Protein AF-A0A517ZFH4-F1 (afdb_monomer_lite)

Secondary structure (DSSP, 8-state):
------PPPHHHHHHHHHHHHHHHTT-PEEEEEPP-SSSS--EEEESSTT-SPPP---S-PPPPSS-TT----S---EEEEEEETTEEEEEEESS-HHHHHHHHHHHIIIII-TTS--EEEEEE-SS---PPPPPGGGG----HHHHHHHHHHHHHHHTT--SHHHHHHHHHHHHHHHHHHTT-HHHHHHHHHHHHHHHHHHTTS------------------------PPP--HHHHHHHHHHHHHHTT--STHHHHHHHHHHHHHHHHHHHHHHHHTT-HHHHHHHHHHHHHHHHHHHHHHHHHHHHHHHHHHHHHHHHHHHSPPPHHHHHHHHHHHHHHHTT-HHHHHHHHHHHHHHHHHHHHHH-HHHHHHHHHHHHHHHHHHHHHHHHHHHHHHHHHHHHHHHHHHHHHHHHHHTT--HHHHHIIIIIHHHHHHHHHHHHHHHHT---SSHHHHHHHHHHHHHHHHHHHTSHHHHHHHT-TT-----HHHHHHHHHHHHHHHHHHHHT-

Organism: NCBI:txid2528026

Foldseek 3Di:
DDDPQDDDDPVLLVVLVVVVCVLQVQAKKKWKFAPPPDPDTDIDIDRDPPPHDYPDPPDQDDDDDDDPPPPQRDDTWIWIWDDDSLETEIEIEDPDVVVVVVVVVVCCVPRVDVPRRRYYHYHYDNDYDDDDPDDPVSPPDQALVNLVVLLVVLVVLLVPADDPLSVLLVVLSVVLVVCSVVVVRVSSVVSSVVSVVSSVVRVPDDDDDDDDDDDDDDDDDDDDDDDPDDADDCVVVVVLLVVLVVLLVVDDDPCSVVLVVLSVVLVVLQVQLVVCVVVVVRVSSVVSSVVSSVSSVVSVVSSLVRLLVVLVVVVVVVVVVCVVPPDDPVLVVLNVVLVVCNVVVVSVSNVVSVVVSVVRSVVSVCVVCVPVVVVVVVVVVVVVLLVVLVVLQVVLLVLQVVLLVVQVVLLLVCLVLQCPPPDPVSVCCSPPVSVVLSVQLVVLSVQLNPQDDSDLVVSLVSNVVSLVSNVVSCPDVSVVCSCVDPSPRHHDSNVSNVVSSVSNVVSNCSVVVD

Structure (mmCIF, N/CA/C/O backbone):
data_AF-A0A517ZFH4-F1
#
_entry.id   AF-A0A517ZFH4-F1
#
loop_
_atom_site.group_PDB
_atom_site.id
_atom_site.type_symbol
_atom_site.label_atom_id
_atom_site.label_alt_id
_atom_site.label_comp_id
_atom_site.label_asym_id
_atom_site.label_entity_id
_atom_site.label_seq_id
_atom_site.pdbx_PDB_ins_code
_atom_site.Cartn_x
_atom_site.Cartn_y
_atom_site.Cartn_z
_atom_site.occupancy
_atom_site.B_iso_or_equiv
_atom_site.auth_seq_id
_atom_site.auth_comp_id
_atom_site.auth_asym_id
_atom_site.auth_atom_id
_atom_site.pdbx_PDB_model_num
ATOM 1 N N . MET A 1 1 ? -10.708 -43.869 -1.261 1.00 34.44 1 MET A N 1
ATOM 2 C CA . MET A 1 1 ? -10.411 -43.830 0.187 1.00 34.44 1 MET A CA 1
ATOM 3 C C . MET A 1 1 ? -10.477 -42.375 0.602 1.00 34.44 1 MET A C 1
ATOM 5 O O . MET A 1 1 ? -9.911 -41.559 -0.110 1.00 34.44 1 MET A O 1
ATOM 9 N N . GLY A 1 2 ? -11.260 -42.047 1.630 1.00 30.73 2 GLY A N 1
ATOM 10 C CA . GLY A 1 2 ? -11.529 -40.660 2.014 1.00 30.73 2 GLY A CA 1
ATOM 11 C C . GLY A 1 2 ? -10.288 -39.963 2.568 1.00 30.73 2 GLY A C 1
ATOM 12 O O . GLY A 1 2 ? -9.628 -40.500 3.455 1.00 30.73 2 GLY A O 1
ATOM 13 N N . GLU A 1 3 ? -9.986 -38.778 2.040 1.00 26.38 3 GLU A N 1
ATOM 14 C CA . GLU A 1 3 ? -8.969 -37.875 2.573 1.00 26.38 3 GLU A CA 1
ATOM 15 C C . GLU A 1 3 ? -9.517 -37.152 3.807 1.00 26.38 3 GLU A C 1
ATOM 17 O O . GLU A 1 3 ? -10.341 -36.242 3.722 1.00 26.38 3 GLU A O 1
ATOM 22 N N . THR A 1 4 ? -9.051 -37.552 4.984 1.00 27.14 4 THR A N 1
ATOM 23 C CA . THR A 1 4 ? -9.227 -36.788 6.219 1.00 27.14 4 THR A CA 1
ATOM 24 C C . THR A 1 4 ? -8.192 -35.664 6.266 1.00 27.14 4 THR A C 1
ATOM 26 O O . THR A 1 4 ? -7.078 -35.829 6.758 1.00 27.14 4 THR A O 1
ATOM 29 N N . ALA A 1 5 ? -8.563 -34.492 5.749 1.00 26.39 5 ALA A N 1
ATOM 30 C CA . ALA A 1 5 ? -7.772 -33.272 5.879 1.00 26.39 5 ALA A CA 1
ATOM 31 C C . ALA A 1 5 ? -7.990 -32.636 7.263 1.00 26.39 5 ALA A C 1
ATOM 33 O O . ALA A 1 5 ? -9.035 -32.045 7.537 1.00 26.39 5 ALA A O 1
ATOM 34 N N . VAL A 1 6 ? -6.990 -32.719 8.143 1.00 29.28 6 VAL A N 1
ATOM 35 C CA . VAL A 1 6 ? -6.984 -31.966 9.407 1.00 29.28 6 VAL A CA 1
ATOM 36 C C . VAL A 1 6 ? -6.499 -30.539 9.121 1.00 29.28 6 VAL A C 1
ATOM 38 O O . VAL A 1 6 ? -5.356 -30.324 8.715 1.00 29.28 6 VAL A O 1
ATOM 41 N N . LYS A 1 7 ? -7.381 -29.546 9.292 1.00 30.83 7 LYS A N 1
ATOM 42 C CA . LYS A 1 7 ? -7.046 -28.115 9.194 1.00 30.83 7 LYS A CA 1
ATOM 43 C C . LYS A 1 7 ? -6.398 -27.653 10.503 1.00 30.83 7 LYS A C 1
ATOM 45 O O . LYS A 1 7 ? -7.055 -27.649 11.538 1.00 30.83 7 LYS A O 1
ATOM 50 N N . LEU A 1 8 ? -5.134 -27.240 10.438 1.00 32.59 8 LEU A N 1
ATOM 51 C CA . LEU A 1 8 ? -4.466 -26.527 11.531 1.00 32.59 8 LEU A CA 1
ATOM 52 C C . LEU A 1 8 ? -4.797 -25.029 11.482 1.00 32.59 8 LEU A C 1
ATOM 54 O O . LEU A 1 8 ? -5.097 -24.489 10.409 1.00 32.59 8 LEU A O 1
ATOM 58 N N . LYS A 1 9 ? -4.775 -24.378 12.649 1.00 34.81 9 LYS A N 1
ATOM 59 C CA . LYS A 1 9 ? -5.165 -22.969 12.822 1.00 34.81 9 LYS A CA 1
ATOM 60 C C . LYS A 1 9 ? -4.096 -22.031 12.236 1.00 34.81 9 LYS A C 1
ATOM 62 O O . LYS A 1 9 ? -2.939 -22.410 12.068 1.00 34.81 9 LYS A O 1
ATOM 67 N N . ALA A 1 10 ? -4.487 -20.802 11.893 1.00 35.16 10 ALA A N 1
ATOM 68 C CA . ALA A 1 10 ? -3.641 -19.830 11.186 1.00 35.16 10 ALA A CA 1
ATOM 69 C C . ALA A 1 10 ? -2.318 -19.507 11.912 1.00 35.16 10 ALA A C 1
ATOM 71 O O . ALA A 1 10 ? -1.290 -19.292 11.265 1.00 35.16 10 ALA A O 1
ATOM 72 N N . ASP A 1 11 ? -2.320 -19.566 13.241 1.00 32.66 11 ASP A N 1
ATOM 73 C CA . ASP A 1 11 ? -1.143 -19.269 14.061 1.00 32.66 11 ASP A CA 1
ATOM 74 C C . ASP A 1 11 ? -0.082 -20.381 13.960 1.00 32.66 11 ASP A C 1
ATOM 76 O O . ASP A 1 11 ? 1.118 -20.115 13.873 1.00 32.66 11 ASP A O 1
ATOM 80 N N . GLU A 1 12 ? -0.517 -21.639 13.826 1.00 34.69 12 GLU A N 1
ATOM 81 C CA . GLU A 1 12 ? 0.361 -22.801 13.629 1.00 34.69 12 GLU A CA 1
ATOM 82 C C . GLU A 1 12 ? 0.992 -22.802 12.225 1.00 34.69 12 GLU A C 1
ATOM 84 O O . GLU A 1 12 ? 2.136 -23.228 12.047 1.00 34.69 12 GLU A O 1
ATOM 89 N N . LEU A 1 13 ? 0.286 -22.249 11.230 1.00 35.91 13 LEU A N 1
ATOM 90 C CA . LEU A 1 13 ? 0.776 -22.023 9.863 1.00 35.91 13 LEU A CA 1
ATOM 91 C C . LEU A 1 13 ? 1.894 -20.972 9.809 1.00 35.91 13 LEU A C 1
ATOM 93 O O . LEU A 1 13 ? 2.847 -21.133 9.041 1.00 35.91 13 LEU A O 1
ATOM 97 N N . LYS A 1 14 ? 1.813 -19.920 10.632 1.00 39.94 14 LYS A N 1
ATOM 98 C CA . LYS A 1 14 ? 2.832 -18.861 10.703 1.00 39.94 14 LYS A CA 1
ATOM 99 C C . LYS A 1 14 ? 4.120 -19.384 11.353 1.00 39.94 14 LYS A C 1
ATOM 101 O O . LYS A 1 14 ? 5.196 -19.227 10.775 1.00 39.94 14 LYS A O 1
ATOM 106 N N . SER A 1 15 ? 4.018 -20.117 12.466 1.00 38.75 15 SER A N 1
ATOM 107 C CA . SER A 1 15 ? 5.176 -20.778 13.095 1.00 38.75 15 SER A CA 1
ATOM 108 C C . SER A 1 15 ? 5.778 -21.892 12.231 1.00 38.75 15 SER A C 1
ATOM 110 O O . SER A 1 15 ? 6.998 -22.062 12.220 1.00 38.75 15 SER A O 1
ATOM 112 N N . ALA A 1 16 ? 4.964 -22.635 11.472 1.00 35.94 16 ALA A N 1
ATOM 113 C CA . ALA A 1 16 ? 5.465 -23.622 10.517 1.00 35.94 16 ALA A CA 1
ATOM 114 C C . ALA A 1 16 ? 6.222 -22.961 9.353 1.00 35.94 16 ALA A C 1
ATOM 116 O O . ALA A 1 16 ? 7.283 -23.452 8.984 1.00 35.94 16 ALA A O 1
ATOM 117 N N . ARG A 1 17 ? 5.738 -21.826 8.825 1.00 40.16 17 ARG A N 1
ATOM 118 C CA . ARG A 1 17 ? 6.395 -21.047 7.756 1.00 40.16 17 ARG A CA 1
ATOM 119 C C . ARG A 1 17 ? 7.754 -20.494 8.189 1.00 40.16 17 ARG A C 1
ATOM 121 O O . ARG A 1 17 ? 8.728 -20.649 7.457 1.00 40.16 17 ARG A O 1
ATOM 128 N N . ILE A 1 18 ? 7.824 -19.898 9.378 1.00 39.94 18 ILE A N 1
ATOM 129 C CA . ILE A 1 18 ? 9.062 -19.325 9.929 1.00 39.94 18 ILE A CA 1
ATOM 130 C C . ILE A 1 18 ? 10.094 -20.429 10.185 1.00 39.94 18 ILE A C 1
ATOM 132 O O . ILE A 1 18 ? 11.263 -20.275 9.845 1.00 39.94 18 ILE A O 1
ATOM 136 N N . GLU A 1 19 ? 9.683 -21.582 10.717 1.00 41.09 19 GLU A N 1
ATOM 137 C CA . GLU A 1 19 ? 10.624 -22.680 10.946 1.00 41.09 19 GLU A CA 1
ATOM 138 C C . GLU A 1 19 ? 11.022 -23.448 9.682 1.00 41.09 19 GLU A C 1
ATOM 140 O O . GLU A 1 19 ? 12.183 -23.838 9.578 1.00 41.09 19 GLU A O 1
ATOM 145 N N . LEU A 1 20 ? 10.135 -23.623 8.693 1.00 39.12 20 LEU A N 1
ATOM 146 C CA . LEU A 1 20 ? 10.522 -24.187 7.390 1.00 39.12 20 LEU A CA 1
ATOM 147 C C . LEU A 1 20 ? 11.528 -23.264 6.687 1.00 39.12 20 LEU A C 1
ATOM 149 O O . LEU A 1 20 ? 12.528 -23.738 6.147 1.00 39.12 20 LEU A O 1
ATOM 153 N N . GLY A 1 21 ? 11.300 -21.948 6.770 1.00 41.97 21 GLY A N 1
ATOM 154 C CA . GLY A 1 21 ? 12.234 -20.914 6.330 1.00 41.97 21 GLY A CA 1
ATOM 155 C C . GLY A 1 21 ? 13.582 -21.001 7.047 1.00 41.97 21 GLY A C 1
ATOM 156 O O . GLY A 1 21 ? 14.613 -20.975 6.383 1.00 41.97 21 GLY A O 1
ATOM 157 N N . LYS A 1 22 ? 13.602 -21.223 8.370 1.00 45.28 22 LYS A N 1
ATOM 158 C CA . LYS A 1 22 ? 14.837 -21.420 9.159 1.00 45.28 22 LYS A CA 1
ATOM 159 C C . LYS A 1 22 ? 15.575 -22.721 8.811 1.00 45.28 22 LYS A C 1
ATOM 161 O O . LYS A 1 22 ? 16.802 -22.717 8.706 1.00 45.28 22 LYS A O 1
ATOM 166 N N . VAL A 1 23 ? 14.858 -23.828 8.598 1.00 39.47 23 VAL A N 1
ATOM 167 C CA . VAL A 1 23 ? 15.445 -25.144 8.269 1.00 39.47 23 VAL A CA 1
ATOM 168 C C . VAL A 1 23 ? 15.998 -25.175 6.840 1.00 39.47 23 VAL A C 1
ATOM 170 O O . VAL A 1 23 ? 17.067 -25.743 6.606 1.00 39.47 23 VAL A O 1
ATOM 173 N N . MET A 1 24 ? 15.313 -24.537 5.887 1.00 42.53 24 MET A N 1
ATOM 174 C CA . MET A 1 24 ? 15.740 -24.476 4.484 1.00 42.53 24 MET A CA 1
ATOM 175 C C . MET A 1 24 ? 16.587 -23.240 4.147 1.00 42.53 24 MET A C 1
ATOM 177 O O . MET A 1 24 ? 17.178 -23.191 3.069 1.00 42.53 24 MET A O 1
ATOM 181 N N . LYS A 1 25 ? 16.683 -22.258 5.056 1.00 47.97 25 LYS A N 1
ATOM 182 C CA . LYS A 1 25 ? 17.281 -20.928 4.822 1.00 47.97 25 LYS A CA 1
ATOM 183 C C . LYS A 1 25 ? 16.814 -20.288 3.504 1.00 47.97 25 LYS A C 1
ATOM 185 O O . LYS A 1 25 ? 17.628 -19.729 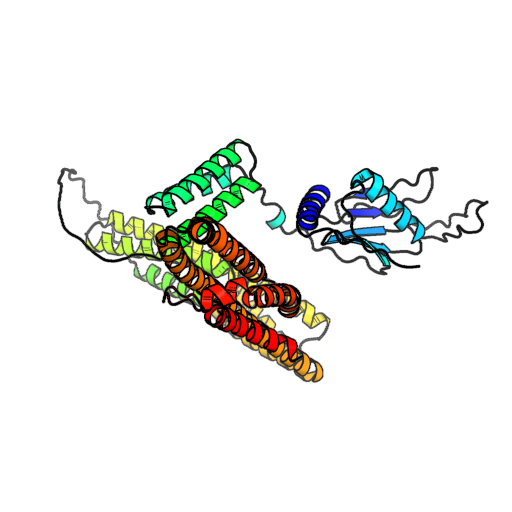2.779 1.00 47.97 25 LYS A O 1
ATOM 190 N N . GLY A 1 26 ? 15.544 -20.475 3.141 1.00 42.47 26 GLY A N 1
ATOM 191 C CA . GLY A 1 26 ? 14.984 -19.968 1.881 1.00 42.47 26 GLY A CA 1
ATOM 192 C C . GLY A 1 26 ? 15.511 -20.617 0.587 1.00 42.47 26 GLY A C 1
ATOM 193 O O . GLY A 1 26 ? 15.297 -20.056 -0.478 1.00 42.47 26 GLY A O 1
ATOM 194 N N . ARG A 1 27 ? 16.196 -21.775 0.627 1.00 48.06 27 ARG A N 1
ATOM 195 C CA . ARG A 1 27 ? 16.821 -22.388 -0.569 1.00 48.06 27 ARG A CA 1
ATOM 196 C C . ARG A 1 27 ? 16.187 -23.711 -0.982 1.00 48.06 27 ARG A C 1
ATOM 198 O O . ARG A 1 27 ? 15.834 -24.528 -0.134 1.00 48.06 27 ARG A O 1
ATOM 205 N N . ALA A 1 28 ? 16.147 -23.969 -2.288 1.00 47.41 28 ALA A N 1
ATOM 206 C CA . ALA A 1 28 ? 15.829 -25.285 -2.836 1.00 47.41 28 ALA A CA 1
ATOM 207 C C . ALA A 1 28 ? 16.928 -26.313 -2.489 1.00 47.41 28 ALA A C 1
ATOM 209 O O . ALA A 1 28 ? 18.120 -25.997 -2.506 1.00 47.41 28 ALA A O 1
ATOM 210 N N . LEU A 1 29 ? 16.538 -27.551 -2.164 1.00 49.41 29 LEU A N 1
ATOM 211 C CA . LEU A 1 29 ? 17.477 -28.648 -1.890 1.00 49.41 29 LEU A CA 1
ATOM 212 C C . LEU A 1 29 ? 17.551 -29.588 -3.095 1.00 49.41 29 LEU A C 1
ATOM 214 O O . LEU A 1 29 ? 16.540 -30.168 -3.497 1.00 49.41 29 LEU A O 1
ATOM 218 N N . TYR A 1 30 ? 18.760 -29.763 -3.631 1.00 51.75 30 TYR A N 1
ATOM 219 C CA . TYR A 1 30 ? 19.042 -30.654 -4.754 1.00 51.75 30 TYR A CA 1
ATOM 220 C C . TYR A 1 30 ? 19.502 -32.013 -4.234 1.00 51.75 30 TYR A C 1
ATOM 222 O O . TYR A 1 30 ? 20.381 -32.090 -3.370 1.00 51.75 30 TYR A O 1
ATOM 230 N N . PHE A 1 31 ? 18.960 -33.102 -4.776 1.00 53.38 31 PHE A N 1
ATOM 231 C CA . PHE A 1 31 ? 19.445 -34.445 -4.461 1.00 53.38 31 PHE A CA 1
ATOM 232 C C . PHE A 1 31 ? 19.487 -35.353 -5.687 1.00 53.38 31 PHE A C 1
ATOM 234 O O . PHE A 1 31 ? 18.813 -35.134 -6.694 1.00 53.38 31 PHE A O 1
ATOM 241 N N . GLY A 1 32 ? 20.301 -36.400 -5.574 1.00 47.62 32 GLY A N 1
ATOM 242 C CA . GLY A 1 32 ? 20.495 -37.407 -6.607 1.00 47.62 32 GLY A CA 1
ATOM 243 C C . GLY A 1 32 ? 20.708 -38.779 -5.988 1.00 47.62 32 GLY A C 1
ATOM 244 O O . GLY A 1 32 ? 21.475 -38.940 -5.030 1.00 47.62 32 GLY A O 1
ATOM 245 N N . LEU A 1 33 ? 19.998 -39.768 -6.527 1.00 47.47 33 LEU A N 1
ATOM 246 C CA . LEU A 1 33 ? 20.129 -41.166 -6.133 1.00 47.47 33 LEU A CA 1
ATOM 247 C C . LEU A 1 33 ? 21.378 -41.770 -6.799 1.00 47.47 33 LEU A C 1
ATOM 249 O O . LEU A 1 33 ? 21.444 -41.885 -8.022 1.00 47.47 33 LEU A O 1
ATOM 253 N N . MET A 1 34 ? 22.370 -42.180 -6.005 1.00 44.31 34 MET A N 1
ATOM 254 C CA . MET A 1 34 ? 23.492 -42.980 -6.507 1.00 44.31 34 MET A CA 1
ATOM 255 C C . MET A 1 34 ? 23.042 -44.444 -6.626 1.00 44.31 34 MET A C 1
ATOM 257 O O . MET A 1 34 ? 22.472 -44.991 -5.681 1.00 44.31 34 MET A O 1
ATOM 261 N N . ALA A 1 35 ? 23.290 -45.071 -7.778 1.00 43.19 35 ALA A N 1
ATOM 262 C CA . ALA A 1 35 ? 22.976 -46.481 -8.027 1.00 43.19 35 ALA A CA 1
ATOM 263 C C . ALA A 1 35 ? 23.593 -47.425 -6.954 1.00 43.19 35 ALA A C 1
ATOM 265 O O . ALA A 1 35 ? 24.574 -47.069 -6.290 1.00 43.19 35 ALA A O 1
ATOM 266 N N . PRO A 1 36 ? 23.015 -48.621 -6.739 1.00 42.28 36 PRO A N 1
ATOM 267 C CA . PRO A 1 36 ? 23.002 -49.304 -5.450 1.00 42.28 36 PRO A CA 1
ATOM 268 C C . PRO A 1 36 ? 24.233 -50.199 -5.255 1.00 42.28 36 PRO A C 1
ATOM 270 O O . PRO A 1 36 ? 24.170 -51.403 -5.464 1.00 42.28 36 PRO A O 1
ATOM 273 N N . SER A 1 37 ? 25.367 -49.646 -4.821 1.00 38.84 37 SER A N 1
ATOM 274 C CA . SER A 1 37 ? 26.514 -50.482 -4.413 1.00 38.84 37 SER A CA 1
ATOM 275 C C . SER A 1 37 ? 26.519 -50.851 -2.926 1.00 38.84 37 SER A C 1
ATOM 277 O O . SER A 1 37 ? 27.368 -51.615 -2.477 1.00 38.84 37 SER A O 1
ATOM 279 N N . SER A 1 38 ? 25.573 -50.353 -2.124 1.00 35.88 38 SER A N 1
ATOM 280 C CA . SER A 1 38 ? 25.474 -50.743 -0.716 1.00 35.88 38 SER A CA 1
ATOM 281 C C . SER A 1 38 ? 24.020 -50.819 -0.273 1.00 35.88 38 SER A C 1
ATOM 283 O O . SER A 1 38 ? 23.210 -49.998 -0.693 1.00 35.88 38 SER A O 1
ATOM 285 N N . LYS A 1 39 ? 23.708 -51.780 0.608 1.00 40.47 39 LYS A N 1
ATOM 286 C CA . LYS A 1 39 ? 22.386 -52.110 1.194 1.00 40.47 39 LYS A CA 1
ATOM 287 C C . LYS A 1 39 ? 21.603 -50.932 1.820 1.00 40.47 39 LYS A C 1
ATOM 289 O O . LYS A 1 39 ? 20.530 -51.126 2.377 1.00 40.47 39 LYS A O 1
ATOM 294 N N . LYS A 1 40 ? 22.139 -49.714 1.767 1.00 43.81 40 LYS A N 1
ATOM 295 C CA . LYS A 1 40 ? 21.511 -48.452 2.151 1.00 43.81 40 LYS A CA 1
ATOM 296 C C . LYS A 1 40 ? 21.807 -47.466 1.023 1.00 43.81 40 LYS A C 1
ATOM 298 O O . LYS A 1 40 ? 22.943 -47.010 0.912 1.00 43.81 40 LYS A O 1
ATOM 303 N N . GLY A 1 41 ? 20.828 -47.165 0.169 1.00 45.69 41 GLY A N 1
ATOM 304 C CA . GLY A 1 41 ? 20.985 -46.116 -0.842 1.00 45.69 41 GLY A CA 1
ATOM 305 C C . GLY A 1 41 ? 21.490 -44.836 -0.171 1.00 45.69 41 GLY A C 1
ATOM 306 O O . GLY A 1 41 ? 20.860 -44.336 0.761 1.00 45.69 41 GLY A O 1
ATOM 307 N N . LYS A 1 42 ? 22.674 -44.354 -0.566 1.00 45.91 42 LYS A N 1
ATOM 308 C CA . LYS A 1 42 ? 23.238 -43.110 -0.033 1.00 45.91 42 LYS A CA 1
ATOM 309 C C . LYS A 1 42 ? 22.742 -41.961 -0.900 1.00 45.91 42 LYS A C 1
ATOM 311 O O . LYS A 1 42 ? 23.104 -41.864 -2.069 1.00 45.91 42 LYS A O 1
ATOM 316 N N . PHE A 1 43 ? 21.920 -41.100 -0.314 1.00 48.97 43 PHE A N 1
ATOM 317 C CA . PHE A 1 43 ? 21.484 -39.856 -0.936 1.00 48.97 43 PHE A CA 1
ATOM 318 C C . PHE A 1 43 ? 22.571 -38.797 -0.758 1.00 48.97 43 PHE A C 1
ATOM 320 O O . PHE A 1 43 ? 23.033 -38.573 0.362 1.00 48.97 43 PHE A O 1
ATOM 327 N N . LYS A 1 44 ? 22.975 -38.139 -1.848 1.00 50.88 44 LYS A N 1
ATOM 328 C CA . LYS A 1 44 ? 23.700 -36.866 -1.757 1.00 50.88 44 LYS A CA 1
ATOM 329 C C . LYS A 1 44 ? 22.681 -35.739 -1.811 1.00 50.88 44 LYS A C 1
ATOM 331 O O . LYS A 1 44 ? 21.846 -35.722 -2.709 1.00 50.88 44 LYS A O 1
ATOM 336 N N . VAL A 1 45 ? 22.780 -34.820 -0.858 1.00 49.53 45 VAL A N 1
ATOM 337 C CA . VAL A 1 45 ? 21.986 -33.592 -0.799 1.00 49.53 45 VAL A CA 1
ATOM 338 C C . VAL A 1 45 ? 22.968 -32.432 -0.904 1.00 49.53 45 VAL A C 1
ATOM 340 O O . VAL A 1 45 ? 23.922 -32.386 -0.127 1.00 49.53 45 VAL A O 1
ATOM 343 N N . SER A 1 46 ? 22.766 -31.528 -1.860 1.00 48.28 46 SER A N 1
ATOM 344 C CA . SER A 1 46 ? 23.529 -30.281 -1.957 1.00 48.28 46 SER A CA 1
ATOM 345 C C . SER A 1 46 ? 22.599 -29.073 -1.961 1.00 48.28 46 SER A C 1
ATOM 347 O O . SER A 1 46 ? 21.451 -29.135 -2.402 1.00 48.28 46 SER A O 1
ATOM 349 N N . LYS A 1 47 ? 23.127 -27.968 -1.436 1.00 46.56 47 LYS A N 1
ATOM 350 C CA . LYS A 1 47 ? 22.512 -26.636 -1.482 1.00 46.56 47 LYS A CA 1
ATOM 351 C C . LYS A 1 47 ? 22.916 -25.860 -2.739 1.00 46.56 47 LYS A C 1
ATOM 353 O O . LYS A 1 47 ? 22.388 -24.777 -2.961 1.00 46.56 47 LYS A O 1
ATOM 358 N N . LEU A 1 48 ? 23.874 -26.381 -3.507 1.00 43.84 48 LEU A N 1
ATOM 359 C CA . LEU A 1 48 ? 24.389 -25.777 -4.729 1.00 43.84 48 LEU A CA 1
ATOM 360 C C . LEU A 1 48 ? 23.826 -26.520 -5.942 1.00 43.84 48 LEU A C 1
ATOM 362 O O . LEU A 1 48 ? 23.824 -27.755 -5.997 1.00 43.84 48 LEU A O 1
ATOM 366 N N . GLN A 1 49 ? 23.344 -25.756 -6.916 1.00 41.97 49 GLN A N 1
ATOM 367 C CA . GLN A 1 49 ? 22.869 -26.285 -8.188 1.00 41.97 49 GLN A CA 1
ATOM 368 C C . GLN A 1 49 ? 24.055 -26.898 -8.955 1.00 41.97 49 GLN A C 1
ATOM 370 O O . GLN A 1 49 ? 25.108 -26.280 -9.077 1.00 41.97 49 GLN A O 1
ATOM 375 N N . GLY A 1 50 ? 23.911 -28.139 -9.436 1.00 44.00 50 GLY A N 1
ATOM 376 C CA . GLY A 1 50 ? 24.943 -28.840 -10.224 1.00 44.00 50 GLY A CA 1
ATOM 377 C C . GLY A 1 50 ? 25.951 -29.692 -9.435 1.00 44.00 50 GLY A C 1
ATOM 378 O O . GLY A 1 50 ? 26.673 -30.494 -10.032 1.00 44.00 50 GLY A O 1
ATOM 379 N N . ASP A 1 51 ? 25.958 -29.602 -8.104 1.00 44.78 51 ASP A N 1
ATOM 380 C CA . ASP A 1 51 ? 26.890 -30.339 -7.232 1.00 44.78 51 ASP A CA 1
ATOM 381 C C . ASP A 1 51 ? 26.561 -31.839 -7.114 1.00 44.78 51 ASP A C 1
ATOM 383 O O . ASP A 1 51 ? 27.415 -32.685 -6.830 1.00 44.78 51 ASP A O 1
ATOM 387 N N . VAL A 1 52 ? 25.295 -32.193 -7.346 1.00 45.62 52 VAL A N 1
ATOM 388 C CA . VAL A 1 52 ? 24.833 -33.583 -7.348 1.00 45.62 52 VAL A CA 1
ATOM 389 C C . VAL A 1 52 ? 24.734 -34.087 -8.785 1.00 45.62 52 VAL A C 1
ATOM 391 O O . VAL A 1 52 ? 23.661 -34.122 -9.390 1.00 45.62 52 VAL A O 1
ATOM 394 N N . LYS A 1 53 ? 25.882 -34.481 -9.345 1.00 45.28 53 LYS A N 1
ATOM 395 C CA . LYS A 1 53 ? 25.949 -35.137 -10.658 1.00 45.28 53 LYS A CA 1
ATOM 396 C C . LYS A 1 53 ? 25.444 -36.584 -10.545 1.00 45.28 53 LYS A C 1
ATOM 398 O O . LYS A 1 53 ? 25.919 -37.310 -9.666 1.00 45.28 53 LYS A O 1
ATOM 403 N N . PRO A 1 54 ? 24.500 -37.027 -11.393 1.00 42.62 54 PRO A N 1
ATOM 404 C CA . PRO A 1 54 ? 24.072 -38.415 -11.400 1.00 42.62 54 PRO A CA 1
ATOM 405 C C . PRO A 1 54 ? 25.214 -39.278 -11.964 1.00 42.62 54 PRO A C 1
ATOM 407 O O . PRO A 1 54 ? 25.962 -38.810 -12.827 1.00 42.62 54 PRO A O 1
ATOM 410 N N . PRO A 1 55 ? 25.401 -40.518 -11.483 1.00 41.25 55 PRO A N 1
ATOM 411 C CA . PRO A 1 55 ? 26.381 -41.416 -12.078 1.00 41.25 55 PRO A CA 1
ATOM 412 C C . PRO A 1 55 ? 26.028 -41.669 -13.550 1.00 41.25 55 PRO A C 1
ATOM 414 O O . PRO A 1 55 ? 24.866 -41.894 -13.883 1.00 41.25 55 PRO A O 1
ATOM 417 N N . ASP A 1 56 ? 27.038 -41.622 -14.420 1.00 40.50 56 ASP A N 1
ATOM 418 C CA . ASP A 1 56 ? 26.883 -41.762 -15.869 1.00 40.50 56 ASP A CA 1
ATOM 419 C C . ASP A 1 56 ? 26.334 -43.171 -16.191 1.00 40.50 56 ASP A C 1
ATOM 421 O O . ASP A 1 56 ? 27.018 -44.184 -16.022 1.00 40.50 56 ASP A O 1
ATOM 425 N N . LEU A 1 57 ? 25.064 -43.259 -16.604 1.00 43.59 57 LEU A N 1
ATOM 426 C CA . LEU A 1 57 ? 24.305 -44.511 -16.787 1.00 43.59 57 LEU A CA 1
ATOM 427 C C . LEU A 1 57 ? 24.684 -45.276 -18.071 1.00 43.59 57 LEU A C 1
ATOM 429 O O . LEU A 1 57 ? 23.869 -45.985 -18.653 1.00 43.59 57 LEU A O 1
ATOM 433 N N . LYS A 1 58 ? 25.935 -45.177 -18.529 1.00 38.47 58 LYS A N 1
ATOM 434 C CA . LYS A 1 58 ? 26.402 -45.847 -19.757 1.00 38.47 58 LYS A CA 1
ATOM 435 C C . LYS A 1 58 ? 26.594 -47.362 -19.617 1.00 38.47 58 LYS A C 1
ATOM 437 O O . LYS A 1 58 ? 26.966 -48.017 -20.585 1.00 38.47 58 LYS A O 1
ATOM 442 N N . LYS A 1 59 ? 26.360 -47.945 -18.438 1.00 41.09 59 LYS A N 1
ATOM 443 C CA . LYS A 1 59 ? 26.435 -49.397 -18.223 1.00 41.09 59 LYS A CA 1
ATOM 444 C C . LYS A 1 59 ? 25.086 -49.920 -17.748 1.00 41.09 59 LYS A C 1
ATOM 446 O O . LYS A 1 59 ? 24.621 -49.559 -16.671 1.00 41.09 59 LYS A O 1
ATOM 451 N N . SER A 1 60 ? 24.479 -50.786 -18.555 1.00 39.25 60 SER A N 1
ATOM 452 C CA . SER A 1 60 ? 23.308 -51.575 -18.181 1.00 39.25 60 SER A CA 1
ATOM 453 C C . SER A 1 60 ? 23.640 -52.427 -16.952 1.00 39.25 60 SER A C 1
ATOM 455 O O . SER A 1 60 ? 24.474 -53.331 -17.032 1.00 39.25 60 SER A O 1
ATOM 457 N N . TYR A 1 61 ? 23.009 -52.142 -15.817 1.00 38.09 61 TYR A N 1
ATOM 458 C CA . TYR A 1 61 ? 23.094 -52.992 -14.631 1.00 38.09 61 TYR A CA 1
ATOM 459 C C . TYR A 1 61 ? 22.017 -54.076 -14.712 1.00 38.09 61 TYR A C 1
ATOM 461 O O . TYR A 1 61 ? 20.854 -53.770 -14.974 1.00 38.09 61 TYR A O 1
ATOM 469 N N . LYS A 1 62 ? 22.399 -55.341 -14.500 1.00 34.41 62 LYS A N 1
ATOM 470 C CA . LYS A 1 62 ? 21.424 -56.427 -14.343 1.00 34.41 62 LYS A CA 1
ATOM 471 C C . LYS A 1 62 ? 20.685 -56.249 -13.006 1.00 34.41 62 LYS A C 1
ATOM 473 O O . LYS A 1 62 ? 21.355 -55.973 -12.007 1.00 34.41 62 LYS A O 1
ATOM 478 N N . PRO A 1 63 ? 19.348 -56.386 -12.973 1.00 36.69 63 PRO A N 1
ATOM 479 C CA . PRO A 1 63 ? 18.595 -56.379 -11.725 1.00 36.69 63 PRO A CA 1
ATOM 480 C C . PRO A 1 63 ? 19.007 -57.564 -10.840 1.00 36.69 63 PRO A C 1
ATOM 482 O O . PRO A 1 63 ? 19.381 -58.624 -11.341 1.00 36.69 63 PRO A O 1
ATOM 485 N N . TYR A 1 64 ? 18.981 -57.344 -9.526 1.00 30.38 64 TYR A N 1
ATOM 486 C CA . TYR A 1 64 ? 19.232 -58.372 -8.516 1.00 30.38 64 TYR A CA 1
ATOM 487 C C . TYR A 1 64 ? 17.948 -59.191 -8.320 1.00 30.38 64 TYR A C 1
ATOM 489 O O . TYR A 1 64 ? 16.868 -58.611 -8.231 1.00 30.38 64 TYR A O 1
ATOM 497 N N . GLU A 1 65 ? 18.071 -60.516 -8.300 1.00 38.53 65 GLU A N 1
ATOM 498 C CA . GLU A 1 65 ? 16.949 -61.457 -8.195 1.00 38.53 65 GLU A CA 1
ATOM 499 C C . GLU A 1 65 ? 16.230 -61.372 -6.829 1.00 38.53 65 GLU A C 1
ATOM 501 O O . GLU A 1 65 ? 16.840 -61.024 -5.817 1.00 38.53 65 GLU A O 1
ATOM 506 N N . ASP A 1 66 ? 14.936 -61.726 -6.851 1.00 39.38 66 ASP A N 1
ATOM 507 C CA . ASP A 1 66 ? 14.036 -62.053 -5.725 1.00 39.38 66 ASP A CA 1
ATOM 508 C C . ASP A 1 66 ? 13.090 -61.005 -5.106 1.00 39.38 66 ASP A C 1
ATOM 510 O O . ASP A 1 66 ? 12.656 -61.175 -3.971 1.00 39.38 66 ASP A O 1
ATOM 514 N N . GLU A 1 67 ? 12.589 -60.027 -5.866 1.00 37.53 67 GLU A N 1
ATOM 515 C CA . GLU A 1 67 ? 11.276 -59.416 -5.566 1.00 37.53 67 GLU A CA 1
ATOM 516 C C . GLU A 1 67 ? 10.519 -59.109 -6.867 1.00 37.53 67 GLU A C 1
ATOM 518 O O . GLU A 1 67 ? 10.942 -58.269 -7.661 1.00 37.53 67 GLU A O 1
ATOM 523 N N . LYS A 1 68 ? 9.390 -59.795 -7.097 1.00 40.34 68 LYS A N 1
ATOM 524 C CA . LYS A 1 68 ? 8.629 -59.778 -8.366 1.00 40.34 68 LYS A CA 1
ATOM 525 C C . LYS A 1 68 ? 8.033 -58.417 -8.777 1.00 40.34 68 LYS A C 1
ATOM 527 O O . LYS A 1 68 ? 7.530 -58.328 -9.889 1.00 40.34 68 LYS A O 1
ATOM 532 N N . ASP A 1 69 ? 8.165 -57.373 -7.957 1.00 40.16 69 ASP A N 1
ATOM 533 C CA . ASP A 1 69 ? 7.597 -56.038 -8.217 1.00 40.16 69 ASP A CA 1
ATOM 534 C C . ASP A 1 69 ? 8.637 -54.899 -8.307 1.00 40.16 69 ASP A C 1
ATOM 536 O O . ASP A 1 69 ? 8.267 -53.729 -8.380 1.00 40.16 69 ASP A O 1
ATOM 540 N N . ASN A 1 70 ? 9.942 -55.196 -8.335 1.00 38.69 70 ASN A N 1
ATOM 541 C CA . ASN A 1 70 ? 11.005 -54.175 -8.382 1.00 38.69 70 ASN A CA 1
ATOM 542 C C . ASN A 1 70 ? 11.731 -54.100 -9.736 1.00 38.69 70 ASN A C 1
ATOM 544 O O . ASN A 1 70 ? 12.954 -53.954 -9.800 1.00 38.69 70 ASN A O 1
ATOM 548 N N . ASP A 1 71 ? 10.976 -54.123 -10.836 1.00 33.78 71 ASP A N 1
ATOM 549 C CA . ASP A 1 71 ? 11.503 -53.871 -12.183 1.00 33.78 71 ASP A CA 1
ATOM 550 C C . ASP A 1 71 ? 11.770 -52.358 -12.383 1.00 33.78 71 ASP A C 1
ATOM 552 O O . ASP A 1 71 ? 11.189 -51.682 -13.231 1.00 33.78 71 ASP A O 1
ATOM 556 N N . LEU A 1 72 ? 12.658 -51.779 -11.565 1.00 39.28 72 LEU A N 1
ATOM 557 C CA . LEU A 1 72 ? 13.175 -50.421 -11.748 1.00 39.28 72 LEU A CA 1
ATOM 558 C C . LEU A 1 72 ? 14.212 -50.438 -12.876 1.00 39.28 72 LEU A C 1
ATOM 560 O O . LEU A 1 72 ? 15.423 -50.341 -12.653 1.00 39.28 72 LEU A O 1
ATOM 564 N N . LYS A 1 73 ? 13.730 -50.567 -14.116 1.00 32.75 73 LYS A N 1
ATOM 565 C CA . LYS A 1 73 ? 14.538 -50.356 -15.321 1.00 32.75 73 LYS A CA 1
ATOM 566 C C . LYS A 1 73 ? 14.971 -48.893 -15.395 1.00 32.75 73 LYS A C 1
ATOM 568 O O . LYS A 1 73 ? 14.281 -48.057 -15.960 1.00 32.75 73 LYS A O 1
ATOM 573 N N . GLY A 1 74 ? 16.141 -48.631 -14.817 1.00 36.84 74 GLY A N 1
ATOM 574 C CA . GLY A 1 74 ? 17.048 -47.538 -15.148 1.00 36.84 74 GLY A CA 1
ATOM 575 C C . GLY A 1 74 ? 16.472 -46.126 -15.080 1.00 36.84 74 GLY A C 1
ATOM 576 O O . GLY A 1 74 ? 16.000 -45.604 -16.081 1.00 36.84 74 GLY A O 1
ATOM 577 N N . SER A 1 75 ? 16.686 -45.437 -13.959 1.00 38.06 75 SER A N 1
ATOM 578 C CA . SER A 1 75 ? 16.930 -43.988 -13.999 1.00 38.06 75 SER A CA 1
ATOM 579 C C . SER A 1 75 ? 17.478 -43.481 -12.670 1.00 38.06 75 SER A C 1
ATOM 581 O O . SER A 1 75 ? 16.928 -43.759 -11.607 1.00 38.06 75 SER A O 1
ATOM 583 N N . ALA A 1 76 ? 18.570 -42.722 -12.736 1.00 41.78 76 ALA A N 1
ATOM 584 C CA . ALA A 1 76 ? 19.032 -41.891 -11.640 1.00 41.78 76 ALA A CA 1
ATOM 585 C C . ALA A 1 76 ? 18.005 -40.768 -11.466 1.00 41.78 76 ALA A C 1
ATOM 587 O O . ALA A 1 76 ? 17.924 -39.876 -12.305 1.00 41.78 76 ALA A O 1
ATOM 588 N N . CYS A 1 77 ? 17.190 -40.835 -10.415 1.00 43.78 77 CYS A N 1
ATOM 589 C CA . CYS A 1 77 ? 16.280 -39.744 -10.099 1.00 43.78 77 CYS A CA 1
ATOM 590 C C . CYS A 1 77 ? 17.078 -38.561 -9.562 1.00 43.78 77 CYS A C 1
ATOM 592 O O . CYS A 1 77 ? 17.810 -38.684 -8.573 1.00 43.78 77 CYS A O 1
ATOM 594 N N . GLN A 1 78 ? 16.915 -37.423 -10.224 1.00 48.12 78 GLN A N 1
ATOM 595 C CA . GLN A 1 78 ? 17.269 -36.118 -9.689 1.00 48.12 78 GLN A CA 1
ATOM 596 C C . GLN A 1 78 ? 15.990 -35.406 -9.301 1.00 48.12 78 GLN A C 1
ATOM 598 O O . GLN A 1 78 ? 14.982 -35.521 -10.004 1.00 48.12 78 GLN A O 1
ATOM 603 N N . GLY A 1 79 ? 16.042 -34.671 -8.198 1.00 50.75 79 GLY A N 1
ATOM 604 C CA . GLY A 1 79 ? 14.919 -33.841 -7.836 1.00 50.75 79 GLY A CA 1
ATOM 605 C C . GLY A 1 79 ? 15.278 -32.594 -7.064 1.00 50.75 79 GLY A C 1
ATOM 606 O O . GLY A 1 79 ? 16.337 -32.495 -6.438 1.00 50.75 79 GLY A O 1
ATOM 607 N N . VAL A 1 80 ? 14.363 -31.638 -7.157 1.00 52.53 80 VAL A N 1
ATOM 608 C CA . VAL A 1 80 ? 14.414 -30.364 -6.450 1.00 52.53 80 VAL A CA 1
ATOM 609 C C . VAL A 1 80 ? 13.239 -30.344 -5.495 1.00 52.53 80 VAL A C 1
ATOM 611 O O . VAL A 1 80 ? 12.094 -30.543 -5.906 1.00 52.53 80 VAL A O 1
ATOM 614 N N . VAL A 1 81 ? 13.536 -30.142 -4.217 1.00 52.75 81 VAL A N 1
ATOM 615 C CA . VAL A 1 81 ? 12.512 -29.896 -3.207 1.00 52.75 81 VAL A CA 1
ATOM 616 C C . VAL A 1 81 ? 12.337 -28.394 -3.077 1.00 52.75 81 VAL A C 1
ATOM 618 O O . VAL A 1 81 ? 13.260 -27.695 -2.645 1.00 52.75 81 VAL A O 1
ATOM 621 N N . THR A 1 82 ? 11.149 -27.919 -3.423 1.00 54.38 82 THR A N 1
ATOM 622 C CA . THR A 1 82 ? 10.703 -26.552 -3.159 1.00 54.38 82 THR A CA 1
ATOM 623 C C . THR A 1 82 ? 9.676 -26.584 -2.030 1.00 54.38 82 THR A C 1
ATOM 625 O O . THR A 1 82 ? 8.862 -27.507 -1.923 1.00 54.38 82 THR A O 1
ATOM 628 N N . GLY A 1 83 ? 9.767 -25.618 -1.118 1.00 49.03 83 GLY A N 1
ATOM 629 C CA . GLY A 1 83 ? 8.837 -25.478 -0.004 1.00 49.03 83 GLY A CA 1
ATOM 630 C C . GLY A 1 83 ? 8.099 -24.157 -0.120 1.00 49.03 83 GLY A C 1
ATOM 631 O O . GLY A 1 83 ? 8.729 -23.111 -0.005 1.00 49.03 83 GLY A O 1
ATOM 632 N N . ASP A 1 84 ? 6.780 -24.207 -0.300 1.00 46.97 84 ASP A N 1
ATOM 633 C CA . ASP A 1 84 ? 5.909 -23.036 -0.188 1.00 46.97 84 ASP A CA 1
ATOM 634 C C . ASP A 1 84 ? 4.710 -23.374 0.711 1.00 46.97 84 ASP A C 1
ATOM 636 O O . ASP A 1 84 ? 4.082 -24.424 0.579 1.00 46.97 84 ASP A O 1
ATOM 640 N N . ARG A 1 85 ? 4.411 -22.507 1.686 1.00 46.91 85 ARG A N 1
ATOM 641 C CA . ARG A 1 85 ? 3.254 -22.620 2.609 1.00 46.91 85 ARG A CA 1
ATOM 642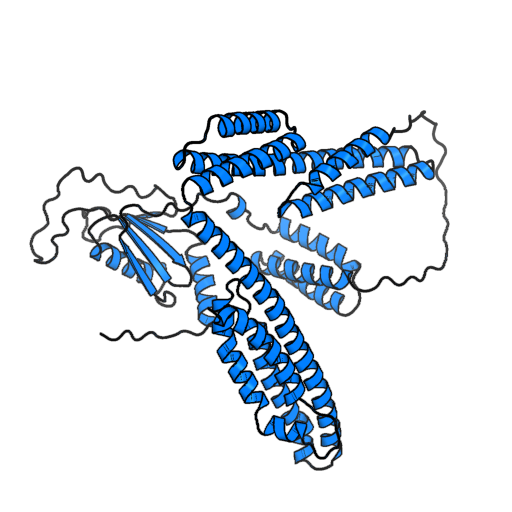 C C . ARG A 1 85 ? 3.077 -23.987 3.304 1.00 46.91 85 ARG A C 1
ATOM 644 O O . ARG A 1 85 ? 1.954 -24.416 3.564 1.00 46.91 85 ARG A O 1
ATOM 651 N N . GLY A 1 86 ? 4.173 -24.671 3.640 1.00 42.19 86 GLY A N 1
ATOM 652 C CA . GLY A 1 86 ? 4.132 -25.988 4.300 1.00 42.19 86 GLY A CA 1
ATOM 653 C C . GLY A 1 86 ? 3.762 -27.152 3.370 1.00 42.19 86 GLY A C 1
ATOM 654 O O . GLY A 1 86 ? 3.596 -28.277 3.850 1.00 42.19 86 GLY A O 1
ATOM 655 N N . VAL A 1 87 ? 3.657 -26.887 2.064 1.00 48.50 87 VAL A N 1
ATOM 656 C CA . VAL A 1 87 ? 3.572 -27.884 0.997 1.00 48.50 87 VAL A CA 1
ATOM 657 C C . VAL A 1 87 ? 4.972 -28.076 0.431 1.00 48.50 87 VAL A C 1
ATOM 659 O O . VAL A 1 87 ? 5.620 -27.125 -0.011 1.00 48.50 87 VAL A O 1
ATOM 662 N N . MET A 1 88 ? 5.454 -29.313 0.473 1.00 54.16 88 MET A N 1
ATOM 663 C CA . MET A 1 88 ? 6.725 -29.677 -0.143 1.00 54.16 88 MET A CA 1
ATOM 664 C C . MET A 1 88 ? 6.442 -30.285 -1.507 1.00 54.16 88 MET A C 1
ATOM 666 O O . MET A 1 88 ? 5.828 -31.350 -1.586 1.00 54.16 88 MET A O 1
ATOM 670 N N . THR A 1 89 ? 6.898 -29.623 -2.566 1.00 54.94 89 THR A N 1
ATOM 671 C CA . THR A 1 89 ? 6.789 -30.163 -3.922 1.00 54.94 89 THR A CA 1
ATOM 672 C C . THR A 1 89 ? 8.129 -30.742 -4.319 1.00 54.94 89 THR A C 1
ATOM 674 O O . THR A 1 89 ? 9.158 -30.064 -4.288 1.00 54.94 89 THR A O 1
ATOM 677 N N . LEU A 1 90 ? 8.117 -32.026 -4.653 1.00 55.59 90 LEU A N 1
ATOM 678 C CA . LEU A 1 90 ? 9.266 -32.709 -5.195 1.00 55.59 90 LEU A CA 1
ATOM 679 C C . LEU A 1 90 ? 9.112 -32.851 -6.705 1.00 55.59 90 LEU A C 1
ATOM 681 O O . LEU A 1 90 ? 8.273 -33.621 -7.174 1.00 55.59 90 LEU A O 1
ATOM 685 N N . HIS A 1 91 ? 9.976 -32.160 -7.439 1.00 57.56 91 HIS A N 1
ATOM 686 C CA . HIS A 1 91 ? 10.114 -32.339 -8.880 1.00 57.56 91 HIS A CA 1
ATOM 687 C C . HIS A 1 91 ? 11.079 -33.493 -9.137 1.00 57.56 91 HIS A C 1
ATOM 689 O O . HIS A 1 91 ? 12.203 -33.434 -8.641 1.00 57.56 91 HIS A O 1
ATOM 695 N N . VAL A 1 92 ? 10.668 -34.542 -9.853 1.00 53.31 92 VAL A N 1
ATOM 696 C CA . VAL A 1 92 ? 11.513 -35.717 -10.143 1.00 53.31 92 VAL A CA 1
ATOM 697 C C . VAL A 1 92 ? 11.673 -35.892 -11.644 1.00 53.31 92 VAL A C 1
ATOM 699 O O . VAL A 1 92 ? 10.685 -35.974 -12.370 1.00 53.31 92 VAL A O 1
ATOM 702 N N . ARG A 1 93 ? 12.924 -36.033 -12.092 1.00 49.59 93 ARG A N 1
ATOM 703 C CA . ARG A 1 93 ? 13.264 -36.426 -13.465 1.00 49.59 93 ARG A CA 1
ATOM 704 C C . ARG A 1 93 ? 13.654 -37.910 -13.500 1.00 49.59 93 ARG A C 1
ATOM 706 O O . ARG A 1 93 ? 14.629 -38.297 -12.853 1.00 49.59 93 ARG A O 1
ATOM 713 N N . GLY A 1 94 ? 12.912 -38.737 -14.246 1.00 51.53 94 GLY A N 1
ATOM 714 C CA . GLY A 1 94 ? 13.160 -40.182 -14.430 1.00 51.53 94 GLY A CA 1
ATOM 715 C C . GLY A 1 94 ? 12.070 -41.114 -13.864 1.00 51.53 94 GLY A C 1
ATOM 716 O O . GLY A 1 94 ? 11.283 -40.721 -13.011 1.00 51.53 94 GLY A O 1
ATOM 717 N N . LYS A 1 95 ? 12.043 -42.378 -14.316 1.00 48.22 95 LYS A N 1
ATOM 718 C CA . LYS A 1 95 ? 11.032 -43.412 -14.002 1.00 48.22 95 LYS A CA 1
ATOM 719 C C . LYS A 1 95 ? 11.316 -44.173 -12.693 1.00 48.22 95 LYS A C 1
ATOM 721 O O . LYS A 1 95 ? 11.476 -45.393 -12.706 1.00 48.22 95 LYS A O 1
ATOM 726 N N . ALA A 1 96 ? 11.401 -43.492 -11.548 1.00 51.19 96 ALA A N 1
ATOM 727 C CA . ALA A 1 96 ? 11.442 -44.187 -10.248 1.00 51.19 96 ALA A CA 1
ATOM 728 C C . ALA A 1 96 ? 10.702 -43.441 -9.115 1.00 51.19 96 ALA A C 1
ATOM 730 O O . ALA A 1 96 ? 11.312 -43.100 -8.092 1.00 51.19 96 ALA A O 1
ATOM 731 N N . PRO A 1 97 ? 9.374 -43.237 -9.239 1.00 51.16 97 PRO A N 1
ATOM 732 C CA . PRO A 1 97 ? 8.565 -42.545 -8.230 1.00 51.16 97 PRO A CA 1
ATOM 733 C C . PRO A 1 97 ? 8.652 -43.208 -6.844 1.00 51.16 97 PRO A C 1
ATOM 735 O O . PRO A 1 97 ? 8.712 -42.521 -5.825 1.00 51.16 97 PRO A O 1
ATOM 738 N N . GLY A 1 98 ? 8.788 -44.540 -6.777 1.00 50.72 98 GLY A N 1
ATOM 739 C CA . GLY A 1 98 ? 8.924 -45.269 -5.508 1.00 50.72 98 GLY A CA 1
ATOM 740 C C . GLY A 1 98 ? 10.185 -44.920 -4.699 1.00 50.72 98 GLY A C 1
ATOM 741 O O . GLY A 1 98 ? 10.138 -44.869 -3.468 1.00 50.72 98 GLY A O 1
ATOM 742 N N . ALA A 1 99 ? 11.311 -44.627 -5.359 1.00 52.94 99 ALA A N 1
ATOM 743 C CA . ALA A 1 99 ? 12.547 -44.224 -4.680 1.00 52.94 99 ALA A CA 1
ATOM 744 C C . ALA A 1 99 ? 12.474 -42.772 -4.173 1.00 52.94 99 ALA A C 1
ATOM 746 O O . ALA A 1 99 ? 12.950 -42.473 -3.074 1.00 52.94 99 ALA A O 1
ATOM 747 N N . ALA A 1 100 ? 11.828 -41.891 -4.941 1.00 52.00 100 ALA A N 1
ATOM 748 C CA . ALA A 1 100 ? 11.569 -40.501 -4.574 1.00 52.00 100 ALA A CA 1
ATOM 749 C C . ALA A 1 100 ? 10.639 -40.385 -3.352 1.00 52.00 100 ALA A C 1
ATOM 751 O O . ALA A 1 100 ? 10.921 -39.620 -2.427 1.00 52.00 100 ALA A O 1
ATOM 752 N N . VAL A 1 101 ? 9.592 -41.216 -3.290 1.00 52.91 101 VAL A N 1
ATOM 753 C CA . VAL A 1 101 ? 8.687 -41.315 -2.131 1.00 52.91 101 VAL A CA 1
ATOM 754 C C . VAL A 1 101 ? 9.446 -41.736 -0.867 1.00 52.91 101 VAL A C 1
ATOM 756 O O . VAL A 1 101 ? 9.311 -41.095 0.177 1.00 52.91 101 VAL A O 1
ATOM 759 N N . ARG A 1 102 ? 10.300 -42.768 -0.948 1.00 55.03 102 ARG A N 1
ATOM 760 C CA . ARG A 1 102 ? 11.109 -43.230 0.200 1.00 55.03 102 ARG A CA 1
ATOM 761 C C . ARG A 1 102 ? 12.119 -42.172 0.668 1.00 55.03 102 ARG A C 1
ATOM 763 O O . ARG A 1 102 ? 12.360 -42.054 1.869 1.00 55.03 102 ARG A O 1
ATOM 770 N N . PHE A 1 103 ? 12.688 -41.384 -0.248 1.00 56.59 103 PHE A N 1
ATOM 771 C CA . PHE A 1 103 ? 13.559 -40.253 0.094 1.00 56.59 103 PHE A CA 1
ATOM 772 C C . PHE A 1 103 ? 12.811 -39.154 0.846 1.00 56.59 103 PHE A C 1
ATOM 774 O O . PHE A 1 103 ? 13.268 -38.737 1.908 1.00 56.59 103 PHE A O 1
ATOM 781 N N . LEU A 1 104 ? 11.658 -38.720 0.332 1.00 54.41 104 LEU A N 1
ATOM 782 C CA . LEU A 1 104 ? 10.801 -37.728 0.985 1.00 54.41 104 LEU A CA 1
ATOM 783 C C . LEU A 1 104 ? 10.422 -38.170 2.393 1.00 54.41 104 LEU A C 1
ATOM 785 O O . LEU A 1 104 ? 10.589 -37.410 3.344 1.00 54.41 104 LEU A O 1
ATOM 789 N N . GLN A 1 105 ? 9.999 -39.426 2.544 1.00 54.41 105 GLN A N 1
ATOM 790 C CA . GLN A 1 105 ? 9.707 -39.997 3.854 1.00 54.41 105 GLN A CA 1
ATOM 791 C C . GLN A 1 105 ? 10.930 -39.920 4.776 1.00 54.41 105 GLN A C 1
ATOM 793 O O . GLN A 1 105 ? 10.795 -39.476 5.913 1.00 54.41 105 GLN A O 1
ATOM 798 N N . HIS A 1 106 ? 12.132 -40.256 4.297 1.00 54.66 106 HIS A N 1
ATOM 799 C CA . HIS A 1 106 ? 13.360 -40.179 5.094 1.00 54.66 106 HIS A CA 1
ATOM 800 C C . HIS A 1 106 ? 13.777 -38.741 5.457 1.00 54.66 106 HIS A C 1
ATOM 802 O O . HIS A 1 106 ? 14.158 -38.483 6.600 1.00 54.66 106 HIS A O 1
ATOM 808 N N . LEU A 1 107 ? 13.692 -37.802 4.510 1.00 53.84 107 LEU A N 1
ATOM 809 C CA . LEU A 1 107 ? 14.010 -36.382 4.688 1.00 53.84 107 LEU A CA 1
ATOM 810 C C . LEU A 1 107 ? 13.083 -35.751 5.733 1.00 53.84 107 LEU A C 1
ATOM 812 O O . LEU A 1 107 ? 13.544 -35.103 6.676 1.00 53.84 107 LEU A O 1
ATOM 816 N N . VAL A 1 108 ? 11.782 -36.015 5.617 1.00 52.38 108 VAL A N 1
ATOM 817 C CA . VAL A 1 108 ? 10.776 -35.544 6.573 1.00 52.38 108 VAL A CA 1
ATOM 818 C C . VAL A 1 108 ? 11.005 -36.205 7.944 1.00 52.38 108 VAL A C 1
ATOM 820 O O . VAL A 1 108 ? 10.897 -35.534 8.971 1.00 52.38 108 VAL A O 1
ATOM 823 N N . GLN A 1 109 ? 11.397 -37.492 7.985 1.00 50.78 109 GLN A N 1
ATOM 824 C CA . GLN A 1 109 ? 11.585 -38.255 9.236 1.00 50.78 109 GLN A CA 1
ATOM 825 C C . GLN A 1 109 ? 12.815 -37.796 10.011 1.00 50.78 109 GLN A C 1
ATOM 827 O O . GLN A 1 109 ? 12.745 -37.645 11.231 1.00 50.78 109 GLN A O 1
ATOM 832 N N . ARG A 1 110 ? 13.944 -37.589 9.327 1.00 45.66 110 ARG A N 1
ATOM 833 C CA . ARG A 1 110 ? 15.237 -37.349 9.981 1.00 45.66 110 ARG A CA 1
ATOM 834 C C . ARG A 1 110 ? 15.689 -35.899 10.000 1.00 45.66 110 ARG A C 1
ATOM 836 O O . ARG A 1 110 ? 16.354 -35.515 10.956 1.00 45.66 110 ARG A O 1
ATOM 843 N N . VAL A 1 111 ? 15.378 -35.122 8.964 1.00 47.00 111 VAL A N 1
ATOM 844 C CA . VAL A 1 111 ? 15.917 -33.761 8.801 1.00 47.00 111 VAL A CA 1
ATOM 845 C C . VAL A 1 111 ? 14.904 -32.716 9.255 1.00 47.00 111 VAL A C 1
ATOM 847 O O . VAL A 1 111 ? 15.256 -31.825 10.019 1.00 47.00 111 VAL A O 1
ATOM 850 N N . ILE A 1 112 ? 13.642 -32.850 8.839 1.00 48.19 112 ILE A N 1
ATOM 851 C CA . ILE A 1 112 ? 12.616 -31.818 9.073 1.00 48.19 112 ILE A CA 1
ATOM 852 C C . ILE A 1 112 ? 11.856 -32.045 10.392 1.00 48.19 112 ILE A C 1
ATOM 854 O O . ILE A 1 112 ? 11.402 -31.082 11.000 1.00 48.19 112 ILE A O 1
ATOM 858 N N . LYS A 1 113 ? 11.799 -33.296 10.881 1.00 47.44 113 LYS A N 1
ATOM 859 C CA . LYS A 1 113 ? 10.981 -33.768 12.018 1.00 47.44 113 LYS A CA 1
ATOM 860 C C . LYS A 1 113 ? 9.476 -33.530 11.773 1.00 47.44 113 LYS A C 1
ATOM 862 O O . LYS A 1 113 ? 9.013 -32.413 11.595 1.00 47.44 113 LYS A O 1
ATOM 867 N N . TYR A 1 114 ? 8.691 -34.612 11.820 1.00 34.66 114 TYR A N 1
ATOM 868 C CA . TYR A 1 114 ? 7.316 -34.777 11.290 1.00 34.66 114 TYR A CA 1
ATOM 869 C C . TYR A 1 114 ? 6.228 -33.750 11.663 1.00 34.66 114 TYR A C 1
ATOM 871 O O . TYR A 1 114 ? 5.121 -33.845 11.148 1.00 34.66 114 TYR A O 1
ATOM 879 N N . LYS A 1 115 ? 6.478 -32.777 12.541 1.00 42.62 115 LYS A N 1
ATOM 880 C CA . LYS A 1 115 ? 5.419 -31.913 13.081 1.00 42.62 115 LYS A CA 1
ATOM 881 C C . LYS A 1 115 ? 4.991 -30.749 12.169 1.00 42.62 115 LYS A C 1
ATOM 883 O O . LYS A 1 115 ? 4.104 -30.008 12.575 1.00 42.62 115 LYS A O 1
ATOM 888 N N . LYS A 1 116 ? 5.611 -30.537 10.995 1.00 44.00 116 LYS A N 1
ATOM 889 C CA . LYS A 1 116 ? 5.495 -29.247 10.264 1.00 44.00 116 LYS A CA 1
ATOM 890 C C . LYS A 1 116 ? 5.275 -29.309 8.748 1.00 44.00 116 LYS A C 1
ATOM 892 O O . LYS A 1 116 ? 5.247 -28.262 8.110 1.00 44.00 116 LYS A O 1
ATOM 897 N N . VAL A 1 117 ? 5.093 -30.495 8.164 1.00 44.09 117 VAL A N 1
ATOM 898 C CA . VAL A 1 117 ? 4.808 -30.645 6.723 1.00 44.09 117 VAL A CA 1
ATOM 899 C C . VAL A 1 117 ? 3.339 -31.014 6.549 1.00 44.09 117 VAL A C 1
ATOM 901 O O . VAL A 1 117 ? 2.904 -32.039 7.070 1.00 44.09 117 VAL A O 1
ATOM 904 N N . ARG A 1 118 ? 2.574 -30.159 5.859 1.00 45.62 118 ARG A N 1
ATOM 905 C CA . ARG A 1 118 ? 1.114 -30.286 5.712 1.00 45.62 118 ARG A CA 1
ATOM 906 C C . ARG A 1 118 ? 0.726 -31.177 4.535 1.00 45.62 118 ARG A C 1
ATOM 908 O O . ARG A 1 118 ? -0.268 -31.887 4.618 1.00 45.62 118 ARG A O 1
ATOM 915 N N . GLU A 1 119 ? 1.502 -31.133 3.456 1.00 47.06 119 GLU A N 1
ATOM 916 C CA . GLU A 1 119 ? 1.229 -31.877 2.226 1.00 47.06 119 GLU A CA 1
ATOM 917 C C . GLU A 1 119 ? 2.534 -32.107 1.448 1.00 47.06 119 GLU A C 1
ATOM 919 O O . GLU A 1 119 ? 3.422 -31.249 1.439 1.00 47.06 119 GLU A O 1
ATOM 924 N N . ILE A 1 120 ? 2.659 -33.269 0.802 1.00 52.16 120 ILE A N 1
ATOM 925 C CA . ILE A 1 120 ? 3.793 -33.613 -0.063 1.00 52.16 120 ILE A CA 1
ATOM 926 C C . ILE A 1 120 ? 3.250 -33.869 -1.464 1.00 52.16 120 ILE A C 1
ATOM 928 O O . ILE A 1 120 ? 2.478 -34.806 -1.660 1.00 52.16 120 ILE A O 1
ATOM 932 N N . LYS A 1 121 ? 3.678 -33.059 -2.433 1.00 52.34 121 LYS A N 1
ATOM 933 C CA . LYS A 1 121 ? 3.316 -33.212 -3.845 1.00 52.34 121 LYS A CA 1
ATOM 934 C C . LYS A 1 121 ? 4.494 -33.774 -4.627 1.00 52.34 121 LYS A C 1
ATOM 936 O O . LYS A 1 121 ? 5.629 -33.338 -4.455 1.00 52.34 121 LYS A O 1
ATOM 941 N N . LEU A 1 122 ? 4.218 -34.745 -5.486 1.00 50.91 122 LEU A N 1
ATOM 942 C CA . LEU A 1 122 ? 5.180 -35.314 -6.425 1.00 50.91 122 LEU A CA 1
ATOM 943 C C . LEU A 1 122 ? 4.806 -34.835 -7.822 1.00 50.91 122 LEU A C 1
ATOM 945 O O . LEU A 1 122 ? 3.704 -35.113 -8.287 1.00 50.91 122 LEU A O 1
ATOM 949 N N . ALA A 1 123 ? 5.712 -34.104 -8.463 1.00 54.50 123 ALA A N 1
ATOM 950 C CA . ALA A 1 123 ? 5.562 -33.647 -9.836 1.00 54.50 123 ALA A CA 1
ATOM 951 C C . ALA A 1 123 ? 6.638 -34.321 -10.696 1.00 54.50 123 ALA A C 1
ATOM 953 O O . ALA A 1 123 ? 7.831 -34.066 -10.523 1.00 54.50 123 ALA A O 1
ATOM 954 N N . GLU A 1 124 ? 6.233 -35.208 -11.603 1.00 53.56 124 GLU A N 1
ATOM 955 C CA . GLU A 1 124 ? 7.138 -35.754 -12.617 1.00 53.56 124 GLU A CA 1
ATOM 956 C C . GLU A 1 124 ? 7.337 -34.698 -13.708 1.00 53.56 124 GLU A C 1
ATOM 958 O O . GLU A 1 124 ? 6.363 -34.194 -14.266 1.00 53.56 124 GLU A O 1
ATOM 963 N N . THR A 1 125 ? 8.587 -34.318 -13.981 1.00 54.22 125 THR A N 1
ATOM 964 C CA . THR A 1 125 ? 8.899 -33.309 -15.001 1.00 54.22 125 THR A CA 1
ATOM 965 C C . THR A 1 125 ? 10.064 -33.760 -15.883 1.00 54.22 125 THR A C 1
ATOM 967 O O . THR A 1 125 ? 11.073 -34.281 -15.400 1.00 54.22 125 THR A O 1
ATOM 970 N N . ASP A 1 126 ? 9.946 -33.550 -17.199 1.00 47.28 126 ASP A N 1
ATOM 971 C CA . ASP A 1 126 ? 11.003 -33.891 -18.168 1.00 47.28 126 ASP A CA 1
ATOM 972 C C . ASP A 1 126 ? 12.210 -32.945 -18.076 1.00 47.28 126 ASP A C 1
ATOM 974 O O . ASP A 1 126 ? 13.351 -33.333 -18.359 1.00 47.28 126 ASP A O 1
ATOM 978 N N . GLN A 1 127 ? 11.959 -31.715 -17.622 1.00 48.81 127 GLN A N 1
ATOM 979 C CA . GLN A 1 127 ? 12.951 -30.705 -17.275 1.00 48.81 127 GLN A CA 1
ATOM 980 C C . GLN A 1 127 ? 12.707 -30.253 -15.832 1.00 48.81 127 GLN A C 1
ATOM 982 O O . GLN A 1 127 ? 11.568 -30.031 -15.419 1.00 48.81 127 GLN A O 1
ATOM 987 N N . LEU A 1 128 ? 13.774 -30.181 -15.036 1.00 51.22 128 LEU A N 1
ATOM 988 C CA . LEU A 1 128 ? 13.686 -29.623 -13.688 1.00 51.22 128 LEU A CA 1
ATOM 989 C C . LEU A 1 128 ? 13.520 -28.101 -13.814 1.00 51.22 128 LEU A C 1
ATOM 991 O O . LEU A 1 128 ? 14.180 -27.522 -14.676 1.00 51.22 128 LEU A O 1
ATOM 995 N N . PRO A 1 129 ? 12.674 -27.461 -12.990 1.00 48.66 129 PRO A N 1
ATOM 996 C CA . PRO A 1 129 ? 12.515 -26.012 -13.026 1.00 48.66 129 PRO A CA 1
ATOM 997 C C . PRO A 1 129 ? 13.868 -25.323 -12.800 1.00 48.66 129 PRO A C 1
ATOM 999 O O . PRO A 1 129 ? 14.611 -25.696 -11.886 1.00 48.66 129 PRO A O 1
ATOM 1002 N N . GLU A 1 130 ? 14.190 -24.335 -13.639 1.00 45.22 130 GLU A N 1
ATOM 1003 C CA . GLU A 1 130 ? 15.330 -23.452 -13.400 1.00 45.22 130 GLU A CA 1
ATOM 1004 C C . GLU A 1 130 ? 15.018 -22.594 -12.177 1.00 45.22 130 GLU A C 1
ATOM 1006 O O . GLU A 1 130 ? 14.061 -21.823 -12.152 1.00 45.22 130 GLU A O 1
ATOM 1011 N N . VAL A 1 131 ? 15.801 -22.783 -11.118 1.00 46.09 131 VAL A N 1
ATOM 1012 C CA . VAL A 1 131 ? 15.740 -21.912 -9.947 1.00 46.09 131 VAL A CA 1
ATOM 1013 C C . VAL A 1 131 ? 16.596 -20.688 -10.274 1.00 46.09 131 VAL A C 1
ATOM 1015 O O . VAL A 1 131 ? 17.743 -20.879 -10.688 1.00 46.09 131 VAL A O 1
ATOM 1018 N N . PRO A 1 132 ? 16.071 -19.459 -10.124 1.00 39.38 132 PRO A N 1
ATOM 1019 C CA . PRO A 1 132 ? 16.814 -18.253 -10.459 1.00 39.38 132 PRO A CA 1
ATOM 1020 C C . PRO A 1 132 ? 18.147 -18.199 -9.694 1.00 39.38 132 PRO A C 1
ATOM 1022 O O . PRO A 1 132 ? 18.216 -18.641 -8.538 1.00 39.38 132 PRO A O 1
ATOM 1025 N N . PRO A 1 133 ? 19.225 -17.701 -10.329 1.00 40.81 133 PRO A N 1
ATOM 1026 C CA . PRO A 1 133 ? 20.494 -17.507 -9.652 1.00 40.81 133 PRO A CA 1
ATOM 1027 C C . PRO A 1 133 ? 20.309 -16.550 -8.473 1.00 40.81 133 PRO A C 1
ATOM 1029 O O . PRO A 1 133 ? 19.487 -15.638 -8.508 1.00 40.81 133 PRO A O 1
ATOM 1032 N N . LYS A 1 134 ? 21.087 -16.803 -7.422 1.00 34.47 134 LYS A N 1
ATOM 1033 C CA . LYS A 1 134 ? 21.117 -16.029 -6.182 1.00 34.47 134 LYS A CA 1
ATOM 1034 C C . LYS A 1 134 ? 21.183 -14.527 -6.488 1.00 34.47 134 LYS A C 1
ATOM 1036 O O . LYS A 1 134 ? 22.131 -14.103 -7.150 1.00 34.47 134 LYS A O 1
ATOM 1041 N N . SER A 1 135 ? 20.215 -13.751 -5.999 1.00 33.75 135 SER A N 1
ATOM 1042 C CA . SER A 1 135 ? 20.306 -12.294 -6.070 1.00 33.75 135 SER A CA 1
ATOM 1043 C C . SER A 1 135 ? 21.460 -11.829 -5.170 1.00 33.75 135 SER A C 1
ATOM 1045 O O . SER A 1 135 ? 21.583 -12.340 -4.052 1.00 33.75 135 SER A O 1
ATOM 1047 N N . PRO A 1 136 ? 22.313 -10.879 -5.598 1.00 37.81 136 PRO A N 1
ATOM 1048 C CA . PRO A 1 136 ? 23.322 -10.261 -4.732 1.00 37.81 136 PRO A CA 1
ATOM 1049 C C . PRO A 1 136 ? 22.716 -9.622 -3.471 1.00 37.81 136 PRO A C 1
ATOM 1051 O O . PRO A 1 136 ? 23.388 -9.526 -2.449 1.00 37.81 136 PRO A O 1
ATOM 1054 N N . LEU A 1 137 ? 21.433 -9.246 -3.533 1.00 36.88 137 LEU A N 1
ATOM 1055 C CA . LEU A 1 137 ? 20.669 -8.656 -2.431 1.00 36.88 137 LEU A CA 1
ATOM 1056 C C . LEU A 1 137 ? 20.295 -9.671 -1.334 1.00 36.88 137 LEU A C 1
ATOM 1058 O O . LEU A 1 137 ? 20.071 -9.277 -0.195 1.00 36.88 137 LEU A O 1
ATOM 1062 N N . ASP A 1 138 ? 20.306 -10.978 -1.625 1.00 36.19 138 ASP A N 1
ATOM 1063 C CA . ASP A 1 138 ? 19.984 -12.031 -0.642 1.00 36.19 138 ASP A CA 1
ATOM 1064 C C . ASP A 1 138 ? 21.139 -12.314 0.349 1.00 36.19 138 ASP A C 1
ATOM 1066 O O . ASP A 1 138 ? 21.045 -13.222 1.183 1.00 36.19 138 ASP A O 1
ATOM 1070 N N . ASP A 1 139 ? 22.258 -11.588 0.225 1.00 39.00 139 ASP A N 1
ATOM 1071 C CA . ASP A 1 139 ? 23.481 -11.741 1.023 1.00 39.00 139 ASP A CA 1
ATOM 1072 C C . ASP A 1 139 ? 23.808 -10.535 1.915 1.00 39.00 139 ASP A C 1
ATOM 1074 O O . ASP A 1 139 ? 24.828 -10.588 2.611 1.00 39.00 139 ASP A O 1
ATOM 1078 N N . VAL A 1 140 ? 22.978 -9.483 1.954 1.00 42.97 140 VAL A N 1
ATOM 1079 C CA . VAL A 1 140 ? 23.175 -8.396 2.926 1.00 42.97 140 VAL A CA 1
ATOM 1080 C C . VAL A 1 140 ? 22.855 -8.949 4.314 1.00 42.97 140 VAL A C 1
ATOM 1082 O O . VAL A 1 140 ? 21.716 -8.973 4.769 1.00 42.97 140 VAL A O 1
ATOM 1085 N N . GLN A 1 141 ? 23.871 -9.494 4.979 1.00 53.16 141 GLN A N 1
ATOM 1086 C CA . GLN A 1 141 ? 23.798 -9.770 6.403 1.00 53.16 141 GLN A CA 1
ATOM 1087 C C . GLN A 1 141 ? 23.666 -8.420 7.091 1.00 53.16 141 GLN A C 1
ATOM 1089 O O . GLN A 1 141 ? 24.632 -7.666 7.097 1.00 53.16 141 GLN A O 1
ATOM 1094 N N . LEU A 1 142 ? 22.496 -8.134 7.664 1.00 59.94 142 LEU A N 1
ATOM 1095 C CA . LEU A 1 142 ? 22.329 -7.039 8.614 1.00 59.94 142 LEU A CA 1
ATOM 1096 C C . LEU A 1 142 ? 23.419 -7.187 9.674 1.00 59.94 142 LEU A C 1
ATOM 1098 O O . LEU A 1 142 ? 23.431 -8.165 10.432 1.00 59.94 142 LEU A O 1
ATOM 1102 N N . THR A 1 143 ? 24.396 -6.284 9.671 1.00 82.56 143 THR A N 1
ATOM 1103 C CA . THR A 1 143 ? 25.462 -6.310 10.664 1.00 82.56 143 THR A CA 1
ATOM 1104 C C . THR A 1 143 ? 25.064 -5.437 11.850 1.00 82.56 143 THR A C 1
ATOM 1106 O O . THR A 1 143 ? 24.312 -4.474 11.718 1.00 82.56 143 THR A O 1
ATOM 1109 N N . ALA A 1 144 ? 25.556 -5.775 13.046 1.00 80.94 144 ALA A N 1
ATOM 1110 C CA . ALA A 1 144 ? 25.326 -4.940 14.226 1.00 80.94 144 ALA A CA 1
ATOM 1111 C C . ALA A 1 144 ? 25.771 -3.471 14.018 1.00 80.94 144 ALA A C 1
ATOM 1113 O O . ALA A 1 144 ? 25.017 -2.598 14.437 1.00 80.94 144 ALA A O 1
ATOM 1114 N N . PRO A 1 145 ? 26.906 -3.176 13.338 1.00 87.62 145 PRO A N 1
ATOM 1115 C CA . PRO A 1 145 ? 27.279 -1.809 12.964 1.00 87.62 145 PRO A CA 1
ATOM 1116 C C . PRO A 1 145 ? 26.242 -1.068 12.113 1.00 87.62 145 PRO A C 1
ATOM 1118 O O . PRO A 1 145 ? 25.970 0.097 12.392 1.00 87.62 145 PRO A O 1
ATOM 1121 N N . ASP A 1 146 ? 25.644 -1.729 11.117 1.00 84.06 146 ASP A N 1
ATOM 1122 C CA . ASP A 1 146 ? 24.656 -1.095 10.231 1.00 84.06 146 ASP A CA 1
ATOM 1123 C C . ASP A 1 146 ? 23.393 -0.710 11.011 1.00 84.06 146 ASP A C 1
ATOM 1125 O O . ASP A 1 146 ? 22.909 0.419 10.920 1.00 84.06 146 ASP A O 1
ATOM 1129 N N . LEU A 1 147 ? 22.916 -1.619 11.868 1.00 85.81 147 LEU A N 1
ATOM 1130 C CA . LEU A 1 147 ? 21.771 -1.369 12.746 1.00 85.81 147 LEU A CA 1
ATOM 1131 C C . LEU A 1 147 ? 22.076 -0.315 13.819 1.00 85.81 147 LEU A C 1
ATOM 1133 O O . LEU A 1 147 ? 21.197 0.465 14.174 1.00 85.81 147 LEU A O 1
ATOM 1137 N N . GLN A 1 148 ? 23.314 -0.244 14.317 1.00 91.94 148 GLN A N 1
ATOM 1138 C CA . GLN A 1 148 ? 23.736 0.810 15.246 1.00 91.94 148 GLN A CA 1
ATOM 1139 C C . GLN A 1 148 ? 23.738 2.187 14.586 1.00 91.94 148 GLN A C 1
ATOM 1141 O O . GLN A 1 148 ? 23.247 3.142 15.184 1.00 91.94 148 GLN A O 1
ATOM 1146 N N . LYS A 1 149 ? 24.224 2.281 13.343 1.00 92.56 149 LYS A N 1
ATOM 1147 C CA . LYS A 1 149 ? 24.183 3.522 12.562 1.00 92.56 149 LYS A CA 1
ATOM 1148 C C . LYS A 1 149 ? 22.737 3.981 12.340 1.00 92.56 149 LYS A C 1
ATOM 1150 O O . LYS A 1 149 ? 22.424 5.140 12.602 1.00 92.56 149 LYS A O 1
ATOM 1155 N N . ARG A 1 150 ? 21.849 3.061 11.942 1.00 91.12 150 ARG A N 1
ATOM 1156 C CA . ARG A 1 150 ? 20.411 3.329 11.750 1.00 91.12 150 ARG A CA 1
ATOM 1157 C C . ARG A 1 150 ? 19.724 3.759 13.055 1.00 91.12 150 ARG A C 1
ATOM 1159 O O . ARG A 1 150 ? 18.951 4.712 13.067 1.00 91.12 150 ARG A O 1
ATOM 1166 N N . LEU A 1 151 ? 20.054 3.118 14.176 1.00 94.31 151 LEU A N 1
ATOM 1167 C CA . LEU A 1 151 ? 19.540 3.475 15.502 1.00 94.31 151 LEU A CA 1
ATOM 1168 C C . LEU A 1 151 ? 19.953 4.889 15.942 1.00 94.31 151 LEU A C 1
ATOM 1170 O O . LEU A 1 151 ? 19.133 5.622 16.498 1.00 94.31 151 LEU A O 1
ATOM 1174 N N . GLU A 1 152 ? 21.202 5.294 15.701 1.00 95.06 152 GLU A N 1
ATOM 1175 C CA . GLU A 1 152 ? 21.673 6.653 16.010 1.00 95.06 152 GLU A CA 1
ATOM 1176 C C . GLU A 1 152 ? 20.964 7.720 15.168 1.00 95.06 152 GLU A C 1
ATOM 1178 O O . GLU A 1 152 ? 20.630 8.794 15.676 1.00 95.06 152 GLU A O 1
ATOM 1183 N N . GLU A 1 153 ? 20.709 7.430 13.895 1.00 93.06 153 GLU A N 1
ATOM 1184 C CA . GLU A 1 153 ? 19.983 8.323 12.995 1.00 93.06 153 GLU A CA 1
ATOM 1185 C C . GLU A 1 153 ? 18.527 8.520 13.434 1.00 93.06 153 GLU A C 1
ATOM 1187 O O . GLU A 1 153 ? 18.064 9.658 13.571 1.00 93.06 153 GLU A O 1
ATOM 1192 N N . LEU A 1 154 ? 17.824 7.428 13.746 1.00 91.06 154 LEU A N 1
ATOM 1193 C CA . LEU A 1 154 ? 16.444 7.491 14.227 1.00 91.06 154 LEU A CA 1
ATOM 1194 C C . LEU A 1 154 ? 16.343 8.192 15.589 1.00 91.06 154 LEU A C 1
ATOM 1196 O O . LEU A 1 154 ? 15.399 8.950 15.804 1.00 91.06 154 LEU A O 1
ATOM 1200 N N . ARG A 1 155 ? 17.339 8.046 16.479 1.00 95.00 155 ARG A N 1
ATOM 1201 C CA . ARG A 1 155 ? 17.421 8.831 17.728 1.00 95.00 155 ARG A CA 1
ATOM 1202 C C . ARG A 1 155 ? 17.501 10.335 17.459 1.00 95.00 155 ARG A C 1
ATOM 1204 O O . ARG A 1 155 ? 16.735 11.088 18.054 1.00 95.00 155 ARG A O 1
ATOM 1211 N N . LYS A 1 156 ? 18.362 10.767 16.529 1.00 92.62 156 LYS A N 1
ATOM 1212 C CA . LYS A 1 156 ? 18.469 12.187 16.142 1.00 92.62 156 LYS A CA 1
ATOM 1213 C C . LYS A 1 156 ? 17.158 12.721 15.568 1.00 92.62 156 LYS A C 1
ATOM 1215 O O . LYS A 1 156 ? 16.743 13.822 15.919 1.00 92.62 156 LYS A O 1
ATOM 1220 N N . ARG A 1 157 ? 16.487 11.949 14.706 1.00 90.25 157 ARG A N 1
ATOM 1221 C CA . ARG A 1 157 ? 15.176 12.325 14.143 1.00 90.25 157 ARG A CA 1
ATOM 1222 C C . ARG A 1 157 ? 14.109 12.415 15.234 1.00 90.25 157 ARG A C 1
ATOM 1224 O O . ARG A 1 157 ? 13.333 13.371 15.257 1.00 90.25 157 ARG A O 1
ATOM 1231 N N . ALA A 1 158 ? 14.111 11.476 16.176 1.00 89.69 158 ALA A N 1
ATOM 1232 C CA . ALA A 1 158 ? 13.149 11.440 17.267 1.00 89.69 158 ALA A CA 1
ATOM 1233 C C . ALA A 1 158 ? 13.239 12.644 18.205 1.00 89.69 158 ALA A C 1
ATOM 1235 O O . ALA A 1 158 ? 12.241 12.945 18.858 1.00 89.69 158 ALA A O 1
ATOM 1236 N N . ASP A 1 159 ? 14.381 13.330 18.314 1.00 88.56 159 ASP A N 1
ATOM 1237 C CA . ASP A 1 159 ? 14.529 14.502 19.197 1.00 88.56 159 ASP A CA 1
ATOM 1238 C C . ASP A 1 159 ? 13.640 15.685 18.781 1.00 88.56 159 ASP A C 1
ATOM 1240 O O . ASP A 1 159 ? 13.353 16.565 19.591 1.00 88.56 159 ASP A O 1
ATOM 1244 N N . SER A 1 160 ? 13.150 15.676 17.539 1.00 86.12 160 SER A N 1
ATOM 1245 C CA . SER A 1 160 ? 12.161 16.635 17.039 1.00 86.12 160 SER A CA 1
ATOM 1246 C C . SER A 1 160 ? 10.706 16.286 17.399 1.00 86.12 160 SER A C 1
ATOM 1248 O O . SER A 1 160 ? 9.817 17.117 17.216 1.00 86.12 160 SER A O 1
ATOM 1250 N N . VAL A 1 161 ? 10.446 15.088 17.940 1.00 87.19 161 VAL A N 1
ATOM 1251 C CA . VAL A 1 161 ? 9.105 14.606 18.305 1.00 87.19 161 VAL A CA 1
ATOM 1252 C C . VAL A 1 161 ? 8.847 14.807 19.799 1.00 87.19 161 VAL A C 1
ATOM 1254 O O . VAL A 1 161 ? 9.705 14.550 20.643 1.00 87.19 161 VAL A O 1
ATOM 1257 N N . SER A 1 162 ? 7.633 15.236 20.150 1.00 86.81 162 SER A N 1
ATOM 1258 C CA . SER A 1 162 ? 7.204 15.443 21.540 1.00 86.81 162 SER A CA 1
ATOM 1259 C C . SER A 1 162 ? 5.888 14.715 21.844 1.00 86.81 162 SER A C 1
ATOM 1261 O O . SER A 1 162 ? 5.175 14.296 20.939 1.00 86.81 162 SER A O 1
ATOM 1263 N N . GLY A 1 163 ? 5.557 14.538 23.128 1.00 85.06 163 GLY A N 1
ATOM 1264 C CA . GLY A 1 163 ? 4.275 13.957 23.552 1.00 85.06 163 GLY A CA 1
ATOM 1265 C C . GLY A 1 163 ? 4.264 12.428 23.679 1.00 85.06 163 GLY A C 1
ATOM 1266 O O . GLY A 1 163 ? 5.240 11.824 24.129 1.00 85.06 163 GLY A O 1
ATOM 1267 N N . GLU A 1 164 ? 3.122 11.805 23.374 1.00 78.94 164 GLU A N 1
ATOM 1268 C CA . GLU A 1 164 ? 2.928 10.350 23.502 1.00 78.94 164 GLU A CA 1
ATOM 1269 C C . GLU A 1 164 ? 3.736 9.562 22.464 1.00 78.94 164 GLU A C 1
ATOM 1271 O O . GLU A 1 164 ? 4.338 8.545 22.817 1.00 78.94 164 GLU A O 1
ATOM 1276 N N . ASP A 1 165 ? 3.864 10.090 21.245 1.00 83.06 165 ASP A N 1
ATOM 1277 C CA . ASP A 1 165 ? 4.652 9.477 20.171 1.00 83.06 165 ASP A CA 1
ATOM 1278 C C . ASP A 1 165 ? 6.139 9.397 20.535 1.00 83.06 165 ASP A C 1
ATOM 1280 O O . ASP A 1 165 ? 6.790 8.385 20.279 1.00 83.06 165 ASP A O 1
ATOM 1284 N N . ARG A 1 166 ? 6.672 10.396 21.258 1.00 90.75 166 ARG A N 1
ATOM 1285 C CA . ARG A 1 166 ? 8.053 10.352 21.767 1.00 90.75 166 ARG A CA 1
ATOM 1286 C C . ARG A 1 166 ? 8.273 9.199 22.747 1.00 90.75 166 ARG A C 1
ATOM 1288 O O . ARG A 1 166 ? 9.304 8.541 22.686 1.00 90.75 166 ARG A O 1
ATOM 1295 N N . LYS A 1 167 ? 7.308 8.907 23.628 1.00 89.38 167 LYS A N 1
ATOM 1296 C CA . LYS A 1 167 ? 7.425 7.781 24.575 1.00 89.38 167 LYS A CA 1
ATOM 1297 C C . LYS A 1 167 ? 7.390 6.428 23.863 1.00 89.38 167 LYS A C 1
ATOM 1299 O O . LYS A 1 167 ? 8.098 5.506 24.274 1.00 89.38 167 LYS A O 1
ATOM 1304 N N . ALA A 1 168 ? 6.567 6.302 22.822 1.00 87.94 168 ALA A N 1
ATOM 1305 C CA . ALA A 1 168 ? 6.514 5.102 21.992 1.00 87.94 168 ALA A CA 1
ATOM 1306 C C . ALA A 1 168 ? 7.830 4.906 21.218 1.00 87.94 168 ALA A C 1
ATOM 1308 O O . ALA A 1 168 ? 8.409 3.821 21.273 1.00 87.94 168 ALA A O 1
ATOM 1309 N N . LEU A 1 169 ? 8.359 5.978 20.619 1.00 92.00 169 LEU A N 1
ATOM 1310 C CA . LEU A 1 169 ? 9.661 5.994 19.947 1.00 92.00 169 LEU A CA 1
ATOM 1311 C C . LEU A 1 169 ? 10.807 5.610 20.886 1.00 92.00 169 LEU A C 1
ATOM 1313 O O . LEU A 1 169 ? 11.583 4.713 20.569 1.00 92.00 169 LEU A O 1
ATOM 1317 N N . ASP A 1 170 ? 10.879 6.211 22.074 1.00 93.50 170 ASP A N 1
ATOM 1318 C CA . ASP A 1 170 ? 11.907 5.878 23.066 1.00 93.50 170 ASP A CA 1
ATOM 1319 C C . ASP A 1 170 ? 11.830 4.400 23.489 1.00 93.50 170 ASP A C 1
ATOM 1321 O O . ASP A 1 170 ? 12.853 3.766 23.749 1.00 93.50 170 ASP A O 1
ATOM 1325 N N . THR A 1 171 ? 10.628 3.819 23.534 1.00 94.12 171 THR A N 1
ATOM 1326 C CA . THR A 1 171 ? 10.445 2.397 23.861 1.00 94.12 171 THR A CA 1
ATOM 1327 C C . THR A 1 171 ? 11.003 1.492 22.761 1.00 94.12 171 THR A C 1
ATOM 1329 O O . THR A 1 171 ? 11.729 0.546 23.072 1.00 94.12 171 THR A O 1
ATOM 1332 N N . LEU A 1 172 ? 10.711 1.793 21.492 1.00 90.69 172 LEU A N 1
ATOM 1333 C CA . LEU A 1 172 ? 11.190 1.019 20.342 1.00 90.69 172 LEU A CA 1
ATOM 1334 C C . LEU A 1 172 ? 12.704 1.154 20.150 1.00 90.69 172 LEU A C 1
ATOM 1336 O O . LEU A 1 172 ? 13.397 0.149 20.026 1.00 90.69 172 LEU A O 1
ATOM 1340 N N . LEU A 1 173 ? 13.246 2.372 20.235 1.00 95.88 173 LEU A N 1
ATOM 1341 C CA . LEU A 1 173 ? 14.682 2.619 20.064 1.00 95.88 173 LEU A CA 1
ATOM 1342 C C . LEU A 1 173 ? 15.516 1.964 21.175 1.00 95.88 173 LEU A C 1
ATOM 1344 O O . LEU A 1 173 ? 16.569 1.387 20.905 1.00 95.88 173 LEU A O 1
ATOM 1348 N N . ASN A 1 174 ? 15.042 1.986 22.424 1.00 95.12 174 ASN A N 1
ATOM 1349 C CA . ASN A 1 174 ? 15.715 1.280 23.520 1.00 95.12 174 ASN A CA 1
ATOM 1350 C C . ASN A 1 174 ? 15.564 -0.250 23.405 1.00 95.12 174 ASN A C 1
ATOM 1352 O O . ASN A 1 174 ? 16.475 -0.991 23.784 1.00 95.12 174 ASN A O 1
ATOM 1356 N N . GLY A 1 175 ? 14.441 -0.732 22.860 1.00 93.44 175 GLY A N 1
ATOM 1357 C CA . GLY A 1 175 ? 14.232 -2.142 22.517 1.00 93.44 175 GLY A CA 1
ATOM 1358 C C . GLY A 1 175 ? 15.222 -2.631 21.459 1.00 93.44 175 GLY A C 1
ATOM 1359 O O . GLY A 1 175 ? 15.915 -3.631 21.681 1.00 93.44 175 GLY A O 1
ATOM 1360 N N . ALA A 1 176 ? 15.366 -1.873 20.372 1.00 90.19 176 ALA A N 1
ATOM 1361 C CA . ALA A 1 176 ? 16.316 -2.135 19.299 1.00 90.19 176 ALA A CA 1
ATOM 1362 C C . ALA A 1 176 ? 17.765 -2.154 19.811 1.00 90.19 176 ALA A C 1
ATOM 1364 O O . ALA A 1 176 ? 18.495 -3.103 19.532 1.00 90.19 176 ALA A O 1
ATOM 1365 N N . GLU A 1 177 ? 18.175 -1.184 20.636 1.00 95.94 177 GLU A N 1
ATOM 1366 C CA . GLU A 1 177 ? 19.530 -1.129 21.214 1.00 95.94 177 GLU A CA 1
ATOM 1367 C C . GLU A 1 177 ? 19.861 -2.391 22.027 1.00 95.94 177 GLU A C 1
ATOM 1369 O O . GLU A 1 177 ? 20.919 -3.010 21.857 1.00 95.94 177 GLU A O 1
ATOM 1374 N N . LEU A 1 178 ? 18.924 -2.828 22.873 1.00 94.38 178 LEU A N 1
ATOM 1375 C CA . LEU A 1 178 ? 19.084 -4.029 23.689 1.00 94.38 178 LEU A CA 1
ATOM 1376 C C . LEU A 1 178 ? 19.142 -5.300 22.828 1.00 94.38 178 LEU A C 1
ATOM 1378 O O . LEU A 1 178 ? 19.909 -6.223 23.123 1.00 94.38 178 LEU A O 1
ATOM 1382 N N . LYS A 1 179 ? 18.364 -5.359 21.745 1.00 93.38 179 LYS A N 1
ATOM 1383 C CA . LYS A 1 179 ? 18.360 -6.482 20.797 1.00 93.38 179 LYS A CA 1
ATOM 1384 C C . LYS A 1 179 ? 19.632 -6.533 19.944 1.00 93.38 179 LYS A C 1
ATOM 1386 O O . LYS A 1 179 ? 20.178 -7.627 19.771 1.00 93.38 179 LYS A O 1
ATOM 1391 N N . ILE A 1 180 ? 20.174 -5.388 19.518 1.00 90.31 180 ILE A N 1
ATOM 1392 C CA . ILE A 1 180 ? 21.482 -5.291 18.843 1.00 90.31 180 ILE A CA 1
ATOM 1393 C C . ILE A 1 180 ? 22.584 -5.819 19.769 1.00 90.31 180 ILE A C 1
ATOM 1395 O O . ILE A 1 180 ? 23.354 -6.699 19.372 1.00 90.31 180 ILE A O 1
ATOM 1399 N N . GLY A 1 181 ? 22.612 -5.375 21.032 1.00 88.38 181 GLY A N 1
ATOM 1400 C CA . GLY A 1 181 ? 23.575 -5.852 22.036 1.00 88.38 181 GLY A CA 1
ATOM 1401 C C . GLY A 1 181 ? 23.496 -7.363 22.292 1.00 88.38 181 GLY A C 1
ATOM 1402 O O . GLY A 1 181 ? 24.519 -8.027 22.480 1.00 88.38 181 GLY A O 1
ATOM 1403 N N . ASN A 1 182 ? 22.291 -7.933 22.212 1.00 89.12 182 ASN A N 1
ATOM 1404 C CA . ASN A 1 182 ? 22.041 -9.368 22.359 1.00 89.12 182 ASN A CA 1
ATOM 1405 C C . ASN A 1 182 ? 22.191 -10.175 21.055 1.00 89.12 182 ASN A C 1
ATOM 1407 O O . ASN A 1 182 ? 21.947 -11.384 21.059 1.00 89.12 182 ASN A O 1
ATOM 1411 N N . LYS A 1 183 ? 22.619 -9.544 19.951 1.00 86.94 183 LYS A N 1
ATOM 1412 C CA . LYS A 1 183 ? 22.753 -10.155 18.613 1.00 86.94 183 LYS A CA 1
ATOM 1413 C C . LYS A 1 183 ? 21.441 -10.718 18.047 1.00 86.94 183 LYS A C 1
ATOM 1415 O O . LYS A 1 183 ? 21.470 -11.606 17.195 1.00 86.94 183 LYS A O 1
ATOM 1420 N N . ALA A 1 184 ? 20.301 -10.202 18.497 1.00 84.56 184 ALA A N 1
ATOM 1421 C CA . ALA A 1 184 ? 18.986 -10.477 17.928 1.00 84.56 184 ALA A CA 1
ATOM 1422 C C . ALA A 1 184 ? 18.705 -9.480 16.789 1.00 84.56 184 ALA A C 1
ATOM 1424 O O . ALA A 1 184 ? 17.812 -8.647 16.892 1.00 84.56 184 ALA A O 1
ATOM 1425 N N . LEU A 1 185 ? 19.534 -9.525 15.737 1.00 81.44 185 LEU A N 1
ATOM 1426 C CA . LEU A 1 185 ? 19.600 -8.481 14.703 1.00 81.44 185 LEU A CA 1
ATOM 1427 C C . LEU A 1 185 ? 18.290 -8.346 13.910 1.00 81.44 185 LEU A C 1
ATOM 1429 O O . LEU A 1 185 ? 17.833 -7.231 13.707 1.00 81.44 185 LEU A O 1
ATOM 1433 N N . ASP A 1 186 ? 17.638 -9.463 13.574 1.00 75.44 186 ASP A N 1
ATOM 1434 C CA . ASP A 1 186 ? 16.342 -9.456 12.876 1.00 75.44 186 ASP A CA 1
ATOM 1435 C C . ASP A 1 186 ? 15.231 -8.796 13.718 1.00 75.44 186 ASP A C 1
ATOM 1437 O O . ASP A 1 186 ? 14.387 -8.074 13.200 1.00 75.44 186 ASP A O 1
ATOM 1441 N N . ASP A 1 187 ? 15.225 -9.036 15.034 1.00 72.06 187 ASP A N 1
ATOM 1442 C CA . ASP A 1 187 ? 14.220 -8.461 15.936 1.00 72.06 187 ASP A CA 1
ATOM 1443 C C . ASP A 1 187 ? 14.503 -6.981 16.231 1.00 72.06 187 ASP A C 1
ATOM 1445 O O . ASP A 1 187 ? 13.593 -6.262 16.642 1.00 72.06 187 ASP A O 1
ATOM 1449 N N . ALA A 1 188 ? 15.765 -6.557 16.114 1.00 80.06 188 ALA A N 1
ATOM 1450 C CA . ALA A 1 188 ? 16.166 -5.165 16.251 1.00 80.06 188 ALA A CA 1
ATOM 1451 C C . ALA A 1 188 ? 15.781 -4.354 15.013 1.00 80.06 188 ALA A C 1
ATOM 1453 O O . ALA A 1 188 ? 15.299 -3.242 15.165 1.00 80.06 188 ALA A O 1
ATOM 1454 N N . ASP A 1 189 ? 15.962 -4.917 13.818 1.00 86.75 189 ASP A N 1
ATOM 1455 C CA . ASP A 1 189 ? 15.587 -4.274 12.556 1.00 86.75 189 ASP A CA 1
ATOM 1456 C C . ASP A 1 189 ? 14.081 -3.974 12.502 1.00 86.75 189 ASP A C 1
ATOM 1458 O O . ASP A 1 189 ? 13.688 -2.854 12.200 1.00 86.75 189 ASP A O 1
ATOM 1462 N N . LEU A 1 190 ? 13.246 -4.919 12.952 1.00 77.94 190 LEU A N 1
ATOM 1463 C CA . LEU A 1 190 ? 11.796 -4.716 13.074 1.00 77.94 190 LEU A CA 1
ATOM 1464 C C . LEU A 1 190 ? 11.416 -3.566 14.024 1.00 77.94 190 LEU A C 1
ATOM 1466 O O . LEU A 1 190 ? 10.511 -2.800 13.717 1.00 77.94 190 LEU A O 1
ATOM 1470 N N . ASP A 1 191 ? 12.101 -3.427 15.165 1.00 80.31 191 ASP A N 1
ATOM 1471 C CA . ASP A 1 191 ? 11.840 -2.313 16.090 1.00 80.31 191 ASP A CA 1
ATOM 1472 C C . ASP A 1 191 ? 12.273 -0.962 15.489 1.00 80.31 191 ASP A C 1
ATOM 1474 O O . ASP A 1 191 ? 11.686 0.069 15.819 1.00 80.31 191 ASP A O 1
ATOM 1478 N N . LEU A 1 192 ? 13.310 -0.952 14.640 1.00 86.44 192 LEU A N 1
ATOM 1479 C CA . LEU A 1 192 ? 13.767 0.253 13.940 1.00 86.44 192 LEU A CA 1
ATOM 1480 C C . LEU A 1 192 ? 12.811 0.645 12.807 1.00 86.44 192 LEU A C 1
ATOM 1482 O O . LEU A 1 192 ? 12.544 1.835 12.661 1.00 86.44 192 LEU A O 1
ATOM 1486 N N . ASP A 1 193 ? 12.256 -0.323 12.071 1.00 83.88 193 ASP A N 1
ATOM 1487 C CA . ASP A 1 193 ? 11.195 -0.087 11.080 1.00 83.88 193 ASP A CA 1
ATOM 1488 C C . ASP A 1 193 ? 9.943 0.516 11.745 1.00 83.88 193 ASP A C 1
ATOM 1490 O O . ASP A 1 193 ? 9.447 1.556 11.316 1.00 83.88 193 ASP A O 1
ATOM 1494 N N . ASP A 1 194 ? 9.481 -0.072 12.856 1.00 79.31 194 ASP A N 1
ATOM 1495 C CA . ASP A 1 194 ? 8.323 0.438 13.605 1.00 79.31 194 ASP A CA 1
ATOM 1496 C C . ASP A 1 194 ? 8.578 1.860 14.160 1.00 79.31 194 ASP A C 1
ATOM 1498 O O . ASP A 1 194 ? 7.663 2.686 14.248 1.00 79.31 194 ASP A O 1
ATOM 1502 N N . ALA A 1 195 ? 9.821 2.168 14.554 1.00 86.56 195 ALA A N 1
ATOM 1503 C CA . ALA A 1 195 ? 10.202 3.505 15.009 1.00 86.56 195 ALA A CA 1
ATOM 1504 C C . ALA A 1 195 ? 10.228 4.522 13.855 1.00 86.56 195 ALA A C 1
ATOM 1506 O O . ALA A 1 195 ? 9.859 5.681 14.045 1.00 86.56 195 ALA A O 1
ATOM 1507 N N . GLU A 1 196 ? 10.642 4.105 12.663 1.00 89.75 196 GLU A N 1
ATOM 1508 C CA . GLU A 1 196 ? 10.640 4.940 11.465 1.00 89.75 196 GLU A CA 1
ATOM 1509 C C . GLU A 1 196 ? 9.213 5.299 11.025 1.00 89.75 196 GLU A C 1
ATOM 1511 O O . GLU A 1 196 ? 8.918 6.482 10.835 1.00 89.75 196 GLU A O 1
ATOM 1516 N N . ASP A 1 197 ? 8.297 4.329 11.015 1.00 82.12 197 ASP A N 1
ATOM 1517 C CA . ASP A 1 197 ? 6.873 4.551 10.724 1.00 82.12 197 ASP A CA 1
ATOM 1518 C C . ASP A 1 197 ? 6.232 5.568 11.693 1.00 82.12 197 ASP A C 1
ATOM 1520 O O . ASP A 1 197 ? 5.444 6.434 11.291 1.00 82.12 197 ASP A O 1
ATOM 1524 N N . LEU A 1 198 ? 6.581 5.507 12.985 1.00 83.25 198 LEU A N 1
ATOM 1525 C CA . LEU A 1 198 ? 6.101 6.471 13.983 1.00 83.25 198 LEU A CA 1
ATOM 1526 C C . LEU A 1 198 ? 6.662 7.882 13.762 1.00 83.25 198 LEU A C 1
ATOM 1528 O O . LEU A 1 198 ? 5.938 8.862 13.961 1.00 83.25 198 LEU A O 1
ATOM 1532 N N . LEU A 1 199 ? 7.924 8.007 13.341 1.00 86.00 199 LEU A N 1
ATOM 1533 C CA . LEU A 1 199 ? 8.526 9.303 13.004 1.00 86.00 199 LEU A CA 1
ATOM 1534 C C . LEU A 1 199 ? 7.846 9.944 11.794 1.00 86.00 199 LEU A C 1
ATOM 1536 O O . LEU A 1 199 ? 7.588 11.151 11.803 1.00 86.00 199 LEU A O 1
ATOM 1540 N N . GLU A 1 200 ? 7.533 9.151 10.772 1.00 84.62 200 GLU A N 1
ATOM 1541 C CA . GLU A 1 200 ? 6.808 9.625 9.591 1.00 84.62 200 GLU A CA 1
ATOM 1542 C C . GLU A 1 200 ? 5.381 10.071 9.938 1.00 84.62 200 GLU A C 1
ATOM 1544 O O . GLU A 1 200 ? 4.913 11.103 9.449 1.00 84.62 200 GLU A O 1
ATOM 1549 N N . GLY A 1 201 ? 4.710 9.352 10.842 1.00 75.31 201 GLY A N 1
ATOM 1550 C CA . GLY A 1 201 ? 3.397 9.735 11.361 1.00 75.31 201 GLY A CA 1
ATOM 1551 C C . GLY A 1 201 ? 3.420 11.063 12.124 1.00 75.31 201 GLY A C 1
ATOM 1552 O O . GLY A 1 201 ? 2.587 11.938 11.865 1.00 75.31 201 GLY A O 1
ATOM 1553 N N . ALA A 1 202 ? 4.403 11.248 13.010 1.00 72.94 202 ALA A N 1
ATOM 1554 C CA . ALA A 1 202 ? 4.536 12.446 13.841 1.00 72.94 202 ALA A CA 1
ATOM 1555 C C . ALA A 1 202 ? 4.862 13.719 13.031 1.00 72.94 202 ALA A C 1
ATOM 1557 O O . ALA A 1 202 ? 4.421 14.810 13.392 1.00 72.94 202 ALA A O 1
ATOM 1558 N N . GLY A 1 203 ? 5.577 13.596 11.906 1.00 55.75 203 GLY A N 1
ATOM 1559 C CA . GLY A 1 203 ? 5.978 14.728 11.056 1.00 55.75 203 GLY A CA 1
ATOM 1560 C C . GLY A 1 203 ? 4.852 15.387 10.243 1.00 55.75 203 GLY A C 1
ATOM 1561 O O . GLY A 1 203 ? 5.062 16.448 9.658 1.00 55.75 203 GLY A O 1
ATOM 1562 N N . THR A 1 204 ? 3.652 14.797 10.195 1.00 51.75 204 THR A N 1
ATOM 1563 C CA . THR A 1 204 ? 2.532 15.301 9.370 1.00 51.75 204 THR A CA 1
ATOM 1564 C C . THR A 1 204 ? 1.534 16.193 10.120 1.00 51.75 204 THR A C 1
ATOM 1566 O O . THR A 1 204 ? 0.616 16.745 9.508 1.00 51.75 204 THR A O 1
ATOM 1569 N N . GLY A 1 205 ? 1.720 16.398 11.428 1.00 45.59 205 GLY A N 1
ATOM 1570 C CA . GLY A 1 205 ? 0.877 17.260 12.256 1.00 45.59 205 GLY A CA 1
ATOM 1571 C C . GLY A 1 205 ? 1.637 18.470 12.794 1.00 45.59 205 GLY A C 1
ATOM 1572 O O . GLY A 1 205 ? 2.642 18.314 13.469 1.00 45.59 205 GLY A O 1
ATOM 1573 N N . THR A 1 206 ? 1.092 19.671 12.581 1.00 35.84 206 THR A N 1
ATOM 1574 C CA . THR A 1 206 ? 1.445 20.965 13.214 1.00 35.84 206 THR A CA 1
ATOM 1575 C C . THR A 1 206 ? 2.630 21.770 12.653 1.00 35.84 206 THR A C 1
ATOM 1577 O O . THR A 1 206 ? 3.748 21.744 13.147 1.00 35.84 206 THR A O 1
ATOM 1580 N N . THR A 1 207 ? 2.312 22.663 11.710 1.00 30.56 207 THR A N 1
ATOM 1581 C CA . THR A 1 207 ? 2.956 23.982 11.585 1.00 30.56 207 THR A CA 1
ATOM 1582 C C . THR A 1 207 ? 1.891 25.053 11.829 1.00 30.56 207 THR A C 1
ATOM 1584 O O . THR A 1 207 ? 1.012 25.295 11.005 1.00 30.56 207 THR A O 1
ATOM 1587 N N . THR A 1 208 ? 1.912 25.678 13.004 1.00 30.86 208 THR A N 1
ATOM 1588 C CA . THR A 1 208 ? 1.252 26.969 13.234 1.00 30.86 208 THR A CA 1
ATOM 1589 C C . THR A 1 208 ? 2.235 27.845 13.990 1.00 30.86 208 THR A C 1
ATOM 1591 O O . THR A 1 208 ? 2.753 27.471 15.039 1.00 30.86 208 THR A O 1
ATOM 1594 N N . GLU A 1 209 ? 2.545 28.966 13.357 1.00 34.03 209 GLU A N 1
ATOM 1595 C CA . GLU A 1 209 ? 3.584 29.926 13.691 1.00 34.03 209 GLU A CA 1
ATOM 1596 C C . GLU A 1 209 ? 3.335 30.622 15.036 1.00 34.03 209 GLU A C 1
ATOM 1598 O O . GLU A 1 209 ? 2.231 31.087 15.315 1.00 34.03 209 GLU A O 1
ATOM 1603 N N . ALA A 1 210 ? 4.399 30.790 15.821 1.00 29.14 210 ALA A N 1
ATOM 1604 C CA . ALA A 1 210 ? 4.541 31.900 16.757 1.00 29.14 210 ALA A CA 1
ATOM 1605 C C . ALA A 1 210 ? 6.036 32.170 16.983 1.00 29.14 210 ALA A C 1
ATOM 1607 O O . ALA A 1 210 ? 6.709 31.471 17.739 1.00 29.14 210 ALA A O 1
ATOM 1608 N N . SER A 1 211 ? 6.565 33.181 16.293 1.00 30.52 211 SER A N 1
ATOM 1609 C CA . SER A 1 211 ? 7.907 33.722 16.513 1.00 30.52 211 SER A CA 1
ATOM 1610 C C . SER A 1 211 ? 7.826 35.007 17.330 1.00 30.52 211 SER A C 1
ATOM 1612 O O . SER A 1 211 ? 7.177 35.956 16.903 1.00 30.52 211 SER A O 1
ATOM 1614 N N . THR A 1 212 ? 8.564 35.061 18.441 1.00 27.52 212 THR A N 1
ATOM 1615 C CA . THR A 1 212 ? 9.042 36.311 19.060 1.00 27.52 212 THR A CA 1
ATOM 1616 C C . THR A 1 212 ? 10.246 36.038 19.969 1.00 27.52 212 THR A C 1
ATOM 1618 O O . THR A 1 212 ? 10.087 35.338 20.960 1.00 27.52 212 THR A O 1
ATOM 1621 N N . SER A 1 213 ? 11.395 36.641 19.598 1.00 31.17 213 SER A N 1
ATOM 1622 C CA . SER A 1 213 ? 12.327 37.452 20.435 1.00 31.17 213 SER A CA 1
ATOM 1623 C C . SER A 1 213 ? 12.978 36.801 21.679 1.00 31.17 213 SER A C 1
ATOM 1625 O O . SER A 1 213 ? 12.273 36.189 22.462 1.00 31.17 213 SER A O 1
ATOM 1627 N N . GLU A 1 214 ? 14.262 36.889 22.047 1.00 30.91 214 GLU A N 1
ATOM 1628 C CA . GLU A 1 214 ? 15.450 37.759 21.874 1.00 30.91 214 GLU A CA 1
ATOM 1629 C C . GLU A 1 214 ? 16.673 36.851 22.210 1.00 30.91 214 GLU A C 1
ATOM 1631 O O . GLU A 1 214 ? 16.529 35.901 22.971 1.00 30.91 214 GLU A O 1
ATOM 1636 N N . GLY A 1 215 ? 17.860 36.945 21.601 1.00 29.23 215 GLY A N 1
ATOM 1637 C CA . GLY A 1 215 ? 18.894 37.954 21.863 1.00 29.23 215 GLY A CA 1
ATOM 1638 C C . GLY A 1 215 ? 19.993 37.424 22.810 1.00 29.23 215 GLY A C 1
ATOM 1639 O O . GLY A 1 215 ? 19.748 37.295 24.001 1.00 29.23 215 GLY A O 1
ATOM 1640 N N . SER A 1 216 ? 21.213 37.164 22.312 1.00 29.52 216 SER A N 1
ATOM 1641 C CA . SER A 1 216 ? 22.453 37.321 23.101 1.00 29.52 216 SER A CA 1
ATOM 1642 C C . SER A 1 216 ? 23.710 37.339 22.219 1.00 29.52 216 SER A C 1
ATOM 1644 O O . SER A 1 216 ? 23.881 36.537 21.306 1.00 29.52 216 SER A O 1
ATOM 1646 N N . THR A 1 217 ? 24.574 38.297 22.530 1.00 32.50 217 THR A N 1
ATOM 1647 C CA . THR A 1 217 ? 25.846 38.702 21.917 1.00 32.50 217 THR A CA 1
ATOM 1648 C C . THR A 1 217 ? 27.069 37.972 22.491 1.00 32.50 217 THR A C 1
ATOM 1650 O O . THR A 1 217 ? 27.113 37.776 23.701 1.00 32.50 217 THR A O 1
ATOM 1653 N N . SER A 1 218 ? 28.097 37.725 21.664 1.00 31.17 218 SER A N 1
ATOM 1654 C CA . SER A 1 218 ? 29.549 37.801 21.992 1.00 31.17 218 SER A CA 1
ATOM 1655 C C . SER A 1 218 ? 30.357 37.476 20.719 1.00 31.17 218 SER A C 1
ATOM 1657 O O . SER A 1 218 ? 30.165 36.412 20.144 1.00 31.17 218 SER A O 1
ATOM 1659 N N . GLU A 1 219 ? 31.018 38.429 20.063 1.00 32.12 219 GLU A N 1
ATOM 1660 C CA . GLU A 1 219 ? 32.363 38.995 20.303 1.00 32.12 219 GLU A CA 1
ATOM 1661 C C . GLU A 1 219 ? 33.539 38.249 19.637 1.00 32.12 219 GLU A C 1
ATOM 1663 O O . GLU A 1 219 ? 33.780 37.071 19.862 1.00 32.12 219 GLU A O 1
ATOM 1668 N N . ALA A 1 220 ? 34.294 39.064 18.884 1.00 34.69 220 ALA A N 1
ATOM 1669 C CA . ALA A 1 220 ? 35.691 38.961 18.465 1.00 34.69 220 ALA A CA 1
ATOM 1670 C C . ALA A 1 220 ? 36.107 37.842 17.492 1.00 34.69 220 ALA A C 1
ATOM 1672 O O . ALA A 1 220 ? 36.390 36.711 17.874 1.00 34.69 220 ALA A O 1
ATOM 1673 N N . SER A 1 221 ? 36.347 38.231 16.233 1.00 33.00 221 SER A N 1
ATOM 1674 C CA . SER A 1 221 ? 37.389 37.583 15.439 1.00 33.00 221 SER A CA 1
ATOM 1675 C C . SER A 1 221 ? 38.230 38.607 14.685 1.00 33.00 221 SER A C 1
ATOM 1677 O O . SER A 1 221 ? 37.738 39.565 14.090 1.00 33.00 221 SER A O 1
ATOM 1679 N N . THR A 1 222 ? 39.527 38.407 14.849 1.00 33.47 222 THR A N 1
ATOM 1680 C CA . THR A 1 222 ? 40.680 39.204 14.456 1.00 33.47 222 THR A CA 1
ATOM 1681 C C . THR A 1 222 ? 40.836 39.331 12.946 1.00 33.47 222 THR A C 1
ATOM 1683 O O . THR A 1 222 ? 40.542 38.416 12.186 1.00 33.47 222 THR A O 1
ATOM 1686 N N . SER A 1 223 ? 41.342 40.492 12.530 1.00 40.34 223 SER A N 1
ATOM 1687 C CA . SER A 1 223 ? 41.697 40.804 11.152 1.00 40.34 223 SER A CA 1
ATOM 1688 C C . SER A 1 223 ? 42.862 39.939 10.669 1.00 40.34 223 SER A C 1
ATOM 1690 O O . SER A 1 223 ? 43.982 40.097 11.157 1.00 40.34 223 SER A O 1
ATOM 1692 N N . GLU A 1 224 ? 42.625 39.115 9.654 1.00 37.50 224 GLU A N 1
ATOM 1693 C CA . GLU A 1 224 ? 43.679 38.531 8.830 1.00 37.50 224 GLU A CA 1
ATOM 1694 C C . GLU A 1 224 ? 43.425 38.855 7.355 1.00 37.50 224 GLU A C 1
ATOM 1696 O O . GLU A 1 224 ? 42.383 38.553 6.782 1.00 37.50 224 GLU A O 1
ATOM 1701 N N . THR A 1 225 ? 44.404 39.560 6.791 1.00 38.44 225 THR A N 1
ATOM 1702 C CA . THR A 1 225 ? 44.896 39.496 5.410 1.00 38.44 225 THR A CA 1
ATOM 1703 C C . THR A 1 225 ? 43.932 38.931 4.364 1.00 38.44 225 THR A C 1
ATOM 1705 O O . THR A 1 225 ? 43.866 37.729 4.116 1.00 38.44 225 THR A O 1
ATOM 1708 N N . THR A 1 226 ? 43.259 39.852 3.674 1.00 39.12 226 THR A N 1
ATOM 1709 C CA . THR A 1 226 ? 42.521 39.626 2.430 1.00 39.12 226 THR A CA 1
ATOM 1710 C C . THR A 1 226 ? 43.442 39.028 1.364 1.00 39.12 226 THR A C 1
ATOM 1712 O O . THR A 1 226 ? 44.149 39.742 0.651 1.00 39.12 226 THR A O 1
ATOM 1715 N N . THR A 1 227 ? 43.441 37.703 1.253 1.00 45.06 227 THR A N 1
ATOM 1716 C CA . THR A 1 227 ? 43.693 37.036 -0.023 1.00 45.06 227 THR A CA 1
ATOM 1717 C C . THR A 1 227 ? 42.455 37.281 -0.884 1.00 45.06 227 THR A C 1
ATOM 1719 O O . THR A 1 227 ? 41.335 37.078 -0.422 1.00 45.06 227 THR A O 1
ATOM 1722 N N . ASP A 1 228 ? 42.637 37.796 -2.103 1.00 50.00 228 ASP A N 1
ATOM 1723 C CA . ASP A 1 228 ? 41.557 37.992 -3.079 1.00 50.00 228 ASP A CA 1
ATOM 1724 C C . ASP A 1 228 ? 40.969 36.622 -3.469 1.00 50.00 228 ASP A C 1
ATOM 1726 O O . ASP A 1 228 ? 41.363 36.003 -4.459 1.00 50.00 228 ASP A O 1
ATOM 1730 N N . VAL A 1 229 ? 40.044 36.105 -2.656 1.00 62.22 229 VAL A N 1
ATOM 1731 C CA . VAL A 1 229 ? 39.301 34.881 -2.960 1.00 62.22 229 VAL A CA 1
ATOM 1732 C C . VAL A 1 229 ? 38.302 35.215 -4.059 1.00 62.22 229 VAL A C 1
ATOM 1734 O O . VAL A 1 229 ? 37.324 35.937 -3.855 1.00 62.22 229 VAL A O 1
ATOM 1737 N N . LYS A 1 230 ? 38.567 34.697 -5.259 1.00 73.50 230 LYS A N 1
ATOM 1738 C CA . LYS A 1 230 ? 37.682 34.847 -6.413 1.00 73.50 230 LYS A CA 1
ATOM 1739 C C . LYS A 1 230 ? 36.336 34.180 -6.104 1.00 73.50 230 LYS A C 1
ATOM 1741 O O . LYS A 1 230 ? 36.286 33.020 -5.701 1.00 73.50 230 LYS A O 1
ATOM 1746 N N . ALA A 1 231 ? 35.245 34.922 -6.279 1.00 74.69 231 ALA A N 1
ATOM 1747 C CA . ALA A 1 231 ? 33.900 34.406 -6.046 1.00 74.69 231 ALA A CA 1
ATOM 1748 C C . ALA A 1 231 ? 33.544 33.310 -7.065 1.00 74.69 231 ALA A C 1
ATOM 1750 O O . ALA A 1 231 ? 33.776 33.490 -8.265 1.00 74.69 231 ALA A O 1
ATOM 1751 N N . PHE A 1 232 ? 32.955 32.213 -6.589 1.00 78.75 232 PHE A N 1
ATOM 1752 C CA . PHE A 1 232 ? 32.432 31.132 -7.424 1.00 78.75 232 PHE A CA 1
ATOM 1753 C C . PHE A 1 232 ? 31.255 31.619 -8.299 1.00 78.75 232 PHE A C 1
ATOM 1755 O O . PHE A 1 232 ? 30.431 32.445 -7.871 1.00 78.75 232 PHE A O 1
ATOM 1762 N N . ASP A 1 233 ? 31.179 31.139 -9.544 1.00 81.44 233 ASP A N 1
ATOM 1763 C CA . ASP A 1 233 ? 30.056 31.405 -10.453 1.00 81.44 233 ASP A CA 1
ATOM 1764 C C . ASP A 1 233 ? 29.053 30.239 -10.377 1.00 81.44 233 ASP A C 1
ATOM 1766 O O . ASP A 1 233 ? 29.375 29.158 -10.854 1.00 81.44 233 ASP A O 1
ATOM 1770 N N . PRO A 1 234 ? 27.854 30.418 -9.792 1.00 80.25 234 PRO A N 1
ATOM 1771 C CA . PRO A 1 234 ? 26.892 29.336 -9.571 1.00 80.25 234 PRO A CA 1
ATOM 1772 C C . PRO A 1 234 ? 26.124 28.937 -10.838 1.00 80.25 234 PRO A C 1
ATOM 1774 O O . PRO A 1 234 ? 25.445 27.916 -10.847 1.00 80.25 234 PRO A O 1
ATOM 1777 N N . LYS A 1 235 ? 26.218 29.705 -11.932 1.00 84.56 235 LYS A N 1
ATOM 1778 C CA . LYS A 1 235 ? 25.428 29.453 -13.150 1.00 84.56 235 LYS A CA 1
ATOM 1779 C C . LYS A 1 235 ? 25.632 28.065 -13.776 1.00 84.56 235 LYS A C 1
ATOM 1781 O O . LYS A 1 235 ? 24.637 27.483 -14.209 1.00 84.56 235 LYS A O 1
ATOM 1786 N N . PRO A 1 236 ? 26.862 27.521 -13.880 1.00 86.00 236 PRO A N 1
ATOM 1787 C CA . PRO A 1 236 ? 27.065 26.172 -14.403 1.00 86.00 236 PRO A CA 1
ATOM 1788 C C . PRO A 1 236 ? 26.404 25.109 -13.517 1.00 86.00 236 PRO A C 1
ATOM 1790 O O . PRO A 1 236 ? 25.794 24.177 -14.037 1.00 86.00 236 PRO A O 1
ATOM 1793 N N . LEU A 1 237 ? 26.459 25.295 -12.196 1.00 81.69 237 LEU A N 1
ATOM 1794 C CA . LEU A 1 237 ? 25.857 24.400 -11.212 1.00 81.69 237 LEU A CA 1
ATOM 1795 C C . LEU A 1 237 ? 24.320 24.432 -11.281 1.00 81.69 237 LEU A C 1
ATOM 1797 O O . LEU A 1 237 ? 23.676 23.388 -11.355 1.00 81.69 237 LEU A O 1
ATOM 1801 N N . GLU A 1 238 ? 23.722 25.621 -11.388 1.00 82.62 238 GLU A N 1
ATOM 1802 C CA . GLU A 1 238 ? 22.277 25.788 -11.614 1.00 82.62 238 GLU A CA 1
ATOM 1803 C C . GLU A 1 238 ? 21.810 25.102 -12.915 1.00 82.62 238 GLU A C 1
ATOM 1805 O O . GLU A 1 238 ? 20.729 24.506 -12.970 1.00 82.62 238 GLU A O 1
ATOM 1810 N N . ALA A 1 239 ? 22.626 25.159 -13.975 1.00 85.75 239 ALA A N 1
ATOM 1811 C CA . ALA A 1 239 ? 22.337 24.485 -15.238 1.00 85.75 239 ALA A CA 1
ATOM 1812 C C . ALA A 1 239 ? 22.400 22.954 -15.102 1.00 85.75 239 ALA A C 1
ATOM 1814 O O . ALA A 1 239 ? 21.474 22.278 -15.566 1.00 85.75 239 ALA A O 1
ATOM 1815 N N . LYS A 1 240 ? 23.428 22.418 -14.422 1.00 83.38 240 LYS A N 1
ATOM 1816 C CA . LYS A 1 240 ? 23.526 20.986 -14.088 1.00 83.38 240 LYS A CA 1
ATOM 1817 C C . LYS A 1 240 ? 22.308 20.532 -13.272 1.00 83.38 240 LYS A C 1
ATOM 1819 O O . LYS A 1 240 ? 21.697 19.524 -13.613 1.00 83.38 240 LYS A O 1
ATOM 1824 N N . MET A 1 241 ? 21.875 21.303 -12.270 1.00 85.44 241 MET A N 1
ATOM 1825 C CA . MET A 1 241 ? 20.703 20.957 -11.451 1.00 85.44 241 MET A CA 1
ATOM 1826 C C . MET A 1 241 ? 19.412 20.895 -12.259 1.00 85.44 241 MET A C 1
ATOM 1828 O O . MET A 1 241 ? 18.592 19.996 -12.076 1.00 85.44 241 MET A O 1
ATOM 1832 N N . LYS A 1 242 ? 19.218 21.845 -13.178 1.00 87.12 242 LYS A N 1
ATOM 1833 C CA . LYS A 1 242 ? 18.049 21.837 -14.060 1.00 87.12 242 LYS A CA 1
ATOM 1834 C C . LYS A 1 242 ? 18.044 20.606 -14.968 1.00 87.12 242 LYS A C 1
ATOM 1836 O O . LYS A 1 242 ? 16.980 20.030 -15.195 1.00 87.12 242 LYS A O 1
ATOM 1841 N N . GLN A 1 243 ? 19.215 20.209 -15.466 1.00 83.06 243 GLN A N 1
ATOM 1842 C CA . GLN A 1 243 ? 19.372 18.986 -16.245 1.00 83.06 243 GLN A CA 1
ATOM 1843 C C . GLN A 1 243 ? 19.070 17.744 -15.394 1.00 83.06 243 GLN A C 1
ATOM 1845 O O . GLN A 1 243 ? 18.201 16.964 -15.783 1.00 83.06 243 GLN A O 1
ATOM 1850 N N . ALA A 1 244 ? 19.691 17.603 -14.220 1.00 82.94 244 ALA A N 1
ATOM 1851 C CA . ALA A 1 244 ? 19.455 16.488 -13.301 1.00 82.94 244 ALA A CA 1
ATOM 1852 C C . ALA A 1 244 ? 17.967 16.354 -12.942 1.00 82.94 244 ALA A C 1
ATOM 1854 O O . ALA A 1 244 ? 17.393 15.282 -13.106 1.00 82.94 244 ALA A O 1
ATOM 1855 N N . LYS A 1 245 ? 17.291 17.459 -12.602 1.00 87.38 245 LYS A N 1
ATOM 1856 C CA . LYS A 1 245 ? 15.844 17.465 -12.342 1.00 87.38 245 LYS A CA 1
ATOM 1857 C C . LYS A 1 245 ? 15.026 16.918 -13.513 1.00 87.38 245 LYS A C 1
ATOM 1859 O O . LYS A 1 245 ? 14.172 16.061 -13.316 1.00 87.38 245 LYS A O 1
ATOM 1864 N N . SER A 1 246 ? 15.307 17.377 -14.736 1.00 82.19 246 SER A N 1
ATOM 1865 C CA . SER A 1 246 ? 14.597 16.883 -15.925 1.00 82.19 246 SER A CA 1
ATOM 1866 C C . SER A 1 246 ? 14.820 15.390 -16.176 1.00 82.19 246 SER A C 1
ATOM 1868 O O . SER A 1 246 ? 13.940 14.720 -16.709 1.00 82.19 246 SER A O 1
ATOM 1870 N N . MET A 1 247 ? 15.974 14.857 -15.768 1.00 78.50 247 MET A N 1
ATOM 1871 C CA . MET A 1 247 ? 16.273 13.431 -15.846 1.00 78.50 247 MET A CA 1
ATOM 1872 C C . MET A 1 247 ? 15.583 12.631 -14.739 1.00 78.50 247 MET A C 1
ATOM 1874 O O . MET A 1 247 ? 15.081 11.552 -15.032 1.00 78.50 247 MET A O 1
ATOM 1878 N N . ILE A 1 248 ? 15.500 13.152 -13.511 1.00 81.56 248 ILE A N 1
ATOM 1879 C CA . ILE A 1 248 ? 14.775 12.522 -12.390 1.00 81.56 248 ILE A CA 1
ATOM 1880 C C . ILE A 1 248 ? 13.282 12.406 -12.701 1.00 81.56 248 ILE A C 1
ATOM 1882 O O . ILE A 1 248 ? 12.689 11.355 -12.470 1.00 81.56 248 ILE A O 1
ATOM 1886 N N . ASP A 1 249 ? 12.681 13.446 -13.287 1.00 80.56 249 ASP A N 1
ATOM 1887 C CA . ASP A 1 249 ? 11.255 13.459 -13.649 1.00 80.56 249 ASP A CA 1
ATOM 1888 C C . ASP A 1 249 ? 10.873 12.324 -14.619 1.00 80.56 249 ASP A C 1
ATOM 1890 O O . ASP A 1 249 ? 9.723 11.876 -14.646 1.00 80.56 249 ASP A O 1
ATOM 1894 N N . LEU A 1 250 ? 11.843 11.856 -15.406 1.00 74.44 250 LEU A N 1
ATOM 1895 C CA . LEU A 1 250 ? 11.697 10.785 -16.386 1.00 74.44 250 LEU A CA 1
ATOM 1896 C C . LEU A 1 250 ? 11.989 9.382 -15.806 1.00 74.44 250 LEU A C 1
ATOM 1898 O O . LEU A 1 250 ? 11.628 8.390 -16.443 1.00 74.44 250 LEU A O 1
ATOM 1902 N N . ILE A 1 251 ? 12.578 9.274 -14.607 1.00 76.25 251 ILE A N 1
ATOM 1903 C CA . ILE A 1 251 ? 12.799 7.989 -13.925 1.00 76.25 251 ILE A CA 1
ATOM 1904 C C . ILE A 1 251 ? 11.474 7.489 -13.333 1.00 76.25 251 ILE A C 1
ATOM 1906 O O . ILE A 1 251 ? 10.774 8.189 -12.595 1.00 76.25 251 ILE A O 1
ATOM 1910 N N . GLN A 1 252 ? 11.141 6.232 -13.625 1.00 71.00 252 GLN A N 1
ATOM 1911 C CA . GLN A 1 252 ? 10.030 5.504 -13.013 1.00 71.00 252 GLN A CA 1
ATOM 1912 C C . GLN A 1 252 ? 10.594 4.320 -12.223 1.00 71.00 252 GLN A C 1
ATOM 1914 O O . GLN A 1 252 ? 11.397 3.567 -12.760 1.00 71.00 252 GLN A O 1
ATOM 1919 N N . GLY A 1 253 ? 10.183 4.141 -10.962 1.00 68.56 253 GLY A N 1
ATOM 1920 C CA . GLY A 1 253 ? 10.615 2.995 -10.154 1.00 68.56 253 GLY A CA 1
ATOM 1921 C C . GLY A 1 253 ? 10.911 3.318 -8.685 1.00 68.56 253 GLY A C 1
ATOM 1922 O O . GLY A 1 253 ? 10.751 4.467 -8.263 1.00 68.56 253 GLY A O 1
ATOM 1923 N N . PRO A 1 254 ? 11.314 2.303 -7.897 1.00 69.25 254 PRO A N 1
ATOM 1924 C CA . PRO A 1 254 ? 11.622 2.450 -6.472 1.00 69.25 254 PRO A CA 1
ATOM 1925 C C . PRO A 1 254 ? 12.816 3.383 -6.217 1.00 69.25 254 PRO A C 1
ATOM 1927 O O . PRO A 1 254 ? 12.788 4.147 -5.253 1.00 69.25 254 PRO A O 1
ATOM 1930 N N . ASP A 1 255 ? 13.796 3.401 -7.124 1.00 73.44 255 ASP A N 1
ATOM 1931 C CA . ASP A 1 255 ? 15.039 4.173 -6.974 1.00 73.44 255 ASP A CA 1
ATOM 1932 C C . ASP A 1 255 ? 14.822 5.687 -7.096 1.00 73.44 255 ASP A C 1
ATOM 1934 O O . ASP A 1 255 ? 15.608 6.476 -6.573 1.00 73.44 255 ASP A O 1
ATOM 1938 N N . ARG A 1 256 ? 13.706 6.114 -7.710 1.00 81.62 256 ARG A N 1
ATOM 1939 C CA . ARG A 1 256 ? 13.357 7.533 -7.862 1.00 81.62 256 ARG A CA 1
ATOM 1940 C C . ARG A 1 256 ? 13.365 8.267 -6.525 1.00 81.62 256 ARG A C 1
ATOM 1942 O O . ARG A 1 256 ? 13.870 9.378 -6.463 1.00 81.62 256 ARG A O 1
ATOM 1949 N N . LYS A 1 257 ? 12.796 7.668 -5.472 1.00 81.44 257 LYS A N 1
ATOM 1950 C CA . LYS A 1 257 ? 12.686 8.327 -4.161 1.00 81.44 257 LYS A CA 1
ATOM 1951 C C . LYS A 1 257 ? 14.055 8.587 -3.533 1.00 81.44 257 LYS A C 1
ATOM 1953 O O . LYS A 1 257 ? 14.236 9.640 -2.936 1.00 81.44 257 LYS A O 1
ATOM 1958 N N . SER A 1 258 ? 14.992 7.649 -3.689 1.00 82.94 258 SER A N 1
ATOM 1959 C CA . SER A 1 258 ? 16.364 7.793 -3.186 1.00 82.94 258 SER A CA 1
ATOM 1960 C C . SER A 1 258 ? 17.098 8.902 -3.937 1.00 82.94 258 SER A C 1
ATOM 1962 O O . SER A 1 258 ? 17.617 9.823 -3.322 1.00 82.94 258 SER A O 1
ATOM 1964 N N . ILE A 1 259 ? 17.039 8.875 -5.273 1.00 82.44 259 ILE A N 1
ATOM 1965 C CA . ILE A 1 259 ? 17.680 9.880 -6.135 1.00 82.44 259 ILE A CA 1
ATOM 1966 C C . ILE A 1 259 ? 17.081 11.278 -5.900 1.00 82.44 259 ILE A C 1
ATOM 1968 O O . ILE A 1 259 ? 17.793 12.278 -5.903 1.00 82.44 259 ILE A O 1
ATOM 1972 N N . GLU A 1 260 ? 15.765 11.368 -5.690 1.00 87.12 260 GLU A N 1
ATOM 1973 C CA . GLU A 1 260 ? 15.078 12.632 -5.407 1.00 87.12 260 GLU A CA 1
ATOM 1974 C C . GLU A 1 260 ? 15.467 13.203 -4.035 1.00 87.12 260 GLU A C 1
ATOM 1976 O O . GLU A 1 260 ? 15.594 14.419 -3.913 1.00 87.12 260 GLU A O 1
ATOM 1981 N N . ALA A 1 261 ? 15.709 12.356 -3.029 1.00 85.69 261 ALA A N 1
ATOM 1982 C CA . ALA A 1 261 ? 16.194 12.794 -1.721 1.00 85.69 261 ALA A CA 1
ATOM 1983 C C . ALA A 1 261 ? 17.607 13.397 -1.810 1.00 85.69 261 ALA A C 1
ATOM 1985 O O . ALA A 1 261 ? 17.804 14.536 -1.391 1.00 85.69 261 ALA A O 1
ATOM 1986 N N . GLU A 1 262 ? 18.549 12.698 -2.446 1.00 85.50 262 GLU A N 1
ATOM 1987 C CA . GLU A 1 262 ? 19.927 13.187 -2.626 1.00 85.50 262 GLU A CA 1
ATOM 1988 C C . GLU A 1 262 ? 19.976 14.458 -3.496 1.00 85.50 262 GLU A C 1
ATOM 1990 O O . GLU A 1 262 ? 20.686 15.421 -3.200 1.00 85.50 262 GLU A O 1
ATOM 1995 N N . PHE A 1 263 ? 19.123 14.543 -4.523 1.00 89.31 263 PHE A N 1
ATOM 1996 C CA . PHE A 1 263 ? 18.969 15.769 -5.307 1.00 89.31 263 PHE A CA 1
ATOM 1997 C C . PHE A 1 263 ? 18.479 16.954 -4.459 1.00 89.31 263 PHE A C 1
ATOM 1999 O O . PHE A 1 263 ? 18.929 18.087 -4.656 1.00 89.31 263 PHE A O 1
ATOM 2006 N N . LEU A 1 264 ? 17.550 16.725 -3.525 1.00 88.38 264 LEU A N 1
ATOM 2007 C CA . LEU A 1 264 ? 17.060 17.773 -2.627 1.00 88.38 264 LEU A CA 1
ATOM 2008 C C . LEU A 1 264 ? 18.146 18.252 -1.655 1.00 88.38 264 LEU A C 1
ATOM 2010 O O . LEU A 1 264 ? 18.185 19.451 -1.358 1.00 88.38 264 LEU A O 1
ATOM 2014 N N . ASP A 1 265 ? 19.044 17.370 -1.223 1.00 85.88 265 ASP A N 1
ATOM 2015 C CA . ASP A 1 265 ? 20.193 17.733 -0.390 1.00 85.88 265 ASP A CA 1
ATOM 2016 C C . ASP A 1 265 ? 21.182 18.628 -1.153 1.00 85.88 265 ASP A C 1
ATOM 2018 O O . ASP A 1 265 ? 21.543 19.705 -0.661 1.00 85.88 265 ASP A O 1
ATOM 2022 N N . ALA A 1 266 ? 21.498 18.298 -2.411 1.00 83.69 266 ALA A N 1
ATOM 2023 C CA . ALA A 1 266 ? 22.294 19.172 -3.277 1.00 83.69 266 ALA A CA 1
ATOM 2024 C C . ALA A 1 266 ? 21.626 20.553 -3.472 1.00 83.69 266 ALA A C 1
ATOM 2026 O O . ALA A 1 266 ? 22.274 21.600 -3.362 1.00 83.69 266 ALA A O 1
ATOM 2027 N N . VAL A 1 267 ? 20.305 20.591 -3.710 1.00 86.12 267 VAL A N 1
ATOM 2028 C CA . VAL A 1 267 ? 19.528 21.845 -3.847 1.00 86.12 267 VAL A CA 1
ATOM 2029 C C . VAL A 1 267 ? 19.587 22.688 -2.573 1.00 86.12 267 VAL A C 1
ATOM 2031 O O . VAL A 1 267 ? 19.689 23.920 -2.644 1.00 86.12 267 VAL A O 1
ATOM 2034 N N . LYS A 1 268 ? 19.538 22.048 -1.404 1.00 88.44 268 LYS A N 1
ATOM 2035 C CA . LYS A 1 268 ? 19.651 22.726 -0.114 1.00 88.44 268 LYS A CA 1
ATOM 2036 C C . LYS A 1 268 ? 21.025 23.378 0.048 1.00 88.44 268 LYS A C 1
ATOM 2038 O O . LYS A 1 268 ? 21.077 24.561 0.391 1.00 88.44 268 LYS A O 1
ATOM 2043 N N . LEU A 1 269 ? 22.107 22.667 -0.272 1.00 84.00 269 LEU A N 1
ATOM 2044 C CA . LEU A 1 269 ? 23.477 23.198 -0.223 1.00 84.00 269 LEU A CA 1
ATOM 2045 C C . LEU A 1 269 ? 23.669 24.395 -1.165 1.00 84.00 269 LEU A C 1
ATOM 2047 O O . LEU A 1 269 ? 24.244 25.413 -0.769 1.00 84.00 269 LEU A O 1
ATOM 2051 N N . LEU A 1 270 ? 23.091 24.349 -2.371 1.00 83.94 270 LEU A N 1
ATOM 2052 C CA . LEU A 1 270 ? 23.073 25.500 -3.281 1.00 83.94 270 LEU A CA 1
ATOM 2053 C C . LEU A 1 270 ? 22.353 26.710 -2.651 1.00 83.94 270 LEU A C 1
ATOM 2055 O O . LEU A 1 270 ? 22.828 27.849 -2.743 1.00 83.94 270 LEU A O 1
ATOM 2059 N N . GLY A 1 271 ? 21.218 26.478 -1.985 1.00 82.50 271 GLY A N 1
ATOM 2060 C CA . GLY A 1 271 ? 20.472 27.504 -1.250 1.00 82.50 271 GLY A CA 1
ATOM 2061 C C . GLY A 1 271 ? 21.282 28.139 -0.113 1.00 82.50 271 GLY A C 1
ATOM 2062 O O . GLY A 1 271 ? 21.303 29.369 0.014 1.00 82.50 271 GLY A O 1
ATOM 2063 N N . GLU A 1 272 ? 21.993 27.319 0.663 1.00 85.56 272 GLU A N 1
ATOM 2064 C CA . GLU A 1 272 ? 22.919 27.753 1.718 1.00 85.56 272 GLU A CA 1
ATOM 2065 C C . GLU A 1 272 ? 24.068 28.597 1.141 1.00 85.56 272 GLU A C 1
ATOM 2067 O O . GLU A 1 272 ? 24.365 29.677 1.663 1.00 85.56 272 GLU A O 1
ATOM 2072 N N . GLY A 1 273 ? 24.643 28.189 0.005 1.00 80.38 273 GLY A N 1
ATOM 2073 C CA . GLY A 1 273 ? 25.675 28.952 -0.704 1.00 80.38 273 GLY A CA 1
ATOM 2074 C C . GLY A 1 273 ? 25.190 30.327 -1.177 1.00 80.38 273 GLY A C 1
ATOM 2075 O O . GLY A 1 273 ? 25.876 31.341 -0.995 1.00 80.38 273 GLY A O 1
ATOM 2076 N N . HIS A 1 274 ? 23.970 30.420 -1.719 1.00 82.06 274 HIS A N 1
ATOM 2077 C CA . HIS A 1 274 ? 23.371 31.711 -2.081 1.00 82.06 274 HIS A CA 1
ATOM 2078 C C . HIS A 1 274 ? 23.113 32.609 -0.865 1.00 82.06 274 HIS A C 1
ATOM 2080 O O . HIS A 1 274 ? 23.301 33.827 -0.968 1.00 82.06 274 HIS A O 1
ATOM 2086 N N . ALA A 1 275 ? 22.685 32.044 0.267 1.00 81.50 275 ALA A N 1
ATOM 2087 C CA . ALA A 1 275 ? 22.480 32.788 1.508 1.00 81.50 275 ALA A CA 1
ATOM 2088 C C . ALA A 1 275 ? 23.810 33.340 2.052 1.00 81.50 275 ALA A C 1
ATOM 2090 O O . ALA A 1 275 ? 23.938 34.553 2.229 1.00 81.50 275 ALA A O 1
ATOM 2091 N N . ALA A 1 276 ? 24.840 32.498 2.169 1.00 78.88 276 ALA A N 1
ATOM 2092 C CA . ALA A 1 276 ? 26.178 32.907 2.602 1.00 78.88 276 ALA A CA 1
ATOM 2093 C C . ALA A 1 276 ? 26.787 33.984 1.682 1.00 78.88 276 ALA A C 1
ATOM 2095 O O . ALA A 1 276 ? 27.421 34.940 2.146 1.00 78.88 276 ALA A O 1
ATOM 2096 N N . ARG A 1 277 ? 26.537 33.895 0.367 1.00 82.62 277 ARG A N 1
ATOM 2097 C CA . ARG A 1 277 ? 26.975 34.909 -0.604 1.00 82.62 277 ARG A CA 1
ATOM 2098 C C . ARG A 1 277 ? 26.276 36.254 -0.400 1.00 82.62 277 ARG A C 1
ATOM 2100 O O . ARG A 1 277 ? 26.931 37.291 -0.531 1.00 82.62 277 ARG A O 1
ATOM 2107 N N . LYS A 1 278 ? 24.974 36.264 -0.088 1.00 83.62 278 LYS A N 1
ATOM 2108 C CA . LYS A 1 278 ? 24.225 37.497 0.237 1.00 83.62 278 LYS A CA 1
ATOM 2109 C C . LYS A 1 278 ? 24.772 38.166 1.497 1.00 83.62 278 LYS A C 1
ATOM 2111 O O . LYS A 1 278 ? 24.911 39.389 1.512 1.00 83.62 278 LYS A O 1
ATOM 2116 N N . ASP A 1 279 ? 25.196 37.367 2.471 1.00 82.62 279 ASP A N 1
ATOM 2117 C CA . ASP A 1 279 ? 25.808 37.829 3.723 1.00 82.62 279 ASP A CA 1
ATOM 2118 C C . ASP A 1 279 ? 27.292 38.217 3.578 1.00 82.62 279 ASP A C 1
ATOM 2120 O O . ASP A 1 279 ? 27.970 38.507 4.563 1.00 82.62 279 ASP A O 1
ATOM 2124 N N . LYS A 1 280 ? 27.812 38.264 2.340 1.00 83.25 280 LYS A N 1
ATOM 2125 C CA . LYS A 1 280 ? 29.211 38.581 1.994 1.00 83.25 280 LYS A CA 1
ATOM 2126 C C . LYS A 1 280 ? 30.241 37.606 2.580 1.00 83.25 280 LYS A C 1
ATOM 2128 O O . LYS A 1 280 ? 31.431 37.922 2.616 1.00 83.25 280 LYS A O 1
ATOM 2133 N N . LYS A 1 281 ? 29.825 36.402 2.974 1.00 84.19 281 LYS A N 1
ATOM 2134 C CA . LYS A 1 281 ? 30.712 35.338 3.451 1.00 84.19 281 LYS A CA 1
ATOM 2135 C C . LYS A 1 281 ? 31.222 34.496 2.279 1.00 84.19 281 LYS A C 1
ATOM 2137 O O . LYS A 1 281 ? 30.765 33.384 2.040 1.00 84.19 281 LYS A O 1
ATOM 2142 N N . ILE A 1 282 ? 32.159 35.050 1.511 1.00 79.38 282 ILE A N 1
ATOM 2143 C CA . ILE A 1 282 ? 32.603 34.471 0.227 1.00 79.38 282 ILE A CA 1
ATOM 2144 C C . ILE A 1 282 ? 33.223 33.073 0.393 1.00 79.38 282 ILE A C 1
ATOM 2146 O O . ILE A 1 282 ? 32.954 32.200 -0.422 1.00 79.38 282 ILE A O 1
ATOM 2150 N N . VAL A 1 283 ? 34.016 32.847 1.446 1.00 80.00 283 VAL A N 1
ATOM 2151 C CA . VAL A 1 283 ? 34.657 31.542 1.700 1.00 80.00 283 VAL A CA 1
ATOM 2152 C C . VAL A 1 283 ? 33.619 30.467 2.036 1.00 80.00 283 VAL A C 1
ATOM 2154 O O . VAL A 1 283 ? 33.656 29.387 1.463 1.00 80.00 283 VAL A O 1
ATOM 2157 N N . GLU A 1 284 ? 32.658 30.792 2.905 1.00 81.12 284 GLU A N 1
ATOM 2158 C CA . GLU A 1 284 ? 31.554 29.895 3.282 1.00 81.12 284 GLU A CA 1
ATOM 2159 C C . GLU A 1 284 ? 30.654 29.590 2.076 1.00 81.12 284 GLU A C 1
ATOM 2161 O O . GLU A 1 284 ? 30.311 28.440 1.833 1.00 81.12 284 GLU A O 1
ATOM 2166 N N . ALA A 1 285 ? 30.347 30.603 1.259 1.00 80.94 285 ALA A N 1
ATOM 2167 C CA . ALA A 1 285 ? 29.579 30.426 0.031 1.00 80.94 285 ALA A CA 1
ATOM 2168 C C . ALA A 1 285 ? 30.295 29.529 -0.988 1.00 80.94 285 ALA A C 1
ATOM 2170 O O . ALA A 1 285 ? 29.666 28.651 -1.565 1.00 80.94 285 ALA A O 1
ATOM 2171 N N . ASN A 1 286 ? 31.598 29.739 -1.205 1.00 85.06 286 ASN A N 1
ATOM 2172 C CA . ASN A 1 286 ? 32.384 28.925 -2.131 1.00 85.06 286 ASN A CA 1
ATOM 2173 C C . ASN A 1 286 ? 32.447 27.459 -1.676 1.00 85.06 286 ASN A C 1
ATOM 2175 O O . ASN A 1 286 ? 32.221 26.588 -2.506 1.00 85.06 286 ASN A O 1
ATOM 2179 N N . GLY A 1 287 ? 32.673 27.196 -0.381 1.00 83.62 287 GLY A N 1
ATOM 2180 C CA . GLY A 1 287 ? 32.660 25.829 0.153 1.00 83.62 287 GLY A CA 1
ATOM 2181 C C . GLY A 1 287 ? 31.306 25.143 -0.042 1.00 83.62 287 GLY A C 1
ATOM 2182 O O . GLY A 1 287 ? 31.250 24.004 -0.481 1.00 83.62 287 GLY A O 1
ATOM 2183 N N . LYS A 1 288 ? 30.203 25.872 0.168 1.00 85.31 288 LYS A N 1
ATOM 2184 C CA . LYS A 1 288 ? 28.848 25.348 -0.060 1.00 85.31 288 LYS A CA 1
ATOM 2185 C C . LYS A 1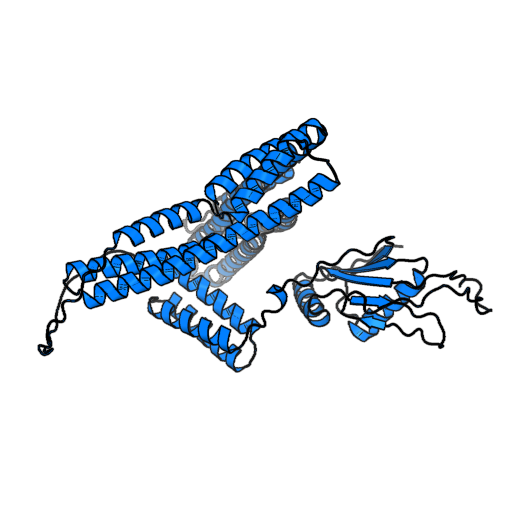 288 ? 28.528 25.066 -1.525 1.00 85.31 288 LYS A C 1
ATOM 2187 O O . LYS A 1 288 ? 27.778 24.140 -1.811 1.00 85.31 288 LYS A O 1
ATOM 2192 N N . PHE A 1 289 ? 29.067 25.857 -2.451 1.00 84.56 289 PHE A N 1
ATOM 2193 C CA . PHE A 1 289 ? 28.905 25.590 -3.880 1.00 84.56 289 PHE A CA 1
ATOM 2194 C C . PHE A 1 289 ? 29.727 24.388 -4.353 1.00 84.56 289 PHE A C 1
ATOM 2196 O O . PHE A 1 289 ? 29.256 23.676 -5.229 1.00 84.56 289 PHE A O 1
ATOM 2203 N N . GLU A 1 290 ? 30.910 24.166 -3.778 1.00 87.12 290 GLU A N 1
ATOM 2204 C CA . GLU A 1 290 ? 31.748 22.993 -4.060 1.00 87.12 290 GLU A CA 1
ATOM 2205 C C . GLU A 1 290 ? 31.097 21.714 -3.511 1.00 87.12 290 GLU A C 1
ATOM 2207 O O . GLU A 1 290 ? 30.878 20.781 -4.274 1.00 87.12 290 GLU A O 1
ATOM 2212 N N . GLU A 1 291 ? 30.634 21.727 -2.251 1.00 87.44 291 GLU A N 1
ATOM 2213 C CA . GLU A 1 291 ? 29.841 20.631 -1.662 1.00 87.44 291 GLU A CA 1
ATOM 2214 C C . GLU A 1 291 ? 28.601 20.306 -2.517 1.00 87.44 291 GLU A C 1
ATOM 2216 O O . GLU A 1 291 ? 28.318 19.149 -2.802 1.00 87.44 291 GLU A O 1
ATOM 2221 N N . ALA A 1 292 ? 27.868 21.328 -2.977 1.00 83.19 292 ALA A N 1
ATOM 2222 C CA . ALA A 1 292 ? 26.701 21.132 -3.836 1.00 83.19 292 ALA A CA 1
ATOM 2223 C C . ALA A 1 292 ? 27.045 20.592 -5.236 1.00 83.19 292 ALA A C 1
ATOM 2225 O O . ALA A 1 292 ? 26.178 20.000 -5.878 1.00 83.19 292 ALA A O 1
ATOM 2226 N N . GLU A 1 293 ? 28.254 20.843 -5.747 1.00 86.94 293 GLU A N 1
ATOM 2227 C CA . GLU A 1 293 ? 28.712 20.299 -7.028 1.00 86.94 293 GLU A CA 1
ATOM 2228 C C . GLU A 1 293 ? 29.079 18.819 -6.903 1.00 86.94 293 GLU A C 1
ATOM 2230 O O . GLU A 1 293 ? 28.638 18.038 -7.746 1.00 86.94 293 GLU A O 1
ATOM 2235 N N . ASP A 1 294 ? 29.792 18.438 -5.842 1.00 87.94 294 ASP A N 1
ATOM 2236 C CA . ASP A 1 294 ? 30.159 17.044 -5.568 1.00 87.94 294 ASP A CA 1
ATOM 2237 C C . ASP A 1 294 ? 28.906 16.168 -5.387 1.00 87.94 294 ASP A C 1
ATOM 2239 O O . ASP A 1 294 ? 28.741 15.167 -6.085 1.00 87.94 294 ASP A O 1
ATOM 2243 N N . GLU A 1 295 ? 27.963 16.601 -4.543 1.00 85.12 295 GLU A N 1
ATOM 2244 C CA . GLU A 1 295 ? 26.683 15.904 -4.316 1.00 85.12 295 GLU A CA 1
ATOM 2245 C C . GLU A 1 295 ? 25.859 15.789 -5.609 1.00 85.12 295 GLU A C 1
ATOM 2247 O O . GLU A 1 295 ? 25.222 14.775 -5.894 1.00 85.12 295 GLU A O 1
ATOM 2252 N N . LEU A 1 296 ? 25.876 16.828 -6.450 1.00 85.75 296 LEU A N 1
ATOM 2253 C CA . LEU A 1 296 ? 25.155 16.793 -7.718 1.00 85.75 296 LEU A CA 1
ATOM 2254 C C . LEU A 1 296 ? 25.791 15.831 -8.729 1.00 85.75 296 LEU A C 1
ATOM 2256 O O . LEU A 1 296 ? 25.061 15.210 -9.507 1.00 85.75 296 LEU A O 1
ATOM 2260 N N . ASP A 1 297 ? 27.117 15.717 -8.751 1.00 86.88 297 ASP A N 1
ATOM 2261 C CA . ASP A 1 297 ? 27.813 14.761 -9.609 1.00 86.88 297 ASP A CA 1
ATOM 2262 C C . ASP A 1 297 ? 27.523 13.309 -9.153 1.00 86.88 297 ASP A C 1
ATOM 2264 O O . ASP A 1 297 ? 27.273 12.454 -10.010 1.00 86.88 297 ASP A O 1
ATOM 2268 N N . GLU A 1 298 ? 27.408 13.044 -7.843 1.00 87.25 298 GLU A N 1
ATOM 2269 C CA . GLU A 1 298 ? 26.944 11.748 -7.303 1.00 87.25 298 GLU A CA 1
ATOM 2270 C C . GLU A 1 298 ? 25.503 11.423 -7.736 1.00 87.25 298 GLU A C 1
ATOM 2272 O O . GLU A 1 298 ? 25.234 10.344 -8.279 1.00 87.25 298 GLU A O 1
ATOM 2277 N N . VAL A 1 299 ? 24.585 12.388 -7.616 1.00 85.56 299 VAL A N 1
ATOM 2278 C CA . VAL A 1 299 ? 23.196 12.253 -8.093 1.00 85.56 299 VAL A CA 1
ATOM 2279 C C . VAL A 1 299 ? 23.151 11.952 -9.595 1.00 85.56 299 VAL A C 1
ATOM 2281 O O . VAL A 1 299 ? 22.369 11.109 -10.043 1.00 85.56 299 VAL A O 1
ATOM 2284 N N . ILE A 1 300 ? 23.984 12.615 -10.402 1.00 86.00 300 ILE A N 1
ATOM 2285 C CA . ILE A 1 300 ? 24.071 12.364 -11.848 1.00 86.00 300 ILE A CA 1
ATOM 2286 C C . ILE A 1 300 ? 24.544 10.933 -12.131 1.00 86.00 300 ILE A C 1
ATOM 2288 O O . ILE A 1 300 ? 24.021 10.293 -13.050 1.00 86.00 300 ILE A O 1
ATOM 2292 N N . ASP A 1 301 ? 25.492 10.406 -11.362 1.00 86.50 301 ASP A N 1
ATOM 2293 C CA . ASP A 1 301 ? 25.958 9.029 -11.511 1.00 86.50 301 ASP A CA 1
ATOM 2294 C C . ASP A 1 301 ? 24.885 8.002 -11.132 1.00 86.50 301 ASP A C 1
ATOM 2296 O O . ASP A 1 301 ? 24.699 7.026 -11.870 1.00 86.50 301 ASP A O 1
ATOM 2300 N N . LEU A 1 302 ? 24.101 8.251 -10.081 1.00 84.94 302 LEU A N 1
ATOM 2301 C CA . LEU A 1 302 ? 22.947 7.412 -9.740 1.00 84.94 302 LEU A CA 1
ATOM 2302 C C . LEU A 1 302 ? 21.869 7.435 -10.823 1.00 84.94 302 LEU A C 1
ATOM 2304 O O . LEU A 1 302 ? 21.364 6.384 -11.222 1.00 84.94 302 LEU A O 1
ATOM 2308 N N . ILE A 1 303 ? 21.553 8.620 -11.350 1.00 82.62 303 ILE A N 1
ATOM 2309 C CA . ILE A 1 303 ? 20.636 8.784 -12.482 1.00 82.62 303 ILE A CA 1
ATOM 2310 C C . ILE A 1 303 ? 21.130 7.963 -13.681 1.00 82.62 303 ILE A C 1
ATOM 2312 O O . ILE A 1 303 ? 20.361 7.210 -14.282 1.00 82.62 303 ILE A O 1
ATOM 2316 N N . ASN A 1 304 ? 22.414 8.086 -14.030 1.00 84.81 304 ASN A N 1
ATOM 2317 C CA . ASN A 1 304 ? 23.018 7.339 -15.133 1.00 84.81 304 ASN A CA 1
ATOM 2318 C C . ASN A 1 304 ? 22.936 5.822 -14.905 1.00 84.81 304 ASN A C 1
ATOM 2320 O O . ASN A 1 304 ? 22.635 5.090 -15.849 1.00 84.81 304 ASN A O 1
ATOM 2324 N N . GLY A 1 305 ? 23.183 5.361 -13.676 1.00 83.56 305 GLY A N 1
ATOM 2325 C CA . GLY A 1 305 ? 23.054 3.957 -13.283 1.00 83.56 305 GLY A CA 1
ATOM 2326 C C . GLY A 1 305 ? 21.630 3.435 -13.465 1.00 83.56 305 GLY A C 1
ATOM 2327 O O . GLY A 1 305 ? 21.426 2.451 -14.174 1.00 83.56 305 GLY A O 1
ATOM 2328 N N . ALA A 1 306 ? 20.637 4.154 -12.936 1.00 82.31 306 ALA A N 1
ATOM 2329 C CA . ALA A 1 306 ? 19.227 3.780 -13.040 1.00 82.31 306 ALA A CA 1
ATOM 2330 C C . ALA A 1 306 ? 18.749 3.683 -14.500 1.00 82.31 306 ALA A C 1
ATOM 2332 O O . ALA A 1 306 ? 18.081 2.718 -14.880 1.00 82.31 306 ALA A O 1
ATOM 2333 N N . TYR A 1 307 ? 19.126 4.644 -15.353 1.00 81.88 307 TYR A N 1
ATOM 2334 C CA . TYR A 1 307 ? 18.819 4.567 -16.784 1.00 81.88 307 TYR A CA 1
ATOM 2335 C C . TYR A 1 307 ? 19.509 3.386 -17.459 1.00 81.88 307 TYR A C 1
ATOM 2337 O O . TYR A 1 307 ? 18.890 2.687 -18.265 1.00 81.88 307 TYR A O 1
ATOM 2345 N N . GLN A 1 308 ? 20.786 3.163 -17.155 1.00 84.12 308 GLN A N 1
ATOM 2346 C CA . GLN A 1 308 ? 21.541 2.066 -17.738 1.00 84.12 308 GLN A CA 1
ATOM 2347 C C . GLN A 1 308 ? 20.907 0.712 -17.397 1.00 84.12 308 GLN A C 1
ATOM 2349 O O . GLN A 1 308 ? 20.715 -0.099 -18.306 1.00 84.12 308 GLN A O 1
ATOM 2354 N N . ASP A 1 309 ? 20.537 0.490 -16.139 1.00 81.81 309 ASP A N 1
ATOM 2355 C CA . ASP A 1 309 ? 19.909 -0.754 -15.687 1.00 81.81 309 ASP A CA 1
ATOM 2356 C C . ASP A 1 309 ? 18.539 -0.959 -16.340 1.00 81.81 309 ASP A C 1
ATOM 2358 O O . ASP A 1 309 ? 18.293 -2.014 -16.932 1.00 81.81 309 ASP A O 1
ATOM 2362 N N . PHE A 1 310 ? 17.698 0.082 -16.363 1.00 86.00 310 PHE A N 1
ATOM 2363 C CA . PHE A 1 310 ? 16.412 0.060 -17.066 1.00 86.00 310 PHE A CA 1
ATOM 2364 C C . PHE A 1 310 ? 16.562 -0.370 -18.533 1.00 86.00 310 PHE A C 1
ATOM 2366 O O . PHE A 1 310 ? 15.879 -1.287 -19.000 1.00 86.00 310 PHE A O 1
ATOM 2373 N N . PHE A 1 311 ? 17.471 0.269 -19.277 1.00 84.50 311 PHE A N 1
ATOM 2374 C CA . PHE A 1 311 ? 17.653 -0.032 -20.694 1.00 84.50 311 PHE A CA 1
ATOM 2375 C C . PHE A 1 311 ? 18.266 -1.415 -20.930 1.00 84.50 311 PHE A C 1
ATOM 2377 O O . PHE A 1 311 ? 17.925 -2.063 -21.922 1.00 84.50 311 PHE A O 1
ATOM 2384 N N . LEU A 1 312 ? 19.157 -1.890 -20.056 1.00 82.50 312 LEU A N 1
ATOM 2385 C CA . LEU A 1 312 ? 19.731 -3.234 -20.161 1.00 82.50 312 LEU A CA 1
ATOM 2386 C C . LEU A 1 312 ? 18.674 -4.319 -19.941 1.00 82.50 312 LEU A C 1
ATOM 2388 O O . LEU A 1 312 ? 18.609 -5.268 -20.731 1.00 82.50 312 LEU A O 1
ATOM 2392 N N . ASP A 1 313 ? 17.825 -4.159 -18.928 1.00 80.44 313 ASP A N 1
ATOM 2393 C CA . ASP A 1 313 ? 16.726 -5.084 -18.655 1.0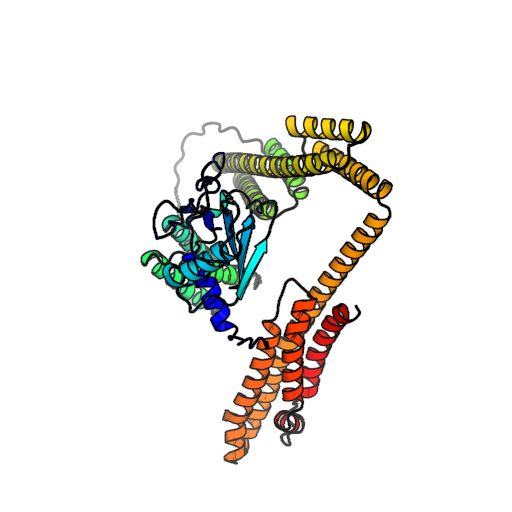0 80.44 313 ASP A CA 1
ATOM 2394 C C . ASP A 1 313 ? 15.694 -5.075 -19.783 1.00 80.44 313 ASP A C 1
ATOM 2396 O O . ASP A 1 313 ? 15.290 -6.138 -20.270 1.00 80.44 313 ASP A O 1
ATOM 2400 N N . TRP A 1 314 ? 15.336 -3.893 -20.286 1.00 86.50 314 TRP A N 1
ATOM 2401 C CA . TRP A 1 314 ? 14.440 -3.777 -21.432 1.00 86.50 314 TRP A CA 1
ATOM 2402 C C . TRP A 1 314 ? 15.014 -4.438 -22.695 1.00 86.50 314 TRP A C 1
ATOM 2404 O O . TRP A 1 314 ? 14.331 -5.236 -23.343 1.00 86.50 314 TRP A O 1
ATOM 2414 N N . LEU A 1 315 ? 16.287 -4.186 -23.031 1.00 85.56 315 LEU A N 1
ATOM 2415 C CA . LEU A 1 315 ? 16.951 -4.823 -24.175 1.00 85.56 315 LEU A CA 1
ATOM 2416 C C . LEU A 1 315 ? 16.995 -6.350 -24.036 1.00 85.56 315 LEU A C 1
ATOM 2418 O O . LEU A 1 315 ? 16.847 -7.061 -25.034 1.00 85.56 315 LEU A O 1
ATOM 2422 N N . LYS A 1 316 ? 17.181 -6.868 -22.819 1.00 81.75 316 LYS A N 1
ATOM 2423 C CA . LYS A 1 316 ? 17.151 -8.308 -22.540 1.00 81.75 316 LYS A CA 1
ATOM 2424 C C . LYS A 1 316 ? 15.755 -8.895 -22.769 1.00 81.75 316 LYS A C 1
ATOM 2426 O O . LYS A 1 316 ? 15.643 -9.921 -23.442 1.00 81.75 316 LYS A O 1
ATOM 2431 N N . GLY A 1 317 ? 14.702 -8.225 -22.298 1.00 76.00 317 GLY A N 1
ATOM 2432 C CA . GLY A 1 317 ? 13.314 -8.625 -22.560 1.00 76.00 317 GLY A CA 1
ATOM 2433 C C . GLY A 1 317 ? 12.968 -8.615 -24.055 1.00 76.00 317 GLY A C 1
ATOM 2434 O O . GLY A 1 317 ? 12.331 -9.542 -24.567 1.00 76.00 317 GLY A O 1
ATOM 2435 N N . LEU A 1 318 ? 13.470 -7.626 -24.799 1.00 79.75 318 LEU A N 1
ATOM 2436 C CA . LEU A 1 318 ? 13.314 -7.585 -26.253 1.00 79.75 318 LEU A CA 1
ATOM 2437 C C . LEU A 1 318 ? 14.062 -8.716 -26.962 1.00 79.75 318 LEU A C 1
ATOM 2439 O O . LEU A 1 318 ? 13.508 -9.289 -27.892 1.00 79.75 318 LEU A O 1
ATOM 2443 N N . GLN A 1 319 ? 15.264 -9.097 -26.522 1.00 79.12 319 GLN A N 1
ATOM 2444 C CA . GLN A 1 319 ? 15.974 -10.253 -27.090 1.00 79.12 319 GLN A CA 1
ATOM 2445 C C . GLN A 1 319 ? 15.212 -11.566 -26.881 1.00 79.12 319 GLN A C 1
ATOM 2447 O O . GLN A 1 319 ? 15.219 -12.440 -27.749 1.00 79.12 319 GLN A O 1
ATOM 2452 N N . GLU A 1 320 ? 14.569 -11.738 -25.727 1.00 75.31 320 GLU A N 1
ATOM 2453 C CA . GLU A 1 320 ? 13.702 -12.894 -25.479 1.00 75.31 320 GLU A CA 1
ATOM 2454 C C . GLU A 1 320 ? 12.475 -12.871 -26.395 1.00 75.31 320 GLU A C 1
ATOM 2456 O O . GLU A 1 320 ? 12.127 -13.897 -26.983 1.00 75.31 320 GLU A O 1
ATOM 2461 N N . THR A 1 321 ? 11.893 -11.690 -26.603 1.00 74.12 321 THR A N 1
ATOM 2462 C CA . THR A 1 321 ? 10.780 -11.485 -27.538 1.00 74.12 321 THR A CA 1
ATOM 2463 C C . THR A 1 321 ? 11.195 -11.764 -28.986 1.00 74.12 321 THR A C 1
ATOM 2465 O O . THR A 1 321 ? 10.471 -12.461 -29.693 1.00 74.12 321 THR A O 1
ATOM 2468 N N . GLU A 1 322 ? 12.377 -11.316 -29.417 1.00 79.56 322 GLU A N 1
ATOM 2469 C CA . GLU A 1 322 ? 12.922 -11.507 -30.769 1.00 79.56 322 GLU A CA 1
ATOM 2470 C C . GLU A 1 322 ? 13.152 -12.991 -31.096 1.00 79.56 322 GLU A C 1
ATOM 2472 O O . GLU A 1 322 ? 12.866 -13.443 -32.208 1.00 79.56 322 GLU A O 1
ATOM 2477 N N . LYS A 1 323 ? 13.612 -13.783 -30.112 1.00 73.12 323 LYS A N 1
ATOM 2478 C CA . LYS A 1 323 ? 13.783 -15.243 -30.256 1.00 73.12 323 LYS A CA 1
ATOM 2479 C C . LYS A 1 323 ? 12.475 -15.950 -30.601 1.00 73.12 323 LYS A C 1
ATOM 2481 O O . LYS A 1 323 ? 12.497 -16.961 -31.301 1.00 73.12 323 LYS A O 1
ATOM 2486 N N . VAL A 1 324 ? 11.358 -15.452 -30.075 1.00 70.00 324 VAL A N 1
ATOM 2487 C CA . VAL A 1 324 ? 10.020 -16.011 -30.310 1.00 70.00 324 VAL A CA 1
ATOM 2488 C C . VAL A 1 324 ? 9.393 -15.395 -31.562 1.00 70.00 324 VAL A C 1
ATOM 2490 O O . VAL A 1 324 ? 8.795 -16.102 -32.373 1.00 70.00 324 VAL A O 1
ATOM 2493 N N . THR A 1 325 ? 9.556 -14.085 -31.737 1.00 74.88 325 THR A N 1
ATOM 2494 C CA . THR A 1 325 ? 8.961 -13.289 -32.809 1.00 74.88 325 THR A CA 1
ATOM 2495 C C . THR A 1 325 ? 10.041 -12.422 -33.456 1.00 74.88 325 THR A C 1
ATOM 2497 O O . THR A 1 325 ? 10.331 -11.342 -32.948 1.00 74.88 325 THR A O 1
ATOM 2500 N N . PRO A 1 326 ? 10.609 -12.850 -34.600 1.00 82.88 326 PRO A N 1
ATOM 2501 C CA . PRO A 1 326 ? 11.662 -12.096 -35.269 1.00 82.88 326 PRO A CA 1
ATOM 2502 C C . PRO A 1 326 ? 11.201 -10.679 -35.612 1.00 82.88 326 PRO A C 1
ATOM 2504 O O . PRO A 1 326 ? 10.130 -10.501 -36.208 1.00 82.88 326 PRO A O 1
ATOM 2507 N N . PHE A 1 327 ? 12.012 -9.691 -35.241 1.00 87.88 327 PHE A N 1
ATOM 2508 C CA . PHE A 1 327 ? 11.724 -8.282 -35.474 1.00 87.88 327 PHE A CA 1
ATOM 2509 C C . PHE A 1 327 ? 11.840 -7.895 -36.949 1.00 87.88 327 PHE A C 1
ATOM 2511 O O . PHE A 1 327 ? 12.554 -8.512 -37.742 1.00 87.88 327 PHE A O 1
ATOM 2518 N N . THR A 1 328 ? 11.095 -6.858 -37.331 1.00 88.19 328 THR A N 1
ATOM 2519 C CA . THR A 1 328 ? 11.201 -6.253 -38.660 1.00 88.19 328 THR A CA 1
ATOM 2520 C C . THR A 1 328 ? 12.486 -5.431 -38.765 1.00 88.19 328 THR A C 1
ATOM 2522 O O . THR A 1 328 ? 13.059 -5.005 -37.763 1.00 88.19 328 THR A O 1
ATOM 2525 N N . THR A 1 329 ? 12.931 -5.150 -39.992 1.00 88.75 329 THR A N 1
ATOM 2526 C CA . THR A 1 329 ? 14.093 -4.278 -40.242 1.00 88.75 329 THR A CA 1
ATOM 2527 C C . THR A 1 329 ? 13.920 -2.875 -39.658 1.00 88.75 329 THR A C 1
ATOM 2529 O O . THR A 1 329 ? 14.900 -2.256 -39.259 1.00 88.75 329 THR A O 1
ATOM 2532 N N . GLU A 1 330 ? 12.681 -2.385 -39.582 1.00 88.38 330 GLU A N 1
ATOM 2533 C CA . GLU A 1 330 ? 12.342 -1.096 -38.974 1.00 88.38 330 GLU A CA 1
ATOM 2534 C C . GLU A 1 330 ? 12.557 -1.108 -37.454 1.00 88.38 330 GLU A C 1
ATOM 2536 O O . GLU A 1 330 ? 13.266 -0.248 -36.932 1.00 88.38 330 GLU A O 1
ATOM 2541 N N . ILE A 1 331 ? 12.044 -2.134 -36.759 1.00 88.31 331 ILE A N 1
ATOM 2542 C CA . ILE A 1 331 ? 12.271 -2.325 -35.317 1.00 88.31 331 ILE A CA 1
ATOM 2543 C C . ILE A 1 331 ? 13.766 -2.483 -35.034 1.00 88.31 331 ILE A C 1
ATOM 2545 O O . ILE A 1 331 ? 14.280 -1.860 -34.110 1.00 88.31 331 ILE A O 1
ATOM 2549 N N . GLN A 1 332 ? 14.483 -3.257 -35.854 1.00 88.19 332 GLN A N 1
ATOM 2550 C CA . GLN A 1 332 ? 15.917 -3.470 -35.668 1.00 88.19 332 GLN A CA 1
ATOM 2551 C C . GLN A 1 332 ? 16.724 -2.175 -35.822 1.00 88.19 332 GLN A C 1
ATOM 2553 O O . GLN A 1 332 ? 17.598 -1.895 -35.004 1.00 88.19 332 GLN A O 1
ATOM 2558 N N . SER A 1 333 ? 16.404 -1.357 -36.831 1.00 89.94 333 SER A N 1
ATOM 2559 C CA . SER A 1 333 ? 17.056 -0.060 -37.040 1.00 89.94 333 SER A CA 1
ATOM 2560 C C . SER A 1 333 ? 16.849 0.875 -35.848 1.00 89.94 333 SER A C 1
ATOM 2562 O O . SER A 1 333 ? 17.788 1.551 -35.432 1.00 89.94 333 SER A O 1
ATOM 2564 N N . LYS A 1 334 ? 15.637 0.904 -35.283 1.00 88.81 334 LYS A N 1
ATOM 2565 C CA . LYS A 1 334 ? 15.315 1.725 -34.110 1.00 88.81 334 LYS A CA 1
ATOM 2566 C C . LYS A 1 334 ? 15.949 1.190 -32.827 1.00 88.81 334 LYS A C 1
ATOM 2568 O O . LYS A 1 334 ? 16.436 1.961 -32.009 1.00 88.81 334 LYS A O 1
ATOM 2573 N N . LEU A 1 335 ? 16.033 -0.128 -32.679 1.00 89.56 335 LEU A N 1
ATOM 2574 C CA . LEU A 1 335 ? 16.740 -0.764 -31.571 1.00 89.56 335 LEU A CA 1
ATOM 2575 C C . LEU A 1 335 ? 18.237 -0.414 -31.577 1.00 89.56 335 LEU A C 1
ATOM 2577 O O . LEU A 1 335 ? 18.831 -0.190 -30.522 1.00 89.56 335 LEU A O 1
ATOM 2581 N N . ASP A 1 336 ? 18.855 -0.359 -32.756 1.00 89.62 336 ASP A N 1
ATOM 2582 C CA . ASP A 1 336 ? 20.259 0.026 -32.892 1.00 89.62 336 ASP A CA 1
ATOM 2583 C C . ASP A 1 336 ? 20.480 1.531 -32.655 1.00 89.62 336 ASP A C 1
ATOM 2585 O O . ASP A 1 336 ? 21.504 1.901 -32.074 1.00 89.62 336 ASP A O 1
ATOM 2589 N N . GLU A 1 337 ? 19.505 2.382 -32.998 1.00 89.69 337 GLU A N 1
ATOM 2590 C CA . GLU A 1 337 ? 19.476 3.804 -32.616 1.00 89.69 337 GLU A CA 1
ATOM 2591 C C . GLU A 1 337 ? 19.460 3.966 -31.086 1.00 89.69 337 GLU A C 1
ATOM 2593 O O . GLU A 1 337 ? 20.333 4.644 -30.535 1.00 89.69 337 GLU A O 1
ATOM 2598 N N . VAL A 1 338 ? 18.574 3.243 -30.387 1.00 88.19 338 VAL A N 1
ATOM 2599 C CA . VAL A 1 338 ? 18.508 3.249 -28.914 1.00 88.19 338 VAL A CA 1
ATOM 2600 C C . VAL A 1 338 ? 19.825 2.766 -28.298 1.00 88.19 338 VAL A C 1
ATOM 2602 O O . VAL A 1 338 ? 20.370 3.415 -27.407 1.00 88.19 338 VAL A O 1
ATOM 2605 N N . LYS A 1 339 ? 20.414 1.669 -28.799 1.00 88.81 339 LYS A N 1
ATOM 2606 C CA . LYS A 1 339 ? 21.737 1.197 -28.333 1.00 88.81 339 LYS A CA 1
ATOM 2607 C C . LYS A 1 339 ? 22.831 2.243 -28.544 1.00 88.81 339 LYS A C 1
ATOM 2609 O O . LYS A 1 339 ? 23.736 2.348 -27.715 1.00 88.81 339 LYS A O 1
ATOM 2614 N N . GLY A 1 340 ? 22.783 2.982 -29.652 1.00 87.38 340 GLY A N 1
ATOM 2615 C CA . GLY A 1 340 ? 23.694 4.091 -29.925 1.00 87.38 340 GLY A CA 1
ATOM 2616 C C . GLY A 1 340 ? 23.565 5.200 -28.883 1.00 87.38 340 GLY A C 1
ATOM 2617 O O . GLY A 1 340 ? 24.573 5.610 -28.308 1.00 87.38 340 GLY A O 1
ATOM 2618 N N . GLN A 1 341 ? 22.332 5.607 -28.583 1.00 89.44 341 GLN A N 1
ATOM 2619 C CA . GLN A 1 341 ? 22.019 6.658 -27.611 1.00 89.44 341 GLN A CA 1
ATOM 2620 C C . GLN A 1 341 ? 22.370 6.252 -26.173 1.00 89.44 341 GLN A C 1
ATOM 2622 O O . GLN A 1 341 ? 22.914 7.066 -25.429 1.00 89.44 341 GLN A O 1
ATOM 2627 N N . ILE A 1 342 ? 22.168 4.983 -25.799 1.00 84.94 342 ILE A N 1
ATOM 2628 C CA . ILE A 1 342 ? 22.623 4.431 -24.511 1.00 84.94 342 ILE A CA 1
ATOM 2629 C C . ILE A 1 342 ? 24.152 4.513 -24.406 1.00 84.94 342 ILE A C 1
ATOM 2631 O O . ILE A 1 342 ? 24.684 4.977 -23.399 1.00 84.94 342 ILE A O 1
ATOM 2635 N N . ARG A 1 343 ? 24.888 4.113 -25.456 1.00 86.31 343 ARG A N 1
ATOM 2636 C CA . ARG A 1 343 ? 26.364 4.182 -25.463 1.00 86.31 343 ARG A CA 1
ATOM 2637 C C . ARG A 1 343 ? 26.886 5.610 -25.352 1.00 86.31 343 ARG A C 1
ATOM 2639 O O . ARG A 1 343 ? 27.931 5.814 -24.741 1.00 86.31 343 ARG A O 1
ATOM 2646 N N . SER A 1 344 ? 26.187 6.579 -25.938 1.00 87.00 344 SER A N 1
ATOM 2647 C CA . SER A 1 344 ? 26.534 7.997 -25.828 1.00 87.00 344 SER A CA 1
ATOM 2648 C C . SER A 1 344 ? 25.935 8.682 -24.596 1.00 87.00 344 SER A C 1
ATOM 2650 O O . SER A 1 344 ? 26.093 9.893 -24.471 1.00 87.00 344 SER A O 1
ATOM 2652 N N . ARG A 1 345 ? 25.252 7.942 -23.707 1.00 82.75 345 ARG A N 1
ATOM 2653 C CA . ARG A 1 345 ? 24.545 8.464 -22.521 1.00 82.75 345 ARG A CA 1
ATOM 2654 C C . ARG A 1 345 ? 23.545 9.587 -22.844 1.00 82.75 345 ARG A C 1
ATOM 2656 O O . ARG A 1 345 ? 23.302 10.466 -22.023 1.00 82.75 345 ARG A O 1
ATOM 2663 N N . SER A 1 346 ? 22.954 9.567 -24.041 1.00 85.56 346 SER A N 1
ATOM 2664 C CA . SER A 1 346 ? 21.885 10.501 -24.414 1.00 85.56 346 SER A CA 1
ATOM 2665 C C . SER A 1 346 ? 20.534 9.946 -23.968 1.00 85.56 346 SER A C 1
ATOM 2667 O O . SER A 1 346 ? 19.765 9.410 -24.764 1.00 85.56 346 SER A O 1
ATOM 2669 N N . TRP A 1 347 ? 20.266 10.002 -22.663 1.00 82.12 347 TRP A N 1
ATOM 2670 C CA . TRP A 1 347 ? 19.123 9.315 -22.051 1.00 82.12 347 TRP A CA 1
ATOM 2671 C C . TRP A 1 347 ? 17.762 9.850 -22.498 1.00 82.12 347 TRP A C 1
ATOM 2673 O O . TRP A 1 347 ? 16.823 9.075 -22.661 1.00 82.12 347 TRP A O 1
ATOM 2683 N N . THR A 1 348 ? 17.656 11.153 -22.762 1.00 80.75 348 THR A N 1
ATOM 2684 C CA . THR A 1 348 ? 16.430 11.765 -23.297 1.00 80.75 348 THR A CA 1
ATOM 2685 C C . THR A 1 348 ? 16.097 11.230 -24.686 1.00 80.75 348 THR A C 1
ATOM 2687 O O . THR A 1 348 ? 14.950 10.873 -24.954 1.00 80.75 348 THR A O 1
ATOM 2690 N N . ASP A 1 349 ? 17.107 11.113 -25.548 1.00 84.44 349 ASP A N 1
ATOM 2691 C CA . ASP A 1 349 ? 16.938 10.605 -26.910 1.00 84.44 349 ASP A CA 1
ATOM 2692 C C . ASP A 1 349 ? 16.696 9.092 -26.898 1.00 84.44 349 ASP A C 1
ATOM 2694 O O . ASP A 1 349 ? 15.837 8.596 -27.633 1.00 84.44 349 ASP A O 1
ATOM 2698 N N . ALA A 1 350 ? 17.397 8.372 -26.011 1.00 82.69 350 ALA A N 1
ATOM 2699 C CA . ALA A 1 350 ? 17.196 6.947 -25.770 1.00 82.69 350 ALA A CA 1
ATOM 2700 C C . ALA A 1 350 ? 15.759 6.659 -25.329 1.00 82.69 350 ALA A C 1
ATOM 2702 O O . ALA A 1 350 ? 15.148 5.723 -25.837 1.00 82.69 350 ALA A O 1
ATOM 2703 N N . MET A 1 351 ? 15.196 7.483 -24.441 1.00 81.69 351 MET A N 1
ATOM 2704 C CA . MET A 1 351 ? 13.822 7.335 -23.961 1.00 81.69 351 MET A CA 1
ATOM 2705 C C . MET A 1 351 ? 12.797 7.619 -25.065 1.00 81.69 351 MET A C 1
ATOM 2707 O O . MET A 1 351 ? 11.835 6.867 -25.222 1.00 81.69 351 MET A O 1
ATOM 2711 N N . ALA A 1 352 ? 13.011 8.661 -25.873 1.00 82.88 352 ALA A N 1
ATOM 2712 C CA . ALA A 1 352 ? 12.146 8.953 -27.015 1.00 82.88 352 ALA A CA 1
ATOM 2713 C C . ALA A 1 352 ? 12.152 7.802 -28.038 1.00 82.88 352 ALA A C 1
ATOM 2715 O O . ALA A 1 352 ? 11.096 7.328 -28.457 1.00 82.88 352 ALA A O 1
ATOM 2716 N N . SER A 1 353 ? 13.338 7.296 -28.380 1.00 86.25 353 SER A N 1
ATOM 2717 C CA . SER A 1 353 ? 13.501 6.202 -29.344 1.00 86.25 353 SER A CA 1
ATOM 2718 C C . SER A 1 353 ? 12.985 4.868 -28.790 1.00 86.25 353 SER A C 1
ATOM 2720 O O . SER A 1 353 ? 12.396 4.075 -29.523 1.00 86.25 353 SER A O 1
ATOM 2722 N N . TYR A 1 354 ? 13.119 4.637 -27.482 1.00 85.94 354 TYR A N 1
ATOM 2723 C CA . TYR A 1 354 ? 12.510 3.509 -26.774 1.00 85.94 354 TYR A CA 1
ATOM 2724 C C . TYR A 1 354 ? 10.990 3.480 -26.934 1.00 85.94 354 TYR A C 1
ATOM 2726 O O . TYR A 1 354 ? 10.442 2.445 -27.306 1.00 85.94 354 TYR A O 1
ATOM 2734 N N . GLN A 1 355 ? 10.313 4.615 -26.734 1.00 85.62 355 GLN A N 1
ATOM 2735 C CA . GLN A 1 355 ? 8.856 4.697 -26.884 1.00 85.62 355 GLN A CA 1
ATOM 2736 C C . GLN A 1 355 ? 8.405 4.382 -28.316 1.00 85.62 355 GLN A C 1
ATOM 2738 O O . GLN A 1 355 ? 7.311 3.854 -28.522 1.00 85.62 355 GLN A O 1
ATOM 2743 N N . GLU A 1 356 ? 9.221 4.708 -29.319 1.00 87.06 356 GLU A N 1
ATOM 2744 C CA . GLU A 1 356 ? 8.957 4.331 -30.709 1.00 87.06 356 GLU A CA 1
ATOM 2745 C C . GLU A 1 356 ? 9.123 2.823 -30.931 1.00 87.06 356 GLU A C 1
ATOM 2747 O O . GLU A 1 356 ? 8.246 2.199 -31.532 1.00 87.06 356 GLU A O 1
ATOM 2752 N N . VAL A 1 357 ? 10.200 2.221 -30.410 1.00 86.31 357 VAL A N 1
ATOM 2753 C CA . VAL A 1 357 ? 10.423 0.766 -30.486 1.00 86.31 357 VAL A CA 1
ATOM 2754 C C . VAL A 1 357 ? 9.290 0.008 -29.801 1.00 86.31 357 VAL A C 1
ATOM 2756 O O . VAL A 1 357 ? 8.755 -0.933 -30.382 1.00 86.31 357 VAL A O 1
ATOM 2759 N N . ASP A 1 358 ? 8.886 0.429 -28.606 1.00 83.00 358 ASP A N 1
ATOM 2760 C CA . ASP A 1 358 ? 7.829 -0.222 -27.831 1.00 83.00 358 ASP A CA 1
ATOM 2761 C C . ASP A 1 358 ? 6.481 -0.218 -28.573 1.00 83.00 358 ASP A C 1
ATOM 2763 O O . ASP A 1 358 ? 5.808 -1.249 -28.680 1.00 83.00 358 ASP A O 1
ATOM 2767 N N . LYS A 1 359 ? 6.136 0.905 -29.219 1.00 86.00 359 LYS A N 1
ATOM 2768 C CA . LYS A 1 359 ? 4.955 1.001 -30.093 1.00 86.00 359 LYS A CA 1
ATOM 2769 C C . LYS A 1 359 ? 5.031 0.038 -31.273 1.00 86.00 359 LYS A C 1
ATOM 2771 O O . LYS A 1 359 ? 4.039 -0.623 -31.580 1.00 86.00 359 LYS A O 1
ATOM 2776 N N . LEU A 1 360 ? 6.183 -0.047 -31.939 1.00 86.25 360 LEU A N 1
ATOM 2777 C CA . LEU A 1 360 ? 6.368 -0.931 -33.091 1.00 86.25 360 LEU A CA 1
ATOM 2778 C C . LEU A 1 360 ? 6.325 -2.412 -32.689 1.00 86.25 360 LEU A C 1
ATOM 2780 O O . LEU A 1 360 ? 5.710 -3.217 -33.388 1.00 86.25 360 LEU A O 1
ATOM 2784 N N . VAL A 1 361 ? 6.931 -2.774 -31.557 1.00 83.94 361 VAL A N 1
ATOM 2785 C CA . VAL A 1 361 ? 6.906 -4.141 -31.011 1.00 83.94 361 VAL A CA 1
ATOM 2786 C C . VAL A 1 361 ? 5.486 -4.528 -30.595 1.00 83.94 361 VAL A C 1
ATOM 2788 O O . VAL A 1 361 ? 5.019 -5.612 -30.950 1.00 83.94 361 VAL A O 1
ATOM 2791 N N . THR A 1 362 ? 4.759 -3.625 -29.938 1.00 80.06 362 THR A N 1
ATOM 2792 C CA . THR A 1 362 ? 3.350 -3.830 -29.572 1.00 80.06 362 THR A CA 1
ATOM 2793 C C . THR A 1 362 ? 2.471 -4.009 -30.811 1.00 80.06 362 THR A C 1
ATOM 2795 O O . THR A 1 362 ? 1.671 -4.944 -30.870 1.00 80.06 362 THR A O 1
ATOM 2798 N N . ALA A 1 363 ? 2.656 -3.172 -31.838 1.00 81.50 363 ALA A N 1
ATOM 2799 C CA . ALA A 1 363 ? 1.944 -3.286 -33.111 1.00 81.50 363 ALA A CA 1
ATOM 2800 C C . ALA A 1 363 ? 2.258 -4.600 -33.852 1.00 81.50 363 ALA A C 1
ATOM 2802 O O . ALA A 1 363 ? 1.382 -5.197 -34.480 1.00 81.50 363 ALA A O 1
ATOM 2803 N N . LEU A 1 364 ? 3.502 -5.083 -33.768 1.00 78.75 364 LEU A N 1
ATOM 2804 C CA . LEU A 1 364 ? 3.895 -6.374 -34.334 1.00 78.75 364 LEU A CA 1
ATOM 2805 C C . LEU A 1 364 ? 3.225 -7.545 -33.595 1.00 78.75 364 LEU A C 1
ATOM 2807 O O . LEU A 1 364 ? 2.825 -8.523 -34.234 1.00 78.75 364 LEU A O 1
ATOM 2811 N N . GLY A 1 365 ? 3.090 -7.438 -32.271 1.00 66.75 365 GLY A N 1
ATOM 2812 C CA . GLY A 1 365 ? 2.383 -8.408 -31.434 1.00 66.75 365 GLY A CA 1
ATOM 2813 C C . GLY A 1 365 ? 0.891 -8.491 -31.765 1.00 66.75 365 GLY A C 1
ATOM 2814 O O . GLY A 1 365 ? 0.380 -9.585 -32.017 1.00 66.75 365 GLY A O 1
ATOM 2815 N N . SER A 1 366 ? 0.213 -7.344 -31.857 1.00 65.75 366 SER A N 1
ATOM 2816 C CA . SER A 1 366 ? -1.220 -7.271 -32.177 1.00 65.75 366 SER A CA 1
ATOM 2817 C C . SER A 1 366 ? -1.543 -7.719 -33.605 1.00 65.75 366 SER A C 1
ATOM 2819 O O . SER A 1 366 ? -2.531 -8.416 -33.825 1.00 65.75 366 SER A O 1
ATOM 2821 N N . ALA A 1 367 ? -0.676 -7.433 -34.581 1.00 62.06 367 ALA A N 1
ATOM 2822 C CA . ALA A 1 367 ? -0.869 -7.876 -35.964 1.00 62.06 367 ALA A CA 1
ATOM 2823 C C . ALA A 1 367 ? -0.749 -9.404 -36.160 1.00 62.06 367 ALA A C 1
ATOM 2825 O O . ALA A 1 367 ? -1.269 -9.935 -37.143 1.00 62.06 367 ALA A O 1
ATOM 2826 N N . ARG A 1 368 ? -0.052 -10.125 -35.265 1.00 60.44 368 ARG A N 1
ATOM 2827 C CA . ARG A 1 368 ? 0.177 -11.582 -35.382 1.00 60.44 368 ARG A CA 1
ATOM 2828 C C . ARG A 1 368 ? -0.727 -12.441 -34.494 1.00 60.44 368 ARG A C 1
ATOM 2830 O O . ARG A 1 368 ? -0.818 -13.642 -34.748 1.00 60.44 368 ARG A O 1
ATOM 2837 N N . ARG A 1 369 ? -1.394 -11.855 -33.495 1.00 48.12 369 ARG A N 1
ATOM 2838 C CA . ARG A 1 369 ? -2.388 -12.516 -32.633 1.00 48.12 369 ARG A CA 1
ATOM 2839 C C . ARG A 1 369 ? -3.519 -11.538 -32.272 1.00 48.12 369 ARG A C 1
ATOM 2841 O O . ARG A 1 369 ? -3.421 -10.889 -31.233 1.00 48.12 369 ARG A O 1
ATOM 2848 N N . PRO A 1 370 ? -4.589 -11.439 -33.080 1.00 51.28 370 PRO A N 1
ATOM 2849 C CA . PRO A 1 370 ? -5.752 -10.619 -32.724 1.00 51.28 370 PRO A CA 1
ATOM 2850 C C . PRO A 1 370 ? -6.378 -11.050 -31.382 1.00 51.28 370 PRO A C 1
ATOM 2852 O O . PRO A 1 370 ? -6.822 -10.211 -30.608 1.00 51.28 370 PRO A O 1
ATOM 2855 N N . ASP A 1 371 ? -6.288 -12.338 -31.051 1.00 49.88 371 ASP A N 1
ATOM 2856 C CA . ASP A 1 371 ? -6.761 -12.953 -29.804 1.00 49.88 371 ASP A CA 1
ATOM 2857 C C . ASP A 1 371 ? -5.961 -12.491 -28.562 1.00 49.88 371 ASP A C 1
ATOM 2859 O O . ASP A 1 371 ? -6.492 -12.432 -27.457 1.00 49.88 371 ASP A O 1
ATOM 2863 N N . ALA A 1 372 ? -4.687 -12.107 -28.729 1.00 50.44 372 ALA A N 1
ATOM 2864 C CA . ALA A 1 372 ? -3.855 -11.605 -27.629 1.00 50.44 372 ALA A CA 1
ATOM 2865 C C . ALA A 1 372 ? -4.211 -10.162 -27.240 1.00 50.44 372 ALA A C 1
ATOM 2867 O O . ALA A 1 372 ? -3.945 -9.736 -26.120 1.00 50.44 372 ALA A O 1
ATOM 2868 N N . GLN A 1 373 ? -4.815 -9.401 -28.153 1.00 51.47 373 GLN A N 1
ATOM 2869 C CA . GLN A 1 373 ? -5.275 -8.044 -27.875 1.00 51.47 373 GLN A CA 1
ATOM 2870 C C . GLN A 1 373 ? -6.525 -8.068 -26.983 1.00 51.47 373 GLN A C 1
ATOM 2872 O O . GLN A 1 373 ? -6.627 -7.269 -26.058 1.00 51.47 373 GLN A O 1
ATOM 2877 N N . GLU A 1 374 ? -7.401 -9.057 -27.187 1.00 52.84 374 GLU A N 1
ATOM 2878 C CA . GLU A 1 374 ? -8.560 -9.335 -26.330 1.00 52.84 374 GLU A CA 1
ATOM 2879 C C . GLU A 1 374 ? -8.125 -9.844 -24.938 1.00 52.84 374 GLU A C 1
ATOM 2881 O O . GLU A 1 374 ? -8.696 -9.440 -23.927 1.00 52.84 374 GLU A O 1
ATOM 2886 N N . GLU A 1 375 ? -7.053 -10.645 -24.849 1.00 52.88 375 GLU A N 1
ATOM 2887 C CA . GLU A 1 375 ? -6.450 -11.060 -23.567 1.00 52.88 375 GLU A CA 1
ATOM 2888 C C . GLU A 1 375 ? -5.778 -9.900 -22.809 1.00 52.88 375 GLU A C 1
ATOM 2890 O O . GLU A 1 375 ? -5.891 -9.820 -21.585 1.00 52.88 375 GLU A O 1
ATOM 2895 N N . VAL A 1 376 ? -5.099 -8.982 -23.508 1.00 57.09 376 VAL A N 1
ATOM 2896 C CA . VAL A 1 376 ? -4.483 -7.791 -22.893 1.00 57.09 376 VAL A CA 1
ATOM 2897 C C . VAL A 1 376 ? -5.546 -6.785 -22.448 1.00 57.09 376 VAL A C 1
ATOM 2899 O O . VAL A 1 376 ? -5.436 -6.236 -21.353 1.00 57.09 376 VAL A O 1
ATOM 2902 N N . GLU A 1 377 ? -6.598 -6.565 -23.240 1.00 60.03 377 GLU A N 1
ATOM 2903 C CA . GLU A 1 377 ? -7.743 -5.744 -22.825 1.00 60.03 377 GLU A CA 1
ATOM 2904 C C . GLU A 1 377 ? -8.471 -6.362 -21.625 1.00 60.03 377 GLU A C 1
ATOM 2906 O O . GLU A 1 377 ? -8.764 -5.649 -20.665 1.00 60.03 377 GLU A O 1
ATOM 2911 N N . ALA A 1 378 ? -8.668 -7.685 -21.607 1.00 61.97 378 ALA A N 1
ATOM 2912 C CA . ALA A 1 378 ? -9.236 -8.387 -20.458 1.00 61.97 378 ALA A CA 1
ATOM 2913 C C . ALA A 1 378 ? -8.351 -8.273 -19.204 1.00 61.97 378 ALA A C 1
ATOM 2915 O O . ALA A 1 378 ? -8.869 -8.051 -18.110 1.00 61.97 378 ALA A O 1
ATOM 2916 N N . ALA A 1 379 ? -7.024 -8.363 -19.349 1.00 64.06 379 ALA A N 1
ATOM 2917 C CA . ALA A 1 379 ? -6.083 -8.193 -18.241 1.00 64.06 379 ALA A CA 1
ATOM 2918 C C . ALA A 1 379 ? -6.068 -6.752 -17.696 1.00 64.06 379 ALA A C 1
ATOM 2920 O O . ALA A 1 379 ? -6.058 -6.553 -16.481 1.00 64.06 379 ALA A O 1
ATOM 2921 N N . LEU A 1 380 ? -6.124 -5.745 -18.574 1.00 65.94 380 LEU A N 1
ATOM 2922 C CA . LEU A 1 380 ? -6.222 -4.333 -18.185 1.00 65.94 380 LEU A CA 1
ATOM 2923 C C . LEU A 1 380 ? -7.558 -4.019 -17.500 1.00 65.94 380 LEU A C 1
ATOM 2925 O O . LEU A 1 380 ? -7.601 -3.237 -16.546 1.00 65.94 380 LEU A O 1
ATOM 2929 N N . ASP A 1 381 ? -8.651 -4.624 -17.960 1.00 73.94 381 ASP A N 1
ATOM 2930 C CA . ASP A 1 381 ? -9.961 -4.496 -17.325 1.00 73.94 381 ASP A CA 1
ATOM 2931 C C . ASP A 1 381 ? -10.011 -5.199 -15.962 1.00 73.94 381 ASP A C 1
ATOM 2933 O O . ASP A 1 381 ? -10.593 -4.656 -15.016 1.00 73.94 381 ASP A O 1
ATOM 2937 N N . ASP A 1 382 ? -9.361 -6.356 -15.824 1.00 75.12 382 ASP A N 1
ATOM 2938 C CA . ASP A 1 382 ? -9.192 -7.051 -14.546 1.00 75.12 382 ASP A CA 1
ATOM 2939 C C . ASP A 1 382 ? -8.358 -6.216 -13.560 1.00 75.12 382 ASP A C 1
ATOM 2941 O O . ASP A 1 382 ? -8.731 -6.085 -12.390 1.00 75.12 382 ASP A O 1
ATOM 2945 N N . GLU A 1 383 ? -7.271 -5.584 -14.013 1.00 78.38 383 GLU A N 1
ATOM 2946 C CA . GLU A 1 383 ? -6.431 -4.727 -13.172 1.00 78.38 383 GLU A CA 1
ATOM 2947 C C . GLU A 1 383 ? -7.162 -3.451 -12.731 1.00 78.38 383 GLU A C 1
ATOM 2949 O O . GLU A 1 383 ? -7.147 -3.105 -11.544 1.00 78.38 383 GLU A O 1
ATOM 2954 N N . LYS A 1 384 ? -7.892 -2.791 -13.641 1.00 82.56 384 LYS A N 1
ATOM 2955 C CA . LYS A 1 384 ? -8.750 -1.642 -13.298 1.00 82.56 384 LYS A CA 1
ATOM 2956 C C . LYS A 1 384 ? -9.807 -2.014 -12.262 1.00 82.56 384 LYS A C 1
ATOM 2958 O O . LYS A 1 384 ? -10.046 -1.243 -11.330 1.00 82.56 384 LYS A O 1
ATOM 2963 N N . ARG A 1 385 ? -10.441 -3.184 -12.385 1.00 81.50 385 ARG A N 1
ATOM 2964 C CA . ARG A 1 385 ? -11.408 -3.670 -11.385 1.00 81.50 385 ARG A CA 1
ATOM 2965 C C . ARG A 1 385 ? -10.737 -4.009 -10.062 1.00 81.50 385 ARG A C 1
ATOM 2967 O O . ARG A 1 385 ? -11.293 -3.676 -9.017 1.00 81.50 385 ARG A O 1
ATOM 2974 N N . ALA A 1 386 ? -9.557 -4.627 -10.084 1.00 83.56 386 ALA A N 1
ATOM 2975 C CA . ALA A 1 386 ? -8.790 -4.914 -8.875 1.00 83.56 386 ALA A CA 1
ATOM 2976 C C . ALA A 1 386 ? -8.424 -3.623 -8.129 1.00 83.56 386 ALA A C 1
ATOM 2978 O O . ALA A 1 386 ? -8.524 -3.568 -6.903 1.00 83.56 386 ALA A O 1
ATOM 2979 N N . GLU A 1 387 ? -8.072 -2.565 -8.858 1.00 86.38 387 GLU A N 1
ATOM 2980 C CA . GLU A 1 387 ? -7.815 -1.247 -8.284 1.00 86.38 387 GLU A CA 1
ATOM 2981 C C . GLU A 1 387 ? -9.085 -0.607 -7.705 1.00 86.38 387 GLU A C 1
ATOM 2983 O O . GLU A 1 387 ? -9.090 -0.176 -6.551 1.00 86.38 387 GLU A O 1
ATOM 2988 N N . GLN A 1 388 ? -10.204 -0.634 -8.436 1.00 87.62 388 GLN A N 1
ATOM 2989 C CA . GLN A 1 388 ? -11.498 -0.168 -7.917 1.00 87.62 388 GLN A CA 1
ATOM 2990 C C . GLN A 1 388 ? -11.931 -0.937 -6.662 1.00 87.62 388 GLN A C 1
ATOM 2992 O O . GLN A 1 388 ? -12.432 -0.335 -5.708 1.00 87.62 388 GLN A O 1
ATOM 2997 N N . PHE A 1 389 ? -11.716 -2.256 -6.637 1.00 91.25 389 PHE A N 1
ATOM 2998 C CA . PHE A 1 389 ? -11.943 -3.082 -5.458 1.00 91.25 389 PHE A CA 1
ATOM 2999 C C . PHE A 1 389 ? -11.096 -2.596 -4.285 1.00 91.25 389 PHE A C 1
ATOM 3001 O O . PHE A 1 389 ? -11.657 -2.347 -3.221 1.00 91.25 389 PHE A O 1
ATOM 3008 N N . ARG A 1 390 ? -9.779 -2.415 -4.464 1.00 88.25 390 ARG A N 1
ATOM 3009 C CA . ARG A 1 390 ? -8.879 -1.946 -3.397 1.00 88.25 390 ARG A CA 1
ATOM 3010 C C . ARG A 1 390 ? -9.334 -0.604 -2.832 1.00 88.25 390 ARG A C 1
ATOM 3012 O O . ARG A 1 390 ? -9.472 -0.476 -1.619 1.00 88.25 390 ARG A O 1
ATOM 3019 N N . GLN A 1 391 ? -9.658 0.358 -3.694 1.00 88.44 391 GLN A N 1
ATOM 3020 C CA . GLN A 1 391 ? -10.136 1.677 -3.272 1.00 88.44 391 GLN A CA 1
ATOM 3021 C C . GLN A 1 391 ? -11.433 1.590 -2.457 1.00 88.44 391 GLN A C 1
ATOM 3023 O O . GLN A 1 391 ? -11.529 2.175 -1.372 1.00 88.44 391 GLN A O 1
ATOM 3028 N N . ARG A 1 392 ? -12.427 0.825 -2.934 1.00 90.50 392 ARG A N 1
ATOM 3029 C CA . ARG A 1 392 ? -13.694 0.645 -2.206 1.00 90.50 392 ARG A CA 1
ATOM 3030 C C . ARG A 1 392 ? -13.521 -0.152 -0.920 1.00 90.50 392 ARG A C 1
ATOM 3032 O O . ARG A 1 392 ? -14.142 0.189 0.083 1.00 90.50 392 ARG A O 1
ATOM 3039 N N . TRP A 1 393 ? -12.666 -1.170 -0.931 1.00 92.75 393 TRP A N 1
ATOM 3040 C CA . TRP A 1 393 ? -12.342 -1.978 0.239 1.00 92.75 393 TRP A CA 1
ATOM 3041 C C . TRP A 1 393 ? -11.732 -1.111 1.340 1.00 92.75 393 TRP A C 1
ATOM 3043 O O . TRP A 1 393 ? -12.254 -1.086 2.452 1.00 92.75 393 TRP A O 1
ATOM 3053 N N . THR A 1 394 ? -10.713 -0.309 1.016 1.00 89.81 394 THR A N 1
ATOM 3054 C CA . THR A 1 394 ? -10.083 0.633 1.953 1.00 89.81 394 THR A CA 1
ATOM 3055 C C . THR A 1 394 ? -11.070 1.671 2.490 1.00 89.81 394 THR A C 1
ATOM 3057 O O . THR A 1 394 ? -11.040 2.011 3.673 1.00 89.81 394 THR A O 1
ATOM 3060 N N . LEU A 1 395 ? -11.971 2.189 1.653 1.00 88.81 395 LEU A N 1
ATOM 3061 C CA . LEU A 1 395 ? -13.005 3.124 2.104 1.00 88.81 395 LEU A CA 1
ATOM 3062 C C . LEU A 1 395 ? -14.031 2.448 3.032 1.00 88.81 395 LEU A C 1
ATOM 3064 O O . LEU A 1 395 ? -14.483 3.051 4.014 1.00 88.81 395 LEU A O 1
ATOM 3068 N N . GLY A 1 396 ? -14.377 1.194 2.746 1.00 91.56 396 GLY A N 1
ATOM 3069 C CA . GLY A 1 396 ? -15.233 0.364 3.584 1.00 91.56 396 GLY A CA 1
ATOM 3070 C C . GLY A 1 396 ? -14.607 0.075 4.948 1.00 91.56 396 GLY A C 1
ATOM 3071 O O . GLY A 1 396 ? -15.258 0.311 5.964 1.00 91.56 396 GLY A O 1
ATOM 3072 N N . THR A 1 397 ? -13.338 -0.342 5.007 1.00 92.06 397 THR A N 1
ATOM 3073 C CA . THR A 1 397 ? -12.648 -0.626 6.280 1.00 92.06 397 THR A CA 1
ATOM 3074 C C . THR A 1 397 ? -12.475 0.635 7.123 1.00 92.06 397 THR A C 1
ATOM 3076 O O . THR A 1 397 ? -12.771 0.612 8.318 1.00 92.06 397 THR A O 1
ATOM 3079 N N . LYS A 1 398 ? -12.131 1.777 6.510 1.00 89.94 398 LYS A N 1
ATOM 3080 C CA . LYS A 1 398 ? -12.126 3.086 7.193 1.00 89.94 398 LYS A CA 1
ATOM 3081 C C . LYS A 1 398 ? -13.497 3.441 7.772 1.00 89.94 398 LYS A C 1
ATOM 3083 O O . LYS A 1 398 ? -13.587 3.875 8.919 1.00 89.94 398 LYS A O 1
ATOM 3088 N N . SER A 1 399 ? -14.568 3.223 7.005 1.00 91.31 399 SER A N 1
ATOM 3089 C CA . SER A 1 399 ? -15.937 3.455 7.487 1.00 91.31 399 SER A CA 1
ATOM 3090 C C . SER A 1 399 ? -16.294 2.525 8.653 1.00 91.31 399 SER A C 1
ATOM 3092 O O . SER A 1 399 ? -16.979 2.951 9.577 1.00 91.31 399 SER A O 1
ATOM 3094 N N . LEU A 1 400 ? -15.797 1.285 8.648 1.00 92.81 400 LEU A N 1
ATOM 3095 C CA . LEU A 1 400 ? -15.981 0.314 9.731 1.00 92.81 400 LEU A CA 1
ATOM 3096 C C . LEU A 1 400 ? -15.289 0.761 11.030 1.00 92.81 400 LEU A C 1
ATOM 3098 O O . LEU A 1 400 ? -15.904 0.707 12.095 1.00 92.81 400 LEU A O 1
ATOM 3102 N N . ARG A 1 401 ? -14.046 1.260 10.937 1.00 92.12 401 ARG A N 1
ATOM 3103 C CA . ARG A 1 401 ? -13.293 1.828 12.074 1.00 92.12 401 ARG A CA 1
ATOM 3104 C C . ARG A 1 401 ? -14.003 3.047 12.673 1.00 92.12 401 ARG A C 1
ATOM 3106 O O . ARG A 1 401 ? -14.250 3.104 13.873 1.00 92.12 401 ARG A O 1
ATOM 3113 N N . SER A 1 402 ? -14.434 3.976 11.823 1.00 90.88 402 SER A N 1
ATOM 3114 C CA . SER A 1 402 ? -15.202 5.145 12.271 1.00 90.88 402 SER A CA 1
ATOM 3115 C C . SER A 1 402 ? -16.554 4.750 12.892 1.00 90.88 402 SER A C 1
ATOM 3117 O O . SER A 1 402 ? -16.985 5.324 13.897 1.00 90.88 402 SER A O 1
ATOM 3119 N N . GLY A 1 403 ? -17.208 3.718 12.349 1.00 92.25 403 GLY A N 1
ATOM 3120 C CA . GLY A 1 403 ? -18.455 3.182 12.890 1.00 92.25 403 GLY A CA 1
ATOM 3121 C C . GLY A 1 403 ? -18.301 2.586 14.293 1.00 92.25 403 GLY A C 1
ATOM 3122 O O . GLY A 1 403 ? -19.144 2.840 15.159 1.00 92.25 403 GLY A O 1
ATOM 3123 N N . ILE A 1 404 ? -17.212 1.850 14.558 1.00 94.81 404 ILE A N 1
ATOM 3124 C CA . ILE A 1 404 ? -16.954 1.288 15.894 1.00 94.81 404 ILE A CA 1
ATOM 3125 C C . ILE A 1 404 ? -16.569 2.370 16.911 1.00 94.81 404 ILE A C 1
ATOM 3127 O O . ILE A 1 404 ? -16.971 2.281 18.069 1.00 94.81 404 ILE A O 1
ATOM 3131 N N . GLU A 1 405 ? -15.859 3.423 16.502 1.00 93.00 405 GLU A N 1
ATOM 3132 C CA . GLU A 1 405 ? -15.556 4.579 17.361 1.00 93.00 405 GLU A CA 1
ATOM 3133 C C . GLU A 1 405 ? -16.823 5.352 17.743 1.00 93.00 405 GLU A C 1
ATOM 3135 O O . GLU A 1 405 ? -17.038 5.669 18.916 1.00 93.00 405 GLU A O 1
ATOM 3140 N N . THR A 1 406 ? -17.709 5.578 16.773 1.00 93.12 406 THR A N 1
ATOM 3141 C CA . THR A 1 406 ? -19.017 6.204 17.012 1.00 93.12 406 THR A CA 1
ATOM 3142 C C . THR A 1 406 ? -19.860 5.348 17.959 1.00 93.12 406 THR A C 1
ATOM 3144 O O . THR A 1 406 ? -20.416 5.854 18.934 1.00 93.12 406 THR A O 1
ATOM 3147 N N . THR A 1 407 ? -19.895 4.034 17.722 1.00 93.75 407 THR A N 1
ATOM 3148 C CA . THR A 1 407 ? -20.577 3.062 18.590 1.00 93.75 407 THR A CA 1
ATOM 3149 C C . THR A 1 407 ? -20.014 3.086 20.012 1.00 93.75 407 THR A C 1
ATOM 3151 O O . THR A 1 407 ? -20.784 3.107 20.967 1.00 93.75 407 THR A O 1
ATOM 3154 N N . ASN A 1 408 ? -18.688 3.146 20.171 1.00 95.00 408 ASN A N 1
ATOM 3155 C CA . ASN A 1 408 ? -18.029 3.261 21.472 1.00 95.00 408 ASN A CA 1
ATOM 3156 C C . ASN A 1 408 ? -18.475 4.520 22.231 1.00 95.00 408 ASN A C 1
ATOM 3158 O O . ASN A 1 408 ? -18.822 4.438 23.407 1.00 95.00 408 ASN A O 1
ATOM 3162 N N . SER A 1 409 ? -18.511 5.676 21.565 1.00 93.06 409 SER A N 1
ATOM 3163 C CA . SER A 1 409 ? -18.951 6.934 22.183 1.00 93.06 409 SER A CA 1
ATOM 3164 C C . SER A 1 409 ? -20.420 6.878 22.634 1.00 93.06 409 SER A C 1
ATOM 3166 O O . SER A 1 409 ? -20.744 7.247 23.769 1.00 93.06 409 SER A O 1
ATOM 3168 N N . GLN A 1 410 ? -21.302 6.344 21.781 1.00 93.81 410 GLN A N 1
ATOM 3169 C CA . GLN A 1 410 ? -22.725 6.155 22.088 1.00 93.81 410 GLN A CA 1
ATOM 3170 C C . GLN A 1 410 ? -22.934 5.195 23.267 1.00 93.81 410 GLN A C 1
ATOM 3172 O O . GLN A 1 410 ? -23.681 5.499 24.198 1.00 93.81 410 GLN A O 1
ATOM 3177 N N . LEU A 1 411 ? -22.240 4.055 23.255 1.00 94.38 411 LEU A N 1
ATOM 3178 C CA . LEU A 1 411 ? -22.294 3.058 24.322 1.00 94.38 411 LEU A CA 1
ATOM 3179 C C . LEU A 1 411 ? -21.709 3.578 25.636 1.00 94.38 411 LEU A C 1
ATOM 3181 O O . LEU A 1 411 ? -22.285 3.326 26.688 1.00 94.38 411 LEU A O 1
ATOM 3185 N N . SER A 1 412 ? -20.628 4.356 25.588 1.00 94.00 412 SER A N 1
ATOM 3186 C CA . SER A 1 412 ? -20.047 4.993 26.777 1.00 94.00 412 SER A CA 1
ATOM 3187 C C . SER A 1 412 ? -21.033 5.970 27.420 1.00 94.00 412 SER A C 1
ATOM 3189 O O . SER A 1 412 ? -21.185 5.995 28.639 1.00 94.00 412 SER A O 1
ATOM 3191 N N . SER A 1 413 ? -21.767 6.733 26.605 1.00 94.38 413 SER A N 1
ATOM 3192 C CA . SER A 1 413 ? -22.818 7.633 27.095 1.00 94.38 413 SER A CA 1
ATOM 3193 C C . SER A 1 413 ? -23.980 6.861 27.729 1.00 94.38 413 SER A C 1
ATOM 3195 O O . SER A 1 413 ? -24.487 7.260 28.775 1.00 94.38 413 SER A O 1
ATOM 3197 N N . LEU A 1 414 ? -24.371 5.724 27.143 1.00 94.44 414 LEU A N 1
ATOM 3198 C CA . LEU A 1 414 ? -25.386 4.845 27.726 1.00 94.44 414 LEU A CA 1
ATOM 3199 C C . LEU A 1 414 ? -24.915 4.216 29.048 1.00 94.44 414 LEU A C 1
ATOM 3201 O O . LEU A 1 414 ? -25.690 4.163 29.999 1.00 94.44 414 LEU A O 1
ATOM 3205 N N . ALA A 1 415 ? -23.654 3.786 29.132 1.00 93.19 415 ALA A N 1
ATOM 3206 C CA . ALA A 1 415 ? -23.060 3.237 30.351 1.00 93.19 415 ALA A CA 1
ATOM 3207 C C . ALA A 1 415 ? -23.102 4.240 31.509 1.00 93.19 415 ALA A C 1
ATOM 3209 O O . ALA A 1 415 ? -23.512 3.888 32.613 1.00 93.19 415 ALA A O 1
ATOM 3210 N N . ILE A 1 416 ? -22.765 5.505 31.240 1.00 93.81 416 ILE A N 1
ATOM 3211 C CA . ILE A 1 416 ? -22.825 6.581 32.237 1.00 93.81 416 ILE A CA 1
ATOM 3212 C C . ILE A 1 416 ? -24.247 6.755 32.786 1.00 93.81 416 ILE A C 1
ATOM 3214 O O . ILE A 1 416 ? -24.409 6.944 33.989 1.00 93.81 416 ILE A O 1
ATOM 3218 N N . GLU A 1 417 ? -25.277 6.692 31.940 1.00 94.00 417 GLU A N 1
ATOM 3219 C CA . GLU A 1 417 ? -26.667 6.802 32.404 1.00 94.00 417 GLU A CA 1
ATOM 3220 C C . GLU A 1 417 ? -27.126 5.570 33.189 1.00 94.00 417 GLU A C 1
ATOM 3222 O O . GLU A 1 417 ? -27.822 5.711 34.192 1.00 94.00 417 GLU A O 1
ATOM 3227 N N . LEU A 1 418 ? -26.694 4.370 32.797 1.00 91.50 418 LEU A N 1
ATOM 3228 C CA . LEU A 1 418 ? -27.018 3.137 33.517 1.00 91.50 418 LEU A CA 1
ATOM 3229 C C . LEU A 1 418 ? -26.450 3.127 34.938 1.00 91.50 418 LEU A C 1
ATOM 3231 O O . LEU A 1 418 ? -27.165 2.783 35.879 1.00 91.50 418 LEU A O 1
ATOM 3235 N N . VAL A 1 419 ? -25.206 3.574 35.119 1.00 91.81 419 VAL A N 1
ATOM 3236 C CA . VAL A 1 419 ? -24.553 3.617 36.439 1.00 91.81 419 VAL A CA 1
ATOM 3237 C C . VAL A 1 419 ? -25.252 4.592 37.403 1.00 91.81 419 VAL A C 1
ATOM 3239 O O . VAL A 1 419 ? -25.178 4.424 38.618 1.00 91.81 419 VAL A O 1
ATOM 3242 N N . LYS A 1 420 ? -26.013 5.571 36.895 1.00 92.81 420 LYS A N 1
ATOM 3243 C CA . LYS A 1 420 ? -26.769 6.533 37.721 1.00 92.81 420 LYS A CA 1
ATOM 3244 C C . LYS A 1 420 ? -28.085 5.990 38.289 1.00 92.81 420 LYS A C 1
ATOM 3246 O O . LYS A 1 420 ? -28.717 6.680 39.081 1.00 92.81 420 LYS A O 1
ATOM 3251 N N . THR A 1 421 ? -28.538 4.805 37.878 1.00 86.88 421 THR A N 1
ATOM 3252 C CA . THR A 1 421 ? -29.899 4.315 38.184 1.00 86.88 421 THR A CA 1
ATOM 3253 C C . THR A 1 421 ? -30.091 3.716 39.580 1.00 86.88 421 THR A C 1
ATOM 3255 O O . THR A 1 421 ? -31.209 3.328 39.904 1.00 86.88 421 THR A O 1
ATOM 3258 N N . GLU A 1 422 ? -29.035 3.628 40.397 1.00 88.19 422 GLU A N 1
ATOM 3259 C CA . GLU A 1 422 ? -29.012 2.987 41.730 1.00 88.19 422 GLU A CA 1
ATOM 3260 C C . GLU A 1 422 ? -29.451 1.499 41.762 1.00 88.19 422 GLU A C 1
ATOM 3262 O O . GLU A 1 422 ? -29.402 0.871 42.818 1.00 88.19 422 GLU A O 1
ATOM 3267 N N . ASP A 1 423 ? -29.816 0.895 40.622 1.00 92.94 423 ASP A N 1
ATOM 3268 C CA . ASP A 1 423 ? -30.092 -0.539 40.479 1.00 92.94 423 ASP A CA 1
ATOM 3269 C C . ASP A 1 423 ? -28.773 -1.303 40.258 1.00 92.94 423 ASP A C 1
ATOM 3271 O O . ASP A 1 423 ? -28.123 -1.113 39.222 1.00 92.94 423 ASP A O 1
ATOM 3275 N N . PRO A 1 424 ? -28.377 -2.208 41.175 1.00 91.00 424 PRO A N 1
ATOM 3276 C CA . PRO A 1 424 ? -27.138 -2.973 41.054 1.00 91.00 424 PRO A CA 1
ATOM 3277 C C . PRO A 1 424 ? -27.002 -3.749 39.738 1.00 91.00 424 PRO A C 1
ATOM 3279 O O . PRO A 1 424 ? -25.889 -3.913 39.238 1.00 91.00 424 PRO A O 1
ATOM 3282 N N . ASN A 1 425 ? -28.111 -4.211 39.149 1.00 92.31 425 ASN A N 1
ATOM 3283 C CA . ASN A 1 425 ? -28.068 -4.931 37.877 1.00 92.31 425 ASN A CA 1
ATOM 3284 C C . ASN A 1 425 ? -27.752 -3.989 36.714 1.00 92.31 425 ASN A C 1
ATOM 3286 O O . ASN A 1 425 ? -26.981 -4.345 35.827 1.00 92.31 425 ASN A O 1
ATOM 3290 N N . LEU A 1 426 ? -28.333 -2.787 36.708 1.00 91.88 426 LEU A N 1
ATOM 3291 C CA . LEU A 1 426 ? -28.091 -1.798 35.657 1.00 91.88 426 LEU A CA 1
ATOM 3292 C C . LEU A 1 426 ? -26.689 -1.194 35.769 1.00 91.88 426 LEU A C 1
ATOM 3294 O O . LEU A 1 426 ? -26.047 -0.992 34.740 1.00 91.88 426 LEU A O 1
ATOM 3298 N N . ILE A 1 427 ? -26.186 -0.998 36.991 1.00 90.38 427 ILE A N 1
ATOM 3299 C CA . ILE A 1 427 ? -24.790 -0.612 37.238 1.00 90.38 427 ILE A CA 1
ATOM 3300 C C . ILE A 1 427 ? -23.847 -1.662 36.641 1.00 90.38 427 ILE A C 1
ATOM 3302 O O . ILE A 1 427 ? -22.990 -1.313 35.832 1.00 90.38 427 ILE A O 1
ATOM 3306 N N . TRP A 1 428 ? -24.065 -2.949 36.937 1.00 94.50 428 TRP A N 1
ATOM 3307 C CA . TRP A 1 428 ? -23.245 -4.029 36.378 1.00 94.50 428 TRP A CA 1
ATOM 3308 C C . TRP A 1 428 ? -23.300 -4.081 34.843 1.00 94.50 428 TRP A C 1
ATOM 3310 O O . TRP A 1 428 ? -22.278 -4.265 34.182 1.00 94.50 428 TRP A O 1
ATOM 3320 N N . VAL A 1 429 ? -24.480 -3.879 34.245 1.00 91.38 429 VAL A N 1
ATOM 3321 C CA . VAL A 1 429 ? -24.611 -3.797 32.780 1.00 91.38 429 VAL A CA 1
ATOM 3322 C C . VAL A 1 429 ? -23.825 -2.607 32.219 1.00 91.38 429 VAL A C 1
ATOM 3324 O O . VAL A 1 429 ? -23.205 -2.745 31.165 1.00 91.38 429 VAL A O 1
ATOM 3327 N N . GLY A 1 430 ? -23.833 -1.461 32.901 1.00 88.19 430 GLY A N 1
ATOM 3328 C CA . GLY A 1 430 ? -23.070 -0.277 32.509 1.00 88.19 430 GLY A CA 1
ATOM 3329 C C . GLY A 1 430 ? -21.555 -0.481 32.586 1.00 88.19 430 GLY A C 1
ATOM 3330 O O . GLY A 1 430 ? -20.851 -0.111 31.650 1.00 88.19 430 GLY A O 1
ATOM 3331 N N . GLU A 1 431 ? -21.063 -1.094 33.664 1.00 89.50 431 GLU A N 1
ATOM 3332 C CA . GLU A 1 431 ? -19.627 -1.290 33.913 1.00 89.50 431 GLU A CA 1
ATOM 3333 C C . GLU A 1 431 ? -19.031 -2.444 33.092 1.00 89.50 431 GLU A C 1
ATOM 3335 O O . GLU A 1 431 ? -17.980 -2.287 32.473 1.00 89.50 431 GLU A O 1
ATOM 3340 N N . GLU A 1 432 ? -19.718 -3.587 33.033 1.00 90.38 432 GLU A N 1
ATOM 3341 C CA . GLU A 1 432 ? -19.181 -4.824 32.449 1.00 90.38 432 GLU A CA 1
ATOM 3342 C C . GLU A 1 432 ? -19.905 -5.219 31.154 1.00 90.38 432 GLU A C 1
ATOM 3344 O O . GLU A 1 432 ? -19.277 -5.541 30.141 1.00 90.38 432 GLU A O 1
ATOM 3349 N N . GLY A 1 433 ? -21.241 -5.164 31.149 1.00 91.44 433 GLY A N 1
ATOM 3350 C CA . GLY A 1 433 ? -22.059 -5.631 30.023 1.00 91.44 433 GLY A CA 1
ATOM 3351 C C . GLY A 1 433 ? -21.818 -4.853 28.725 1.00 91.44 433 GLY A C 1
ATOM 3352 O O . GLY A 1 433 ? -21.617 -5.449 27.663 1.00 91.44 433 GLY A O 1
ATOM 3353 N N . ILE A 1 434 ? -21.792 -3.521 28.804 1.00 92.94 434 ILE A N 1
ATOM 3354 C CA . ILE A 1 434 ? -21.499 -2.647 27.660 1.00 92.94 434 ILE A CA 1
ATOM 3355 C C . ILE A 1 434 ? -20.049 -2.815 27.194 1.00 92.94 434 ILE A C 1
ATOM 3357 O O . ILE A 1 434 ? -19.796 -2.853 25.986 1.00 9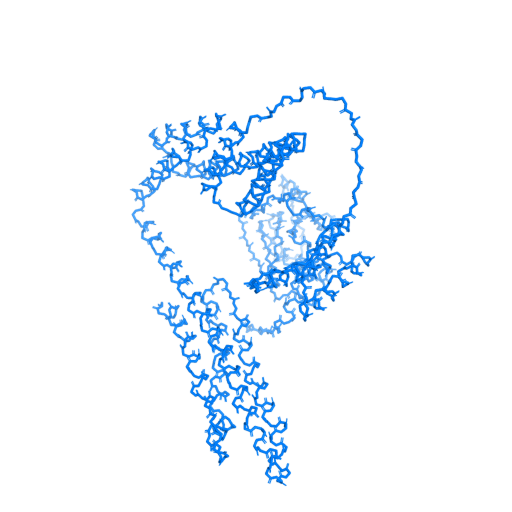2.94 434 ILE A O 1
ATOM 3361 N N . GLY A 1 435 ? -19.108 -2.964 28.130 1.00 89.94 435 GLY A N 1
ATOM 3362 C CA . GLY A 1 435 ? -17.701 -3.211 27.818 1.00 89.94 435 GLY A CA 1
ATOM 3363 C C . GLY A 1 435 ? -17.503 -4.505 27.025 1.00 89.94 435 GLY A C 1
ATOM 3364 O O . GLY A 1 435 ? -16.781 -4.512 26.023 1.00 89.94 435 GLY A O 1
ATOM 3365 N N . GLN A 1 436 ? -18.194 -5.578 27.416 1.00 93.19 436 GLN A N 1
ATOM 3366 C CA . GLN A 1 436 ? -18.163 -6.851 26.696 1.00 93.19 436 GLN A CA 1
ATOM 3367 C C . GLN A 1 436 ? -18.779 -6.732 25.297 1.00 93.19 436 GLN A C 1
ATOM 3369 O O . GLN A 1 436 ? -18.156 -7.159 24.327 1.00 93.19 436 GLN A O 1
ATOM 3374 N N . LEU A 1 437 ? -19.950 -6.094 25.168 1.00 93.50 437 LEU A N 1
ATOM 3375 C CA . LEU A 1 437 ? -20.589 -5.876 23.865 1.00 93.50 437 LEU A CA 1
ATOM 3376 C C . LEU A 1 437 ? -19.664 -5.115 22.904 1.00 93.50 437 LEU A C 1
ATOM 3378 O O . LEU A 1 437 ? -19.519 -5.487 21.738 1.00 93.50 437 LEU A O 1
ATOM 3382 N N . LEU A 1 438 ? -19.017 -4.055 23.392 1.00 93.31 438 LEU A N 1
ATOM 3383 C CA . LEU A 1 438 ? -18.083 -3.276 22.590 1.00 93.31 438 LEU A CA 1
ATOM 3384 C C . LEU A 1 438 ? -16.853 -4.096 22.184 1.00 93.31 438 LEU A C 1
ATOM 3386 O O . LEU A 1 438 ? -16.391 -3.973 21.048 1.00 93.31 438 LEU A O 1
ATOM 3390 N N . ARG A 1 439 ? -16.318 -4.922 23.092 1.00 92.31 439 ARG A N 1
ATOM 3391 C CA . ARG A 1 439 ? -15.190 -5.812 22.796 1.00 92.31 439 ARG A CA 1
ATOM 3392 C C . ARG A 1 439 ? -15.548 -6.783 21.675 1.00 92.31 439 ARG A C 1
ATOM 3394 O O . ARG A 1 439 ? -14.796 -6.858 20.708 1.00 92.31 439 ARG A O 1
ATOM 3401 N N . ASP A 1 440 ? -16.706 -7.431 21.758 1.00 92.44 440 ASP A N 1
ATOM 3402 C CA . ASP A 1 440 ? -17.159 -8.406 20.760 1.00 92.44 440 ASP A CA 1
ATOM 3403 C C . ASP A 1 440 ? -17.336 -7.763 19.375 1.00 92.44 440 ASP A C 1
ATOM 3405 O O . ASP A 1 440 ? -16.891 -8.318 18.364 1.00 92.44 440 ASP A O 1
ATOM 3409 N N . LEU A 1 441 ? -17.930 -6.563 19.325 1.00 92.56 441 LEU A N 1
ATOM 3410 C CA . LEU A 1 441 ? -18.075 -5.791 18.087 1.00 92.56 441 LEU A CA 1
ATOM 3411 C C . LEU A 1 441 ? -16.712 -5.373 17.522 1.00 92.56 441 LEU A C 1
ATOM 3413 O O . LEU A 1 441 ? -16.471 -5.496 16.320 1.00 92.56 441 LEU A O 1
ATOM 3417 N N . ARG A 1 442 ? -15.801 -4.894 18.376 1.00 93.06 442 ARG A N 1
ATOM 3418 C CA . ARG A 1 442 ? -14.456 -4.471 17.969 1.00 93.06 442 ARG A CA 1
ATOM 3419 C C . ARG A 1 442 ? -13.623 -5.649 17.469 1.00 93.06 442 ARG A C 1
ATOM 3421 O O . ARG A 1 442 ? -12.891 -5.489 16.499 1.00 93.06 442 ARG A O 1
ATOM 3428 N N . GLU A 1 443 ? -13.737 -6.823 18.080 1.00 92.00 443 GLU A N 1
ATOM 3429 C CA . GLU A 1 443 ? -13.067 -8.039 17.608 1.00 92.00 443 GLU A CA 1
ATOM 3430 C C . GLU A 1 443 ? -13.522 -8.424 16.198 1.00 92.00 443 GLU A C 1
ATOM 3432 O O . GLU A 1 443 ? -12.675 -8.662 15.336 1.00 92.00 443 GLU A O 1
ATOM 3437 N N . ALA A 1 444 ? -14.829 -8.402 15.926 1.00 90.56 444 ALA A N 1
ATOM 3438 C CA . ALA A 1 444 ? -15.355 -8.701 14.595 1.00 90.56 444 ALA A CA 1
ATOM 3439 C C . ALA A 1 444 ? -14.940 -7.655 13.544 1.00 90.56 444 ALA A C 1
ATOM 3441 O O . ALA A 1 444 ? -14.597 -8.007 12.414 1.00 90.56 444 ALA A O 1
ATOM 3442 N N . VAL A 1 445 ? -14.914 -6.372 13.916 1.00 92.00 445 VAL A N 1
ATOM 3443 C CA . VAL A 1 445 ? -14.404 -5.286 13.060 1.00 92.00 445 VAL A CA 1
ATOM 3444 C C . VAL A 1 445 ? -12.916 -5.473 12.762 1.00 92.00 445 VAL A C 1
ATOM 3446 O O . VAL A 1 445 ? -12.517 -5.416 11.602 1.00 92.00 445 VAL A O 1
ATOM 3449 N N . ASN A 1 446 ? -12.103 -5.759 13.780 1.00 90.25 446 ASN A N 1
ATOM 3450 C CA . ASN A 1 446 ? -10.665 -5.987 13.635 1.00 90.25 446 ASN A CA 1
ATOM 3451 C C . ASN A 1 446 ? -10.356 -7.231 12.798 1.00 90.25 446 ASN A C 1
ATOM 3453 O O . ASN A 1 446 ? -9.357 -7.261 12.081 1.00 90.25 446 ASN A O 1
ATOM 3457 N N . GLU A 1 447 ? -11.189 -8.267 12.886 1.00 92.12 447 GLU A N 1
ATOM 3458 C CA . GLU A 1 447 ? -11.057 -9.446 12.036 1.00 92.12 447 GLU A CA 1
ATOM 3459 C C . GLU A 1 447 ? -11.214 -9.080 10.557 1.00 92.12 447 GLU A C 1
ATOM 3461 O O . GLU A 1 447 ? -10.397 -9.510 9.750 1.00 92.12 447 GLU A O 1
ATOM 3466 N N . ILE A 1 448 ? -12.201 -8.249 10.210 1.00 90.31 448 ILE A N 1
ATOM 3467 C CA . ILE A 1 448 ? -12.400 -7.759 8.837 1.00 90.31 448 ILE A CA 1
ATOM 3468 C C . ILE A 1 448 ? -11.254 -6.837 8.413 1.00 90.31 448 ILE A C 1
ATOM 3470 O O . ILE A 1 448 ? -10.729 -6.966 7.311 1.00 90.31 448 ILE A O 1
ATOM 3474 N N . ASP A 1 449 ? -10.842 -5.931 9.293 1.00 87.56 449 ASP A N 1
ATOM 3475 C CA . ASP A 1 449 ? -9.811 -4.931 9.015 1.00 87.56 449 ASP A CA 1
ATOM 3476 C C . ASP A 1 449 ? -8.433 -5.550 8.722 1.00 87.56 449 ASP A C 1
ATOM 3478 O O . ASP A 1 449 ? -7.682 -5.062 7.881 1.00 87.56 449 ASP A O 1
ATOM 3482 N N . ARG A 1 450 ? -8.123 -6.686 9.357 1.00 86.12 450 ARG A N 1
ATOM 3483 C CA . ARG A 1 450 ? -6.893 -7.459 9.113 1.00 86.12 450 ARG A CA 1
ATOM 3484 C C . ARG A 1 450 ? -6.907 -8.229 7.791 1.00 86.12 450 ARG A C 1
ATOM 3486 O O . ARG A 1 450 ? -5.879 -8.784 7.398 1.00 86.12 450 ARG A O 1
ATOM 3493 N N . ILE A 1 451 ? -8.049 -8.307 7.108 1.00 86.00 451 ILE A N 1
ATOM 3494 C CA . ILE A 1 451 ? -8.174 -9.004 5.829 1.00 86.00 451 ILE A CA 1
ATOM 3495 C C . ILE A 1 451 ? -7.778 -8.034 4.713 1.00 86.00 451 ILE A C 1
ATOM 3497 O O . ILE A 1 451 ? -8.584 -7.283 4.170 1.00 86.00 451 ILE A O 1
ATOM 3501 N N . GLY A 1 452 ? -6.497 -8.080 4.357 1.00 72.12 452 GLY A N 1
ATOM 3502 C CA . GLY A 1 452 ? -5.948 -7.450 3.163 1.00 72.12 452 GLY A CA 1
ATOM 3503 C C . GLY A 1 452 ? -5.091 -8.458 2.412 1.00 72.12 452 GLY A C 1
ATOM 3504 O O . GLY A 1 452 ? -4.111 -8.974 2.947 1.00 72.12 452 GLY A O 1
ATOM 3505 N N . THR A 1 453 ? -5.461 -8.781 1.175 1.00 70.25 453 THR A N 1
ATOM 3506 C CA . THR A 1 453 ? -4.597 -9.554 0.277 1.00 70.25 453 THR A CA 1
ATOM 3507 C C . THR A 1 453 ? -4.481 -8.839 -1.061 1.00 70.25 453 THR A C 1
ATOM 3509 O O . THR A 1 453 ? -5.391 -8.111 -1.452 1.00 70.25 453 THR A O 1
ATOM 3512 N N . GLN A 1 454 ? -3.378 -9.067 -1.778 1.00 73.62 454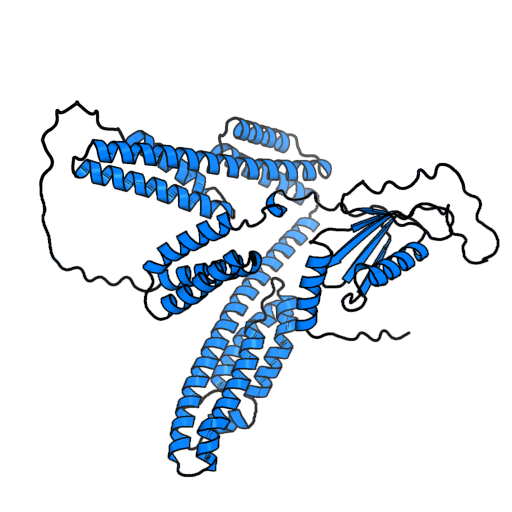 GLN A N 1
ATOM 3513 C CA . GLN A 1 454 ? -3.178 -8.501 -3.118 1.00 73.62 454 GLN A CA 1
ATOM 3514 C C . GLN A 1 454 ? -4.193 -9.028 -4.151 1.00 73.62 454 GLN A C 1
ATOM 3516 O O . GLN A 1 454 ? -4.341 -8.427 -5.208 1.00 73.62 454 GLN A O 1
ATOM 3521 N N . ILE A 1 455 ? -4.902 -10.125 -3.846 1.00 81.81 455 ILE A N 1
ATOM 3522 C CA . ILE A 1 455 ? -5.833 -10.802 -4.755 1.00 81.81 455 ILE A CA 1
ATOM 3523 C C . ILE A 1 455 ? -7.279 -10.535 -4.292 1.00 81.81 455 ILE A C 1
ATOM 3525 O O . ILE A 1 455 ? -7.679 -11.076 -3.253 1.00 81.81 455 ILE A O 1
ATOM 3529 N N . PRO A 1 456 ? -8.081 -9.745 -5.031 1.00 85.94 456 PRO A N 1
ATOM 3530 C CA . PRO A 1 456 ? -9.450 -9.382 -4.652 1.00 85.94 456 PRO A CA 1
ATOM 3531 C C . PRO A 1 456 ? -10.351 -10.573 -4.305 1.00 85.94 456 PRO A C 1
ATOM 3533 O O . PRO A 1 456 ? -10.976 -10.581 -3.245 1.00 85.94 456 PRO A O 1
ATOM 3536 N N . GLU A 1 457 ? -10.358 -11.627 -5.121 1.00 88.44 457 GLU A N 1
ATOM 3537 C CA . GLU A 1 457 ? -11.184 -12.828 -4.930 1.00 88.44 457 GLU A CA 1
ATOM 3538 C C . GLU A 1 457 ? -10.883 -13.516 -3.599 1.00 88.44 457 GLU A C 1
ATOM 3540 O O . GLU A 1 457 ? -11.777 -13.980 -2.886 1.00 88.44 457 GLU A O 1
ATOM 3545 N N . ARG A 1 458 ? -9.601 -13.554 -3.228 1.00 84.31 458 ARG A N 1
ATOM 3546 C CA . ARG A 1 458 ? -9.167 -14.144 -1.964 1.00 84.31 458 ARG A CA 1
ATOM 3547 C C . ARG A 1 458 ? -9.564 -13.269 -0.783 1.00 84.31 458 ARG A C 1
ATOM 3549 O O . ARG A 1 458 ? -9.987 -13.808 0.240 1.00 84.31 458 ARG A O 1
ATOM 3556 N N . THR A 1 459 ? -9.431 -11.952 -0.918 1.00 88.31 459 THR A N 1
ATOM 3557 C CA . THR A 1 459 ? -9.880 -10.990 0.096 1.00 88.31 459 THR A CA 1
ATOM 3558 C C . THR A 1 459 ? -11.379 -11.160 0.345 1.00 88.31 459 THR A C 1
ATOM 3560 O O . THR A 1 459 ? -11.770 -11.361 1.492 1.00 88.31 459 THR A O 1
ATOM 3563 N N . VAL A 1 460 ? -12.205 -11.222 -0.707 1.00 90.69 460 VAL A N 1
ATOM 3564 C CA . VAL A 1 460 ? -13.657 -11.459 -0.597 1.00 90.69 460 VAL A CA 1
ATOM 3565 C C . VAL A 1 460 ? -13.968 -12.804 0.064 1.00 90.69 460 VAL A C 1
ATOM 3567 O O . VAL A 1 460 ? -14.759 -12.859 1.009 1.00 90.69 460 VAL A O 1
ATOM 3570 N N . GLY A 1 461 ? -13.308 -13.884 -0.366 1.00 88.81 461 GLY A N 1
ATOM 3571 C CA . GLY A 1 461 ? -13.523 -15.222 0.194 1.00 88.81 461 GLY A CA 1
ATOM 3572 C C . GLY A 1 461 ? -13.195 -15.333 1.689 1.00 88.81 461 GLY A C 1
ATOM 3573 O O . GLY A 1 461 ? -13.841 -16.096 2.406 1.00 88.81 461 GLY A O 1
ATOM 3574 N N . LEU A 1 462 ? -12.220 -14.559 2.177 1.00 88.06 462 LEU A N 1
ATOM 3575 C CA . LEU A 1 462 ? -11.885 -14.477 3.603 1.00 88.06 462 LEU A CA 1
ATOM 3576 C C . LEU A 1 462 ? -12.805 -13.516 4.366 1.00 88.06 462 LEU A C 1
ATOM 3578 O O . LEU A 1 462 ? -13.167 -13.795 5.508 1.00 88.06 462 LEU A O 1
ATOM 3582 N N . ALA A 1 463 ? -13.184 -12.403 3.741 1.00 91.69 463 ALA A N 1
ATOM 3583 C CA . ALA A 1 463 ? -13.997 -11.358 4.346 1.00 91.69 463 ALA A CA 1
ATOM 3584 C C . ALA A 1 463 ? -15.437 -11.797 4.609 1.00 91.69 463 ALA A C 1
ATOM 3586 O O . ALA A 1 463 ? -15.984 -11.478 5.663 1.00 91.69 463 ALA A O 1
ATOM 3587 N N . ARG A 1 464 ? -16.052 -12.550 3.689 1.00 92.50 464 ARG A N 1
ATOM 3588 C CA . ARG A 1 464 ? -17.471 -12.943 3.760 1.00 92.50 464 ARG A CA 1
ATOM 3589 C C . ARG A 1 464 ? -17.867 -13.569 5.110 1.00 92.50 464 ARG A C 1
ATOM 3591 O O . ARG A 1 464 ? -18.746 -13.014 5.769 1.00 92.50 464 ARG A O 1
ATOM 3598 N N . PRO A 1 465 ? -17.184 -14.620 5.610 1.00 92.19 465 PRO A N 1
ATOM 3599 C CA . PRO A 1 465 ? -17.501 -15.192 6.920 1.00 92.19 465 PRO A CA 1
ATOM 3600 C C . PRO A 1 465 ? -17.319 -14.226 8.101 1.00 92.19 465 PRO A C 1
ATOM 3602 O O . PRO A 1 465 ? -17.969 -14.386 9.134 1.00 92.19 465 PRO A O 1
ATOM 3605 N N . ALA A 1 466 ? -16.399 -13.262 8.008 1.00 91.75 466 ALA A N 1
ATOM 3606 C CA . ALA A 1 466 ? -16.193 -12.254 9.049 1.00 91.75 466 ALA A CA 1
ATOM 3607 C C . ALA A 1 466 ? -17.302 -11.185 9.014 1.00 91.75 466 ALA A C 1
ATOM 3609 O O . ALA A 1 466 ? -17.879 -10.854 10.049 1.00 91.75 466 ALA A O 1
ATOM 3610 N N . MET A 1 467 ? -17.688 -10.734 7.818 1.00 94.50 467 MET A N 1
ATOM 3611 C CA . MET A 1 467 ? -18.809 -9.814 7.603 1.00 94.50 467 MET A CA 1
ATOM 3612 C C . MET A 1 467 ? -20.147 -10.405 8.064 1.00 94.50 467 MET A C 1
ATOM 3614 O O . MET A 1 467 ? -20.940 -9.707 8.694 1.00 94.50 467 MET A O 1
ATOM 3618 N N . ASP A 1 468 ? -20.388 -11.695 7.821 1.00 94.19 468 ASP A N 1
ATOM 3619 C CA . ASP A 1 468 ? -21.601 -12.381 8.282 1.00 94.19 468 ASP A CA 1
ATOM 3620 C C . ASP A 1 468 ? -21.649 -12.524 9.809 1.00 94.19 468 ASP A C 1
ATOM 3622 O O . ASP A 1 468 ? -22.713 -12.370 10.423 1.00 94.19 468 ASP A O 1
ATOM 3626 N N . ARG A 1 469 ? -20.497 -12.760 10.449 1.00 92.00 469 ARG A N 1
ATOM 3627 C CA . ARG A 1 469 ? -20.381 -12.760 11.915 1.00 92.00 469 ARG A CA 1
ATOM 3628 C C . ARG A 1 469 ? -20.680 -11.387 12.499 1.00 92.00 469 ARG A C 1
ATOM 3630 O O . ARG A 1 469 ? -21.536 -11.294 13.378 1.00 92.00 469 ARG A O 1
ATOM 3637 N N . LEU A 1 470 ? -20.065 -10.331 11.964 1.00 94.38 470 LEU A N 1
ATOM 3638 C CA . LEU A 1 470 ? -20.345 -8.958 12.385 1.00 94.38 470 LEU A CA 1
ATOM 3639 C C . LEU A 1 470 ? -21.832 -8.621 12.194 1.00 94.38 470 LEU A C 1
ATOM 3641 O O . LEU A 1 470 ? -22.481 -8.116 13.106 1.00 94.38 470 LEU A O 1
ATOM 3645 N N . ARG A 1 471 ? -22.426 -8.986 11.053 1.00 95.06 471 ARG A N 1
ATOM 3646 C CA . ARG A 1 471 ? -23.864 -8.803 10.811 1.00 95.06 471 ARG A CA 1
ATOM 3647 C C . ARG A 1 471 ? -24.734 -9.543 11.826 1.00 95.06 471 ARG A C 1
ATOM 3649 O O . ARG A 1 471 ? -25.776 -9.026 12.224 1.00 95.06 471 ARG A O 1
ATOM 3656 N N . THR A 1 472 ? -24.335 -10.743 12.231 1.00 94.19 472 THR A N 1
ATOM 3657 C CA . THR A 1 472 ? -25.050 -11.522 13.249 1.00 94.19 472 THR A CA 1
ATOM 3658 C C . THR A 1 472 ? -24.976 -10.839 14.613 1.00 94.19 472 THR A C 1
ATOM 3660 O O . THR A 1 472 ? -26.007 -10.687 15.265 1.00 94.19 472 THR A O 1
ATOM 3663 N N . GLN A 1 473 ? -23.801 -10.345 15.011 1.00 92.69 473 GLN A N 1
ATOM 3664 C CA . GLN A 1 473 ? -23.626 -9.582 16.252 1.00 92.69 473 GLN A CA 1
ATOM 3665 C C . GLN A 1 473 ? -24.438 -8.280 16.250 1.00 92.69 473 GLN A C 1
ATOM 3667 O O . GLN A 1 473 ? -25.137 -7.993 17.219 1.00 92.69 473 GLN A O 1
ATOM 3672 N N . ILE A 1 474 ? -24.436 -7.530 15.143 1.00 95.00 474 ILE A N 1
ATOM 3673 C CA . ILE A 1 474 ? -25.239 -6.304 14.982 1.00 95.00 474 ILE A CA 1
ATOM 3674 C C . ILE A 1 474 ? -26.746 -6.592 15.123 1.00 95.00 474 ILE A C 1
ATOM 3676 O O . ILE A 1 474 ? -27.507 -5.747 15.590 1.00 95.00 474 ILE A O 1
ATOM 3680 N N . LYS A 1 475 ? -27.200 -7.786 14.726 1.00 94.75 475 LYS A N 1
ATOM 3681 C CA . LYS A 1 475 ? -28.600 -8.224 14.853 1.00 94.75 475 LYS A CA 1
ATOM 3682 C C . LYS A 1 475 ? -28.941 -8.836 16.216 1.00 94.75 475 LYS A C 1
ATOM 3684 O O . LYS A 1 475 ? -30.082 -9.252 16.400 1.00 94.75 475 LYS A O 1
ATOM 3689 N N . SER A 1 476 ? -27.986 -8.923 17.139 1.00 95.31 476 SER A N 1
ATOM 3690 C CA . SER A 1 476 ? -28.216 -9.505 18.461 1.00 95.31 476 SER A CA 1
ATOM 3691 C C . SER A 1 476 ? -29.229 -8.696 19.277 1.00 95.31 476 SER A C 1
ATOM 3693 O O . SER A 1 476 ? -29.383 -7.483 19.105 1.00 95.31 476 SER A O 1
ATOM 3695 N N . GLU A 1 477 ? -29.899 -9.375 20.210 1.00 94.44 477 GLU A N 1
ATOM 3696 C CA . GLU A 1 477 ? -30.859 -8.731 21.112 1.00 94.44 477 GLU A CA 1
ATOM 3697 C C . GLU A 1 477 ? -30.184 -7.672 21.996 1.00 94.44 477 GLU A C 1
ATOM 3699 O O . GLU A 1 477 ? -30.761 -6.625 22.261 1.00 94.44 477 GLU A O 1
ATOM 3704 N N . GLN A 1 478 ? -28.925 -7.895 22.381 1.00 93.12 478 GLN A N 1
ATOM 3705 C CA . GLN A 1 478 ? -28.134 -6.950 23.176 1.00 93.12 478 GLN A CA 1
ATOM 3706 C C . GLN A 1 478 ? -28.005 -5.598 22.464 1.00 93.12 478 GLN A C 1
ATOM 3708 O O . GLN A 1 478 ? -28.341 -4.561 23.032 1.00 93.12 478 GLN A O 1
ATOM 3713 N N . VAL A 1 479 ? -27.615 -5.613 21.184 1.00 94.81 479 VAL A N 1
ATOM 3714 C CA . VAL A 1 479 ? -27.565 -4.399 20.357 1.00 94.81 479 VAL A CA 1
ATOM 3715 C C . VAL A 1 479 ? -28.959 -3.787 20.211 1.00 94.81 479 VAL A C 1
ATOM 3717 O O . VAL A 1 479 ? -29.116 -2.566 20.271 1.00 94.81 479 VAL A O 1
ATOM 3720 N N . ALA A 1 480 ? -29.993 -4.618 20.051 1.00 94.19 480 ALA A N 1
ATOM 3721 C CA . ALA A 1 480 ? -31.356 -4.132 19.893 1.00 94.19 480 ALA A CA 1
ATOM 3722 C C . ALA A 1 480 ? -31.880 -3.379 21.125 1.00 94.19 480 ALA A C 1
ATOM 3724 O O . ALA A 1 480 ? -32.578 -2.375 20.951 1.00 94.19 480 ALA A O 1
ATOM 3725 N N . VAL A 1 481 ? -31.532 -3.843 22.326 1.00 93.12 481 VAL A N 1
ATOM 3726 C CA . VAL A 1 481 ? -31.863 -3.198 23.603 1.00 93.12 481 VAL A CA 1
ATOM 3727 C C . VAL A 1 481 ? -31.084 -1.894 23.776 1.00 93.12 481 VAL A C 1
ATOM 3729 O O . VAL A 1 481 ? -31.680 -0.895 24.177 1.00 93.12 481 VAL A O 1
ATOM 3732 N N . CYS A 1 482 ? -29.798 -1.852 23.411 1.00 93.25 482 CYS A N 1
ATOM 3733 C CA . CYS A 1 482 ? -29.006 -0.616 23.446 1.00 93.25 482 CYS A CA 1
ATOM 3734 C C . CYS A 1 482 ? -29.578 0.466 22.513 1.00 93.25 482 CYS A C 1
ATOM 3736 O O . CYS A 1 482 ? -29.766 1.604 22.943 1.00 93.25 482 CYS A O 1
ATOM 3738 N N . ASP A 1 483 ? -29.925 0.112 21.271 1.00 93.75 483 ASP A N 1
ATOM 3739 C CA . ASP A 1 483 ? -30.540 1.038 20.303 1.00 93.75 483 ASP A CA 1
ATOM 3740 C C . ASP A 1 483 ? -31.907 1.573 20.772 1.00 93.75 483 ASP A C 1
ATOM 3742 O O . ASP A 1 483 ? -32.300 2.684 20.424 1.00 93.75 483 ASP A O 1
ATOM 3746 N N . LYS A 1 484 ? -32.664 0.775 21.536 1.00 93.75 484 LYS A N 1
ATOM 3747 C CA . LYS A 1 484 ? -34.013 1.112 22.031 1.00 93.75 484 LYS A CA 1
ATOM 3748 C C . LYS A 1 484 ? -34.029 1.384 23.537 1.00 93.75 484 LYS A C 1
ATOM 3750 O O . LYS A 1 484 ? -35.009 1.072 24.214 1.00 93.75 484 LYS A O 1
ATOM 3755 N N . ASN A 1 485 ? -32.940 1.930 24.069 1.00 92.00 485 ASN A N 1
ATOM 3756 C CA . ASN A 1 485 ? -32.798 2.150 25.503 1.00 92.00 485 ASN A CA 1
ATOM 3757 C C . ASN A 1 485 ? -33.845 3.145 26.049 1.00 92.00 485 ASN A C 1
ATOM 3759 O O . ASN A 1 485 ? -34.260 4.088 25.374 1.00 92.00 485 ASN A O 1
ATOM 3763 N N . ALA A 1 486 ? -34.249 2.954 27.308 1.00 89.31 486 ALA A N 1
ATOM 3764 C CA . ALA A 1 486 ? -35.220 3.821 27.983 1.00 89.31 486 ALA A CA 1
ATOM 3765 C C . ALA A 1 486 ? -34.614 5.141 28.508 1.00 89.31 486 ALA A C 1
ATOM 3767 O O . ALA A 1 486 ? -35.351 6.045 28.901 1.00 89.31 486 ALA A O 1
ATOM 3768 N N . PHE A 1 487 ? -33.284 5.273 28.487 1.00 88.62 487 PHE A N 1
ATOM 3769 C CA . PHE A 1 487 ? -32.528 6.381 29.085 1.00 88.62 487 PHE A CA 1
ATOM 3770 C C . PHE A 1 487 ? -32.456 7.630 28.198 1.00 88.62 487 PHE A C 1
ATOM 3772 O O . PHE A 1 487 ? -31.774 8.591 28.539 1.00 88.62 487 PHE A O 1
ATOM 3779 N N . LYS A 1 488 ? -33.177 7.642 27.065 1.00 86.62 488 LYS A N 1
ATOM 3780 C CA . LYS A 1 488 ? -33.177 8.727 26.063 1.00 86.62 488 LYS A CA 1
ATOM 3781 C C . LYS A 1 488 ? -31.778 9.061 25.520 1.00 86.62 488 LYS A C 1
ATOM 3783 O O . LYS A 1 488 ? -31.584 10.138 24.957 1.00 86.62 488 LYS A O 1
ATOM 3788 N N . VAL A 1 489 ? -30.816 8.146 25.651 1.00 91.06 489 VAL A N 1
ATOM 3789 C CA . VAL A 1 489 ? -29.484 8.287 25.057 1.00 91.06 489 VAL A CA 1
ATOM 3790 C C . VAL A 1 489 ? -29.576 7.895 23.589 1.00 91.06 489 VAL A C 1
ATOM 3792 O O . VAL A 1 489 ? -30.103 6.832 23.256 1.00 91.06 489 VAL A O 1
ATOM 3795 N N . SER A 1 490 ? -29.065 8.749 22.702 1.00 91.50 490 SER A N 1
ATOM 3796 C CA . SER A 1 490 ? -29.043 8.469 21.266 1.00 91.50 490 SER A CA 1
ATOM 3797 C C . SER A 1 490 ? -28.010 7.385 20.956 1.00 91.50 490 SER A C 1
ATOM 3799 O O . SER A 1 490 ? -26.810 7.653 20.900 1.00 91.50 490 SER A O 1
ATOM 3801 N N . VAL A 1 491 ? -28.481 6.153 20.773 1.00 92.75 491 VAL A N 1
ATOM 3802 C CA . VAL A 1 491 ? -27.668 4.987 20.414 1.00 92.75 491 VAL A CA 1
ATOM 3803 C C . VAL A 1 491 ? -28.211 4.413 19.109 1.00 92.75 491 VAL A C 1
ATOM 3805 O O . VAL A 1 491 ? -29.413 4.197 18.971 1.00 92.75 491 VAL A O 1
ATOM 3808 N N . SER A 1 492 ? -27.335 4.227 18.122 1.00 94.44 492 SER A N 1
ATOM 3809 C CA . SER A 1 492 ? -27.713 3.826 16.759 1.00 94.44 492 SER A CA 1
ATOM 3810 C C . SER A 1 492 ? -26.697 2.860 16.152 1.00 94.44 492 SER A C 1
ATOM 3812 O O . SER A 1 492 ? -26.247 3.016 15.013 1.00 94.44 492 SER A O 1
ATOM 3814 N N . ILE A 1 493 ? -26.348 1.827 16.913 1.00 94.06 493 ILE A N 1
ATOM 3815 C CA . ILE A 1 493 ? -25.331 0.833 16.561 1.00 94.06 493 ILE A CA 1
ATOM 3816 C C . ILE A 1 493 ? -25.729 0.120 15.274 1.00 94.06 493 ILE A C 1
ATOM 3818 O O . ILE A 1 493 ? -24.919 0.023 14.351 1.00 94.06 493 ILE A O 1
ATOM 3822 N N . ARG A 1 494 ? -26.988 -0.336 15.160 1.00 94.94 494 ARG A N 1
ATOM 3823 C CA . ARG A 1 494 ? -27.443 -1.027 13.942 1.00 94.94 494 ARG A CA 1
ATOM 3824 C C . ARG A 1 494 ? -27.333 -0.159 12.706 1.00 94.94 494 ARG A C 1
ATOM 3826 O O . ARG A 1 494 ? -26.885 -0.667 11.686 1.00 94.94 494 ARG A O 1
ATOM 3833 N N . SER A 1 495 ? -27.749 1.103 12.774 1.00 94.06 495 SER A N 1
ATOM 3834 C CA . SER A 1 495 ? -27.668 1.997 11.613 1.00 94.06 495 SER A CA 1
ATOM 3835 C C . SER A 1 495 ? -26.208 2.229 11.237 1.00 94.06 495 SER A C 1
ATOM 3837 O O . SER A 1 495 ? -25.792 1.886 10.136 1.00 94.06 495 SER A O 1
ATOM 3839 N N . THR A 1 496 ? -25.413 2.693 12.203 1.00 93.12 496 THR A N 1
ATOM 3840 C CA . THR A 1 496 ? -24.008 3.067 12.012 1.00 93.12 496 THR A CA 1
ATOM 3841 C C . THR A 1 496 ? -23.181 1.910 11.448 1.00 93.12 496 THR A C 1
ATOM 3843 O O . THR A 1 496 ? -22.451 2.069 10.470 1.00 93.12 496 THR A O 1
ATOM 3846 N N . MET A 1 497 ? -23.319 0.715 12.028 1.00 93.31 497 MET A N 1
ATOM 3847 C CA . MET A 1 497 ? -22.524 -0.441 11.622 1.00 93.31 497 MET A CA 1
ATOM 3848 C C . MET A 1 497 ? -23.025 -1.086 10.325 1.00 93.31 497 MET A C 1
ATOM 3850 O O . MET A 1 497 ? -22.203 -1.580 9.554 1.00 93.31 497 MET A O 1
ATOM 3854 N N . ASN A 1 498 ? -24.334 -1.074 10.034 1.00 93.44 498 ASN A N 1
ATOM 3855 C CA . ASN A 1 498 ? -24.831 -1.574 8.745 1.00 93.44 498 ASN A CA 1
ATOM 3856 C C . ASN A 1 498 ? -24.437 -0.655 7.583 1.00 93.44 498 ASN A C 1
ATOM 3858 O O . ASN A 1 498 ? -24.106 -1.170 6.516 1.00 93.44 498 ASN A O 1
ATOM 3862 N N . ASP A 1 499 ? -24.416 0.663 7.787 1.00 90.75 499 ASP A N 1
ATOM 3863 C CA . ASP A 1 499 ? -23.967 1.625 6.771 1.00 90.75 499 ASP A CA 1
ATOM 3864 C C . ASP A 1 499 ? -22.470 1.474 6.464 1.00 90.75 499 ASP A C 1
ATOM 3866 O O . ASP A 1 499 ? -22.031 1.633 5.325 1.00 90.75 499 ASP A O 1
ATOM 3870 N N . ALA A 1 500 ? -21.661 1.133 7.467 1.00 90.44 500 ALA A N 1
ATOM 3871 C CA . ALA A 1 500 ? -20.256 0.807 7.250 1.00 90.44 500 ALA A CA 1
ATOM 3872 C C . ALA A 1 500 ? -20.078 -0.552 6.551 1.00 90.44 500 ALA A C 1
ATOM 3874 O O . ALA A 1 500 ? -19.270 -0.679 5.628 1.00 90.44 500 ALA A O 1
ATOM 3875 N N . LEU A 1 501 ? -20.854 -1.563 6.957 1.00 93.81 501 LEU A N 1
ATOM 3876 C CA . LEU A 1 501 ? -20.806 -2.900 6.370 1.00 93.81 501 LEU A CA 1
ATOM 3877 C C . LEU A 1 501 ? -21.247 -2.896 4.898 1.00 93.81 501 LEU A C 1
ATOM 3879 O O . LEU A 1 501 ? -20.642 -3.592 4.086 1.00 93.81 501 LEU A O 1
ATOM 3883 N N . SER A 1 502 ? -22.255 -2.099 4.531 1.00 93.50 502 SER A N 1
ATOM 3884 C CA . SER A 1 502 ? -22.766 -2.024 3.156 1.00 93.50 502 SER A CA 1
ATOM 3885 C C . SER A 1 502 ? -21.701 -1.551 2.162 1.00 93.50 502 SER A C 1
ATOM 3887 O O . SER A 1 502 ? -21.603 -2.102 1.069 1.00 93.50 502 SER A O 1
ATOM 3889 N N . LYS A 1 503 ? -20.823 -0.623 2.560 1.00 91.88 503 LYS A N 1
ATOM 3890 C CA . LYS A 1 503 ? -19.688 -0.167 1.737 1.00 91.88 503 LYS A CA 1
ATOM 3891 C C . LYS A 1 503 ? -18.689 -1.287 1.438 1.00 91.88 503 LYS A C 1
ATOM 3893 O O . LYS A 1 503 ? -18.181 -1.381 0.323 1.00 91.88 503 LYS A O 1
ATOM 3898 N N . LEU A 1 504 ? -18.425 -2.159 2.413 1.00 92.31 504 LEU A N 1
ATOM 3899 C CA . LEU A 1 504 ? -17.598 -3.351 2.195 1.00 92.31 504 LEU A CA 1
ATOM 3900 C C . LEU A 1 504 ? -18.299 -4.355 1.277 1.00 92.31 504 LEU A C 1
ATOM 3902 O O . LEU A 1 504 ? -17.658 -4.966 0.427 1.00 92.31 504 LEU A O 1
ATOM 3906 N N . GLU A 1 505 ? -19.618 -4.507 1.398 1.00 93.56 505 GLU A N 1
ATOM 3907 C CA . GLU A 1 505 ? -20.380 -5.380 0.500 1.00 93.56 505 GLU A CA 1
ATOM 3908 C C . GLU A 1 505 ? -20.392 -4.874 -0.935 1.00 93.56 505 GLU A C 1
ATOM 3910 O O . GLU A 1 505 ? -20.309 -5.673 -1.865 1.00 93.56 505 GLU A O 1
ATOM 3915 N N . GLU A 1 506 ? -20.474 -3.561 -1.130 1.00 91.69 506 GLU A N 1
ATOM 3916 C CA . GLU A 1 506 ? -20.330 -2.948 -2.446 1.00 91.69 506 GLU A CA 1
ATOM 3917 C C . GLU A 1 506 ? -18.960 -3.232 -3.057 1.00 91.69 506 GLU A C 1
ATOM 3919 O O . GLU A 1 506 ? -18.889 -3.527 -4.249 1.00 91.69 506 GLU A O 1
ATOM 3924 N N . ALA A 1 507 ? -17.888 -3.203 -2.257 1.00 90.50 507 ALA A N 1
ATOM 3925 C CA . ALA A 1 507 ? -16.566 -3.616 -2.716 1.00 90.50 507 ALA A CA 1
ATOM 3926 C C . ALA A 1 507 ? -16.569 -5.095 -3.141 1.00 90.50 507 ALA A C 1
ATOM 3928 O O . ALA A 1 507 ? -16.144 -5.409 -4.250 1.00 90.50 507 ALA A O 1
ATOM 3929 N N . CYS A 1 508 ? -17.122 -5.998 -2.324 1.00 91.25 508 CYS A N 1
ATOM 3930 C CA . CYS A 1 508 ? -17.210 -7.425 -2.659 1.00 91.25 508 CYS A CA 1
ATOM 3931 C C . CYS A 1 508 ? -17.996 -7.689 -3.956 1.00 91.25 508 CYS A C 1
ATOM 3933 O O . CYS A 1 508 ? -17.574 -8.511 -4.768 1.00 91.25 508 CYS A O 1
ATOM 3935 N N . ARG A 1 509 ? -19.092 -6.957 -4.201 1.00 92.06 509 ARG A N 1
ATOM 3936 C CA . ARG A 1 509 ? -19.904 -7.099 -5.426 1.00 92.06 509 ARG A CA 1
ATOM 3937 C C . ARG A 1 509 ? -19.129 -6.793 -6.711 1.00 92.06 509 ARG A C 1
ATOM 3939 O O . ARG A 1 509 ? -19.454 -7.362 -7.750 1.00 92.06 509 ARG A O 1
ATOM 3946 N N . LEU A 1 510 ? -18.108 -5.933 -6.659 1.00 85.88 510 LEU A N 1
ATOM 3947 C CA . LEU A 1 510 ? -17.258 -5.654 -7.826 1.00 85.88 510 LEU A CA 1
ATOM 3948 C C . LEU A 1 510 ? -16.494 -6.898 -8.293 1.00 85.88 510 LEU A C 1
ATOM 3950 O O . LEU A 1 510 ? -16.224 -7.037 -9.480 1.00 85.88 510 LEU A O 1
ATOM 3954 N N . VAL A 1 511 ? -16.182 -7.806 -7.369 1.00 86.25 511 VAL A N 1
ATOM 3955 C CA . VAL A 1 511 ? -15.442 -9.043 -7.643 1.00 86.25 511 VAL A CA 1
ATOM 3956 C C . VAL A 1 511 ? -16.397 -10.198 -7.949 1.00 86.25 511 VAL A C 1
ATOM 3958 O O . VAL A 1 511 ? -16.136 -10.999 -8.837 1.00 86.25 511 VAL A O 1
ATOM 3961 N N . GLU A 1 512 ? -17.529 -10.264 -7.245 1.00 82.44 512 GLU A N 1
ATOM 3962 C CA . GLU A 1 512 ? -18.541 -11.327 -7.381 1.00 82.44 512 GLU A CA 1
ATOM 3963 C C . GLU A 1 512 ? -19.432 -11.200 -8.628 1.00 82.44 512 GLU A C 1
ATOM 3965 O O . GLU A 1 512 ? -20.234 -12.087 -8.887 1.00 82.44 512 GLU A O 1
ATOM 3970 N N . SER A 1 513 ? -19.338 -10.102 -9.383 1.00 70.12 513 SER A N 1
ATOM 3971 C CA . SER A 1 513 ? -20.079 -9.922 -10.644 1.00 70.12 513 SER A CA 1
ATOM 3972 C C . SER A 1 513 ? -19.442 -10.632 -11.853 1.00 70.12 513 SER A C 1
ATOM 3974 O O . SER A 1 513 ? -19.928 -10.474 -12.974 1.00 70.12 513 SER A O 1
ATOM 3976 N N . ARG A 1 514 ? -18.373 -11.407 -11.618 1.00 55.81 514 ARG A N 1
ATOM 3977 C CA . ARG A 1 514 ? -17.865 -12.461 -12.511 1.00 55.81 514 ARG A CA 1
ATOM 3978 C C . ARG A 1 514 ? -18.762 -13.692 -12.447 1.00 55.81 514 ARG A C 1
ATOM 3980 O O . ARG A 1 514 ? -18.998 -14.276 -13.526 1.00 55.81 514 ARG A O 1
#

Sequence (514 aa):
MGETAVKLKADELKSARIELGKVMKGRALYFGLMAPSSKKGKFKVSKLQGDVKPPDLKKSYKPYEDEKDNDLKGSACQGVVTGDRGVMTLHVRGKAPGAAVRFLQHLVQRVIKYKKVREIKLAETDQLPEVPPKSPLDDVQLTAPDLQKRLEELRKRADSVSGEDRKALDTLLNGAELKIGNKALDDADLDLDDAEDLLEGAGTGTTTEASTSEGSTSEASTSETTTDVKAFDPKPLEAKMKQAKSMIDLIQGPDRKSIEAEFLDAVKLLGEGHAARKDKKIVEANGKFEEAEDELDEVIDLINGAYQDFFLDWLKGLQETEKVTPFTTEIQSKLDEVKGQIRSRSWTDAMASYQEVDKLVTALGSARRPDAQEEVEAALDDEKRAEQFRQRWTLGTKSLRSGIETTNSQLSSLAIELVKTEDPNLIWVGEEGIGQLLRDLREAVNEIDRIGTQIPERTVGLARPAMDRLRTQIKSEQVAVCDKNAFKVSVSIRSTMNDALSKLEEACRLVESR

Radius of gyration: 33.41 Å; chains: 1; bounding box: 80×103×82 Å

pLDDT: mean 71.48, std 21.63, range [26.38, 95.94]